Protein AF-0000000086529680 (afdb_homodimer)

Sequence (636 aa):
MSLLVLHFRHNGRAQWGVVADGAVTPIPGDFDTTARFLAANPVERLVTLDGPTIPEADVEWLPPVTANQQFVCQGANYRQHMIESGMDPDAKKFNMIFTKATSCIVAANSPVVKPRHVRFLDYEIELGLILKRDITSRQRITDANLHDYVAAIVIVNDYSARDVQIPQMQFYKGKSFRTFGPVGPYLCLLEQRDFPKLKALDLTLTVNGTVRQQDSTSNLVYGPAETLTELSGVHDLHAGDLLATGTPAGCALSIPSPLKQRAVALFPESVKWKMFMKVQAGRTQYLKAGDIVEARIASRDGTIDLGVQRNEIMDEAAMSLLVLHFRHNGRAQWGVVADGAVTPIPGDFDTTARFLAANPVERLVTLDGPTIPEADVEWLPPVTANQQFVCQGANYRQHMIESGMDPDAKKFNMIFTKATSCIVAANSPVVKPRHVRFLDYEIELGLILKRDITSRQRITDANLHDYVAAIVIVNDYSARDVQIPQMQFYKGKSFRTFGPVGPYLCLLEQRDFPKLKALDLTLTVNGTVRQQDSTSNLVYGPAETLTELSGVHDLHAGDLLATGTPAGCALSIPSPLKQRAVALFPESVKWKMFMKVQAGRTQYLKAGDIVEARIASRDGTIDLGVQRNEIMDEAA

Radius of gyration: 24.74 Å; Cα contacts (8 Å, |Δi|>4): 1581; chains: 2; bounding box: 64×66×56 Å

InterPro domains:
  IPR011234 Fumarylacetoacetase-like, C-terminal [PF01557] (71-313)
  IPR018833 Rv2993c-like, N-terminal [PF10370] (8-64)
  IPR036663 Fumarylacetoacetase-like, C-terminal domain superfamily [G3DSA:3.90.850.10] (27-317)
  IPR036663 Fumarylacetoacetase-like, C-terminal domain superfamily [SSF56529] (58-315)
  IPR051121 Fumarylacetoacetate hydrolase [PTHR42796] (4-313)

Foldseek 3Di:
DWWWKFFWDDPRDTFIFTDDPQKTHTDDDDDPFLQRVLVVDAPVNRVPDDDDIDGNVRIGTWFSFDLVAWFKEWEPFFCQACVQQQHHLVPDDDTHMDGARSQQETALAEADADEPVQDFKKKFKFKKWFFNFKQAAQDQFDLQCVCVTTFFIKIWIQIFRCLCQVLVVHGHPRRHPHNRIYIARTTGTDDSVCSVCCLAKWKWKDKPRHTQDIDGSVRGNADDSRVVNVVSHPGMHGGSHMYTRYGHPRMQDGDDHPVVCVVCVPPDPVVVSVVSCVVSNPGPRGDDAQMKMKMWMAGPVRPDTRDIRIYGYHYDDD/DWWWKFFWDDPRDTFIFTDDPQKTHTDDDDDPFLQRVLVVDAPVNRVPDDDDIDGNVRIGTWFSFDLVFWFKEWEPFFCQQCVQQQHHLVPDDDTHMDGARSQQETALAEADADEPVQDFKKKFKFKKWFFNFKQAAQDQFDLQCVCVTTFFIKIWIQIFRCLCQVLVVHGHPRRHPHNRIYIARTTGTDDSVCSVCCLAKWKWKDKPRHTQDIDGSVRGNADDSRVCNVVSHPGMHGGSHMYTRYGHPRMQDGDDHPVVCVVCVPPDSVVVSVVSVVVSNPGPRGDDAQMKMKMWMAGPVRPDTRDIRIYGYHYDDD

Structure (mmCIF, N/CA/C/O backbone):
data_AF-0000000086529680-model_v1
#
loop_
_entity.id
_entity.type
_entity.pdbx_description
1 polymer 'Fumarylacetoacetate hydrolase family protein'
#
loop_
_atom_site.group_PDB
_atom_site.id
_atom_site.type_symbol
_atom_site.label_atom_id
_atom_site.label_alt_id
_atom_site.label_comp_id
_atom_site.label_asym_id
_atom_site.label_entity_id
_atom_site.label_seq_id
_atom_site.pdbx_PDB_ins_code
_atom_site.Cartn_x
_atom_site.Cartn_y
_atom_site.Cartn_z
_atom_site.occupancy
_atom_site.B_iso_or_equiv
_atom_site.auth_seq_id
_atom_site.auth_comp_id
_atom_site.auth_asym_id
_atom_site.auth_atom_id
_atom_site.pdbx_PDB_model_num
ATOM 1 N N . MET A 1 1 ? 10.523 26.016 21.641 1 68.81 1 MET A N 1
ATOM 2 C CA . MET A 1 1 ? 9.891 26.016 20.328 1 68.81 1 MET A CA 1
ATOM 3 C C . MET A 1 1 ? 10.352 24.828 19.5 1 68.81 1 MET A C 1
ATOM 5 O O . MET A 1 1 ? 11.477 24.359 19.641 1 68.81 1 MET A O 1
ATOM 9 N N . SER A 1 2 ? 9.438 24.172 18.812 1 84.81 2 SER A N 1
ATOM 10 C CA . SER A 1 2 ? 9.781 22.984 18.016 1 84.81 2 SER A CA 1
ATOM 11 C C . SER A 1 2 ? 10.758 23.344 16.906 1 84.81 2 SER A C 1
ATOM 13 O O . SER A 1 2 ? 10.836 24.5 16.484 1 84.81 2 SER A O 1
ATOM 15 N N . LEU A 1 3 ? 11.609 22.516 16.609 1 94.94 3 LEU A N 1
ATOM 16 C CA . LEU A 1 3 ? 12.664 22.703 15.617 1 94.94 3 LEU A CA 1
ATOM 17 C C . LEU A 1 3 ? 12.172 22.328 14.227 1 94.94 3 LEU A C 1
ATOM 19 O O . LEU A 1 3 ? 11.711 21.203 14.008 1 94.94 3 LEU A O 1
ATOM 23 N N . LEU A 1 4 ? 12.219 23.266 13.32 1 98.06 4 LEU A N 1
ATOM 24 C CA . LEU A 1 4 ? 11.758 23.047 11.953 1 98.06 4 LEU A CA 1
ATOM 25 C C . LEU A 1 4 ? 12.945 22.812 11.023 1 98.06 4 LEU A C 1
ATOM 27 O O . LEU A 1 4 ? 13.914 23.562 11.031 1 98.06 4 LEU A O 1
ATOM 31 N N . VAL A 1 5 ? 12.836 21.75 10.273 1 98.69 5 VAL A N 1
ATOM 32 C CA . VAL A 1 5 ? 13.859 21.422 9.281 1 98.69 5 VAL A CA 1
ATOM 33 C C . VAL A 1 5 ? 13.25 21.438 7.883 1 98.69 5 VAL A C 1
ATOM 35 O O . VAL A 1 5 ? 12.164 20.891 7.664 1 98.69 5 VAL A O 1
ATOM 38 N N . LEU A 1 6 ? 13.938 22.078 6.969 1 98.62 6 LEU A N 1
ATOM 39 C CA . LEU A 1 6 ? 13.547 22.141 5.566 1 98.62 6 LEU A CA 1
ATOM 40 C C . LEU A 1 6 ? 14.461 21.281 4.707 1 98.62 6 LEU A C 1
ATOM 42 O O . LEU A 1 6 ? 15.688 21.312 4.871 1 98.62 6 LEU A O 1
ATOM 46 N N . HIS A 1 7 ? 13.945 20.391 3.924 1 98.81 7 HIS A N 1
ATOM 47 C CA . HIS A 1 7 ? 14.625 19.797 2.785 1 98.81 7 HIS A CA 1
ATOM 48 C C . HIS A 1 7 ? 14.531 20.688 1.551 1 98.81 7 HIS A C 1
ATOM 50 O O . HIS A 1 7 ? 13.445 21.094 1.159 1 98.81 7 HIS A O 1
ATOM 56 N N . PHE A 1 8 ? 15.719 21.062 1.004 1 98.69 8 PHE A N 1
ATOM 57 C CA . PHE A 1 8 ? 15.672 22.078 -0.035 1 98.69 8 PHE A CA 1
ATOM 58 C C . PHE A 1 8 ? 16.781 21.875 -1.052 1 98.69 8 PHE A C 1
ATOM 60 O O . PHE A 1 8 ? 17.703 21.094 -0.821 1 98.69 8 PHE A O 1
ATOM 67 N N . ARG A 1 9 ? 16.594 22.453 -2.152 1 98.56 9 ARG A N 1
ATOM 68 C CA . ARG A 1 9 ? 17.625 22.531 -3.182 1 98.56 9 ARG A CA 1
ATOM 69 C C . ARG A 1 9 ? 18.125 23.969 -3.336 1 98.56 9 ARG A C 1
ATOM 71 O O . ARG A 1 9 ? 17.344 24.906 -3.355 1 98.56 9 ARG A O 1
ATOM 78 N N . HIS A 1 10 ? 19.359 24.156 -3.293 1 97.69 10 HIS A N 1
ATOM 79 C CA . HIS A 1 10 ? 20.047 25.422 -3.492 1 97.69 10 HIS A CA 1
ATOM 80 C C . HIS A 1 10 ? 21.266 25.266 -4.383 1 97.69 10 HIS A C 1
ATOM 82 O O . HIS A 1 10 ? 22.109 24.406 -4.133 1 97.69 10 HIS A O 1
ATOM 88 N N . ASN A 1 11 ? 21.344 26 -5.453 1 96.44 11 ASN A N 1
ATOM 89 C CA . ASN A 1 11 ? 22.422 25.891 -6.426 1 96.44 11 ASN A CA 1
ATOM 90 C C . ASN A 1 11 ? 22.594 24.469 -6.926 1 96.44 11 ASN A C 1
ATOM 92 O O . ASN A 1 11 ? 23.719 23.938 -6.961 1 96.44 11 ASN A O 1
ATOM 96 N N . GLY A 1 12 ? 21.547 23.766 -7.066 1 96.19 12 GLY A N 1
ATOM 97 C CA . GLY A 1 12 ? 21.547 22.453 -7.695 1 96.19 12 GLY A CA 1
ATOM 98 C C . GLY A 1 12 ? 21.781 21.312 -6.715 1 96.19 12 GLY A C 1
ATOM 99 O O . GLY A 1 12 ? 21.75 20.141 -7.094 1 96.19 12 GLY A O 1
ATOM 100 N N . ARG A 1 13 ? 21.922 21.656 -5.512 1 96.19 13 ARG A N 1
ATOM 101 C CA . ARG A 1 13 ? 22.234 20.625 -4.523 1 96.19 13 ARG A CA 1
ATOM 102 C C . ARG A 1 13 ? 21.109 20.484 -3.496 1 96.19 13 ARG A C 1
ATOM 104 O O . ARG A 1 13 ? 20.656 21.484 -2.936 1 96.19 13 ARG A O 1
ATOM 111 N N . ALA A 1 14 ? 20.719 19.266 -3.318 1 97.81 14 ALA A N 1
ATOM 112 C CA . ALA A 1 14 ? 19.734 18.969 -2.268 1 97.81 14 ALA A CA 1
ATOM 113 C C . ALA A 1 14 ? 20.406 18.953 -0.895 1 97.81 14 ALA A C 1
ATOM 115 O O . ALA A 1 14 ? 21.453 18.328 -0.719 1 97.81 14 ALA A O 1
ATOM 116 N N . GLN A 1 15 ? 19.812 19.672 0.057 1 97.5 15 GLN A N 1
ATOM 117 C CA . GLN A 1 15 ? 20.344 19.781 1.41 1 97.5 15 GLN A CA 1
ATOM 118 C C . GLN A 1 15 ? 19.234 19.891 2.438 1 97.5 15 GLN A C 1
ATOM 120 O O . GLN A 1 15 ? 18.047 19.922 2.076 1 97.5 15 GLN A O 1
ATOM 125 N N . TRP A 1 16 ? 19.656 19.797 3.66 1 98.56 16 TRP A N 1
ATOM 126 C CA . TRP A 1 16 ? 18.781 20 4.809 1 98.56 16 TRP A CA 1
ATOM 127 C C . TRP A 1 16 ? 19.219 21.188 5.641 1 98.56 16 TRP A C 1
ATOM 129 O O . TRP A 1 16 ? 20.406 21.516 5.695 1 98.56 16 TRP A O 1
ATOM 139 N N . GLY A 1 17 ? 18.281 21.859 6.273 1 98.62 17 GLY A N 1
ATOM 140 C CA . GLY A 1 17 ? 18.641 23 7.094 1 98.62 17 GLY A CA 1
ATOM 141 C C . GLY A 1 17 ? 17.594 23.344 8.141 1 98.62 17 GLY A C 1
ATOM 142 O O . GLY A 1 17 ? 16.422 23.062 7.957 1 98.62 17 GLY A O 1
ATOM 143 N N . VAL A 1 18 ? 18.016 23.891 9.195 1 98.5 18 VAL A N 1
ATOM 144 C CA . VAL A 1 18 ? 17.125 24.391 10.234 1 98.5 18 VAL A CA 1
ATOM 145 C C . VAL A 1 18 ? 16.531 25.734 9.812 1 98.5 18 VAL A C 1
ATOM 147 O O . VAL A 1 18 ? 17.25 26.609 9.312 1 98.5 18 VAL A O 1
ATOM 150 N N . VAL A 1 19 ? 15.25 25.859 10.016 1 97.69 19 VAL A N 1
ATOM 151 C CA . VAL A 1 19 ? 14.562 27.078 9.586 1 97.69 19 VAL A CA 1
ATOM 152 C C . VAL A 1 19 ? 14.211 27.922 10.805 1 97.69 19 VAL A C 1
ATOM 154 O O . VAL A 1 19 ? 13.664 27.422 11.789 1 97.69 19 VAL A O 1
ATOM 157 N N . ALA A 1 20 ? 14.484 29.203 10.711 1 95 20 ALA A N 1
ATOM 158 C CA . ALA A 1 20 ? 14.078 30.203 11.695 1 95 20 ALA A CA 1
ATOM 159 C C . ALA A 1 20 ? 14.023 31.594 11.078 1 95 20 ALA A C 1
ATOM 161 O O . ALA A 1 20 ? 14.93 31.984 10.344 1 95 20 ALA A O 1
ATOM 162 N N . ASP A 1 21 ? 12.914 32.25 11.312 1 93.69 21 ASP A N 1
ATOM 163 C CA . ASP A 1 21 ? 12.758 33.656 10.938 1 93.69 21 ASP A CA 1
ATOM 164 C C . ASP A 1 21 ? 12.992 33.844 9.438 1 93.69 21 ASP A C 1
ATOM 166 O O . ASP A 1 21 ? 13.742 34.719 9.031 1 93.69 21 ASP A O 1
ATOM 170 N N . GLY A 1 22 ? 12.539 32.938 8.68 1 95.56 22 GLY A N 1
ATOM 171 C CA . GLY A 1 22 ? 12.586 33.062 7.23 1 95.56 22 GLY A CA 1
ATOM 172 C C . GLY A 1 22 ? 13.945 32.75 6.641 1 95.56 22 GLY A C 1
ATOM 173 O O . GLY A 1 22 ? 14.219 33.062 5.484 1 95.56 22 GLY A O 1
ATOM 174 N N . ALA A 1 23 ? 14.758 32.156 7.469 1 97.62 23 ALA A N 1
ATOM 175 C CA . ALA A 1 23 ? 16.094 31.781 7.02 1 97.62 23 ALA A CA 1
ATOM 176 C C . ALA A 1 23 ? 16.391 30.312 7.312 1 97.62 23 ALA A C 1
ATOM 178 O O . ALA A 1 23 ? 15.82 29.734 8.242 1 97.62 23 ALA A O 1
ATOM 179 N N . VAL A 1 24 ? 17.25 29.75 6.477 1 98.25 24 VAL A N 1
ATOM 180 C CA . VAL A 1 24 ? 17.625 28.344 6.598 1 98.25 24 VAL A CA 1
ATOM 181 C C . VAL A 1 24 ? 19.109 28.25 6.957 1 98.25 24 VAL A C 1
ATOM 183 O O . VAL A 1 24 ? 19.969 28.828 6.277 1 98.25 24 VAL A O 1
ATOM 186 N N . THR A 1 25 ? 19.438 27.656 8.023 1 98.19 25 THR A N 1
ATOM 187 C CA . THR A 1 25 ? 20.812 27.297 8.344 1 98.19 25 THR A CA 1
ATOM 188 C C . THR A 1 25 ? 21.109 25.875 7.867 1 98.19 25 THR A C 1
ATOM 190 O O . THR A 1 25 ? 20.625 24.906 8.438 1 98.19 25 THR A O 1
ATOM 193 N N . PRO A 1 26 ? 21.938 25.734 6.836 1 98.25 26 PRO A N 1
ATOM 194 C CA . PRO A 1 26 ? 22.219 24.406 6.293 1 98.25 26 PRO A CA 1
ATOM 195 C C . PRO A 1 26 ? 22.859 23.484 7.316 1 98.25 26 PRO A C 1
ATOM 197 O O . PRO A 1 26 ? 23.703 23.906 8.109 1 98.25 26 PRO A O 1
ATOM 200 N N . ILE A 1 27 ? 22.375 22.312 7.383 1 98 27 ILE A N 1
ATOM 201 C CA . ILE A 1 27 ? 22.969 21.25 8.203 1 98 27 ILE A CA 1
ATOM 202 C C . ILE A 1 27 ? 24.109 20.578 7.445 1 98 27 ILE A C 1
ATOM 204 O O . ILE A 1 27 ? 23.922 20.125 6.32 1 98 27 ILE A O 1
ATOM 208 N N . PRO A 1 28 ? 25.281 20.516 8.023 1 96.06 28 PRO A N 1
ATOM 209 C CA . PRO A 1 28 ? 26.406 19.891 7.32 1 96.06 28 PRO A CA 1
ATOM 210 C C . PRO A 1 28 ? 26.172 18.422 7.016 1 96.06 28 PRO A C 1
ATOM 212 O O . PRO A 1 28 ? 25.625 17.688 7.844 1 96.06 28 PRO A O 1
ATOM 215 N N . GLY A 1 29 ? 26.625 18.031 5.766 1 95.38 29 GLY A N 1
ATOM 216 C CA . GLY A 1 29 ? 26.531 16.641 5.348 1 95.38 29 GLY A CA 1
ATOM 217 C C . GLY A 1 29 ? 25.531 16.438 4.215 1 95.38 29 GLY A C 1
ATOM 218 O O . GLY A 1 29 ? 24.734 17.328 3.906 1 95.38 29 GLY A O 1
ATOM 219 N N . ASP A 1 30 ? 25.688 15.273 3.598 1 95.38 30 ASP A N 1
ATOM 220 C CA . ASP A 1 30 ? 24.781 14.859 2.529 1 95.38 30 ASP A CA 1
ATOM 221 C C . ASP A 1 30 ? 23.953 13.648 2.949 1 95.38 30 ASP A C 1
ATOM 223 O O . ASP A 1 30 ? 24.5 12.609 3.318 1 95.38 30 ASP A O 1
ATOM 227 N N . PHE A 1 31 ? 22.672 13.852 2.92 1 97.25 31 PHE A N 1
ATOM 228 C CA . PHE A 1 31 ? 21.75 12.781 3.279 1 97.25 31 PHE A CA 1
ATOM 229 C C . PHE A 1 31 ? 20.703 12.586 2.195 1 97.25 31 PHE A C 1
ATOM 231 O O . PHE A 1 31 ? 19.828 13.438 2.02 1 97.25 31 PHE A O 1
ATOM 238 N N . ASP A 1 32 ? 20.703 11.438 1.629 1 96.19 32 ASP A N 1
ATOM 239 C CA . ASP A 1 32 ? 19.891 11.234 0.434 1 96.19 32 ASP A CA 1
ATOM 240 C C . ASP A 1 32 ? 18.469 10.797 0.802 1 96.19 32 ASP A C 1
ATOM 242 O O . ASP A 1 32 ? 17.578 10.797 -0.043 1 96.19 32 ASP A O 1
ATOM 246 N N . THR A 1 33 ? 18.266 10.352 2.033 1 97.75 33 THR A N 1
ATOM 247 C CA . THR A 1 33 ? 16.938 9.938 2.465 1 97.75 33 THR A CA 1
ATOM 248 C C . THR A 1 33 ? 16.578 10.562 3.809 1 97.75 33 THR A C 1
ATOM 250 O O . THR A 1 33 ? 17.469 10.922 4.586 1 97.75 33 THR A O 1
ATOM 253 N N . THR A 1 34 ? 15.305 10.672 4.09 1 98.5 34 THR A N 1
ATOM 254 C CA . THR A 1 34 ? 14.828 11.156 5.379 1 98.5 34 THR A CA 1
ATOM 255 C C . THR A 1 34 ? 15.375 10.305 6.52 1 98.5 34 THR A C 1
ATOM 257 O O . THR A 1 34 ? 15.812 10.828 7.543 1 98.5 34 THR A O 1
ATOM 260 N N . ALA A 1 35 ? 15.43 9.023 6.324 1 98.31 35 ALA A N 1
ATOM 261 C CA . ALA A 1 35 ? 15.938 8.102 7.34 1 98.31 35 ALA A CA 1
ATOM 262 C C . ALA A 1 35 ? 17.391 8.398 7.676 1 98.31 35 ALA A C 1
ATOM 264 O O . ALA A 1 35 ? 17.766 8.461 8.852 1 98.31 35 ALA A O 1
ATOM 265 N N . ARG A 1 36 ? 18.203 8.555 6.625 1 97.94 36 ARG A N 1
ATOM 266 C CA . ARG A 1 36 ? 19.625 8.828 6.84 1 97.94 36 ARG A CA 1
ATOM 267 C C . ARG A 1 36 ? 19.828 10.18 7.512 1 97.94 36 ARG A C 1
ATOM 269 O O . ARG A 1 36 ? 20.703 10.328 8.359 1 97.94 36 ARG A O 1
ATOM 276 N N . PHE A 1 37 ? 19.031 11.156 7.137 1 98.31 37 PHE A N 1
ATOM 277 C CA . PHE A 1 37 ? 19.094 12.469 7.77 1 98.31 37 PHE A CA 1
ATOM 278 C C . PHE A 1 37 ? 18.797 12.359 9.266 1 98.31 37 PHE A C 1
ATOM 280 O O . PHE A 1 37 ? 19.562 12.852 10.086 1 98.31 37 PHE A O 1
ATOM 287 N N . LEU A 1 38 ? 17.703 11.68 9.586 1 97.88 38 LEU A N 1
ATOM 288 C CA . LEU A 1 38 ? 17.266 11.562 10.977 1 97.88 38 LEU A CA 1
ATOM 289 C C . LEU A 1 38 ? 18.297 10.812 11.805 1 97.88 38 LEU A C 1
ATOM 291 O O . LEU A 1 38 ? 18.578 11.188 12.945 1 97.88 38 LEU A O 1
ATOM 295 N N . ALA A 1 39 ? 18.844 9.789 11.227 1 97.38 39 ALA A N 1
ATOM 296 C CA . ALA A 1 39 ? 19.828 8.977 11.93 1 97.38 39 ALA A CA 1
ATOM 297 C C . ALA A 1 39 ? 21.078 9.789 12.273 1 97.38 39 ALA A C 1
ATOM 299 O O . ALA A 1 39 ? 21.656 9.609 13.344 1 97.38 39 ALA A O 1
ATOM 300 N N . ALA A 1 40 ? 21.406 10.68 11.422 1 97.56 40 ALA A N 1
ATOM 301 C CA . ALA A 1 40 ? 22.672 11.414 11.555 1 97.56 40 ALA A CA 1
ATOM 302 C C . ALA A 1 40 ? 22.469 12.695 12.359 1 97.56 40 ALA A C 1
ATOM 304 O O . ALA A 1 40 ? 23.453 13.305 12.812 1 97.56 40 ALA A O 1
ATOM 305 N N . ASN A 1 41 ? 21.234 13.102 12.555 1 96.81 41 ASN A N 1
ATOM 306 C CA . ASN A 1 41 ? 21.016 14.43 13.117 1 96.81 41 ASN A CA 1
ATOM 307 C C . ASN A 1 41 ? 19.969 14.398 14.227 1 96.81 41 ASN A C 1
ATOM 309 O O . ASN A 1 41 ? 18.859 14.906 14.047 1 96.81 41 ASN A O 1
ATOM 313 N N . PRO A 1 42 ? 20.375 13.883 15.359 1 93.25 42 PRO A N 1
ATOM 314 C CA . PRO A 1 42 ? 19.438 13.977 16.484 1 93.25 42 PRO A CA 1
ATOM 315 C C . PRO A 1 42 ? 19.031 15.414 16.797 1 93.25 42 PRO A C 1
ATOM 317 O O . PRO A 1 42 ? 19.859 16.328 16.656 1 93.25 42 PRO A O 1
ATOM 320 N N . VAL A 1 43 ? 17.844 15.609 17.219 1 94.5 43 VAL A N 1
ATOM 321 C CA . VAL A 1 43 ? 17.266 16.938 17.422 1 94.5 43 VAL A CA 1
ATOM 322 C C . VAL A 1 43 ? 18.125 17.734 18.391 1 94.5 43 VAL A C 1
ATOM 324 O O . VAL A 1 43 ? 18.281 18.938 18.234 1 94.5 43 VAL A O 1
ATOM 327 N N . GLU A 1 44 ? 18.734 17.125 19.391 1 90.69 44 GLU A N 1
ATOM 328 C CA . GLU A 1 44 ? 19.516 17.797 20.422 1 90.69 44 GLU A CA 1
ATOM 329 C C . GLU A 1 44 ? 20.734 18.5 19.812 1 90.69 44 GLU A C 1
ATOM 331 O O . GLU A 1 44 ? 21.188 19.516 20.328 1 90.69 44 GLU A O 1
ATOM 336 N N . ARG A 1 45 ? 21.172 17.953 18.734 1 91.5 45 ARG A N 1
ATOM 337 C CA . ARG A 1 45 ? 22.344 18.531 18.062 1 91.5 45 ARG A CA 1
ATOM 338 C C . ARG A 1 45 ? 21.938 19.734 17.219 1 91.5 45 ARG A C 1
ATOM 340 O O . ARG A 1 45 ? 22.719 20.672 17.047 1 91.5 45 ARG A O 1
ATOM 347 N N . LEU A 1 46 ? 20.781 19.719 16.719 1 94.88 46 LEU A N 1
ATOM 348 C CA . LEU A 1 46 ? 20.359 20.719 15.758 1 94.88 46 LEU A CA 1
ATOM 349 C C . LEU A 1 46 ? 19.875 21.984 16.469 1 94.88 46 LEU A C 1
ATOM 351 O O . LEU A 1 46 ? 19.875 23.078 15.883 1 94.88 46 LEU A O 1
ATOM 355 N N . VAL A 1 47 ? 19.594 21.828 17.75 1 90.38 47 VAL A N 1
ATOM 356 C CA . VAL A 1 47 ? 19.094 22.969 18.516 1 90.38 47 VAL A CA 1
ATOM 357 C C . VAL A 1 47 ? 20.188 24.016 18.656 1 90.38 47 VAL A C 1
ATOM 359 O O . VAL A 1 47 ? 19.906 25.203 18.781 1 90.38 47 VAL A O 1
ATOM 362 N N . THR A 1 48 ? 21.422 23.625 18.516 1 90.25 48 THR A N 1
ATOM 363 C CA . THR A 1 48 ? 22.547 24.531 18.734 1 90.25 48 THR A CA 1
ATOM 364 C C . THR A 1 48 ? 23.25 24.859 17.422 1 90.25 48 THR A C 1
ATOM 366 O O . THR A 1 48 ? 24.344 25.438 17.422 1 90.25 48 THR A O 1
ATOM 369 N N . LEU A 1 49 ? 22.625 24.438 16.391 1 92.38 49 LEU A N 1
ATOM 370 C CA . LEU A 1 49 ? 23.25 24.672 15.094 1 92.38 49 LEU A CA 1
ATOM 371 C C . LEU A 1 49 ? 23.406 26.156 14.828 1 92.38 49 LEU A C 1
ATOM 373 O O . LEU A 1 49 ? 22.484 26.938 15.047 1 92.38 49 LEU A O 1
ATOM 377 N N . ASP A 1 50 ? 24.625 26.484 14.445 1 91.38 50 ASP A N 1
ATOM 378 C CA . ASP A 1 50 ? 24.938 27.875 14.086 1 91.38 50 ASP A CA 1
ATOM 379 C C . ASP A 1 50 ? 25.688 27.938 12.758 1 91.38 50 ASP A C 1
ATOM 381 O O . ASP A 1 50 ? 26.172 26.922 12.266 1 91.38 50 ASP A O 1
ATOM 385 N N . GLY A 1 51 ? 25.625 29.062 12.07 1 93.56 51 GLY A N 1
ATOM 386 C CA . GLY A 1 51 ? 26.312 29.234 10.797 1 93.56 51 GLY A CA 1
ATOM 387 C C . GLY A 1 51 ? 25.609 30.203 9.867 1 93.56 51 GLY A C 1
ATOM 388 O O . GLY A 1 51 ? 24.594 30.797 10.234 1 93.56 51 GLY A O 1
ATOM 389 N N . PRO A 1 52 ? 26.25 30.406 8.727 1 96.19 52 PRO A N 1
ATOM 390 C CA . PRO A 1 52 ? 25.609 31.281 7.75 1 96.19 52 PRO A CA 1
ATOM 391 C C . PRO A 1 52 ? 24.234 30.781 7.32 1 96.19 52 PRO A C 1
ATOM 393 O O . PRO A 1 52 ? 24.016 29.562 7.242 1 96.19 52 PRO A O 1
ATOM 396 N N . THR A 1 53 ? 23.375 31.734 7.082 1 97.81 53 THR A N 1
ATOM 397 C CA . THR A 1 53 ? 22.016 31.391 6.715 1 97.81 53 THR A CA 1
ATOM 398 C C . THR A 1 53 ? 21.734 31.75 5.262 1 97.81 53 THR A C 1
ATOM 400 O O . THR A 1 53 ? 22.469 32.562 4.664 1 97.81 53 THR A O 1
ATOM 403 N N . ILE A 1 54 ? 20.766 31.125 4.688 1 98.25 54 ILE A N 1
ATOM 404 C CA . ILE A 1 54 ? 20.203 31.391 3.369 1 98.25 54 ILE A CA 1
ATOM 405 C C . ILE A 1 54 ? 18.75 31.844 3.516 1 98.25 54 ILE A C 1
ATOM 407 O O . ILE A 1 54 ? 17.969 31.219 4.246 1 98.25 54 ILE A O 1
ATOM 411 N N . PRO A 1 55 ? 18.406 32.969 2.893 1 98.31 55 PRO A N 1
ATOM 412 C CA . PRO A 1 55 ? 16.969 33.281 2.922 1 98.31 55 PRO A CA 1
ATOM 413 C C . PRO A 1 55 ? 16.109 32.125 2.395 1 98.31 55 PRO A C 1
ATOM 415 O O . PRO A 1 55 ? 16.422 31.562 1.343 1 98.31 55 PRO A O 1
ATOM 418 N N . GLU A 1 56 ? 15.094 31.75 3.1 1 98.12 56 GLU A N 1
ATOM 419 C CA . GLU A 1 56 ? 14.227 30.641 2.701 1 98.12 56 GLU A CA 1
ATOM 420 C C . GLU A 1 56 ? 13.609 30.891 1.325 1 98.12 56 GLU A C 1
ATOM 422 O O . GLU A 1 56 ? 13.398 29.953 0.558 1 98.12 56 GLU A O 1
ATOM 427 N N . ALA A 1 57 ? 13.367 32.156 0.979 1 97.69 57 ALA A N 1
ATOM 428 C CA . ALA A 1 57 ? 12.766 32.531 -0.297 1 97.69 57 ALA A CA 1
ATOM 429 C C . ALA A 1 57 ? 13.695 32.219 -1.46 1 97.69 57 ALA A C 1
ATOM 431 O O . ALA A 1 57 ? 13.266 32.188 -2.615 1 97.69 57 ALA A O 1
ATOM 432 N N . ASP A 1 58 ? 14.992 31.938 -1.168 1 98.06 58 ASP A N 1
ATOM 433 C CA . ASP A 1 58 ? 15.992 31.75 -2.209 1 98.06 58 ASP A CA 1
ATOM 434 C C . ASP A 1 58 ? 16.219 30.266 -2.482 1 98.06 58 ASP A C 1
ATOM 436 O O . ASP A 1 58 ? 17.094 29.891 -3.277 1 98.06 58 ASP A O 1
ATOM 440 N N . VAL A 1 59 ? 15.438 29.391 -1.821 1 98.38 59 VAL A N 1
ATOM 441 C CA . VAL A 1 59 ? 15.68 27.969 -2.031 1 98.38 59 VAL A CA 1
ATOM 442 C C . VAL A 1 59 ? 14.422 27.297 -2.592 1 98.38 59 VAL A C 1
ATOM 444 O O . VAL A 1 59 ? 13.32 27.859 -2.484 1 98.38 59 VAL A O 1
ATOM 447 N N . GLU A 1 60 ? 14.609 26.203 -3.273 1 98.62 60 GLU A N 1
ATOM 448 C CA . GLU A 1 60 ? 13.508 25.359 -3.725 1 98.62 60 GLU A CA 1
ATOM 449 C C . GLU A 1 60 ? 13.141 24.328 -2.664 1 98.62 60 GLU A C 1
ATOM 451 O O . GLU A 1 60 ? 14 23.578 -2.195 1 98.62 60 GLU A O 1
ATOM 456 N N . TRP A 1 61 ? 11.898 24.312 -2.287 1 98.75 61 TRP A N 1
ATOM 457 C CA . TRP A 1 61 ? 11.453 23.312 -1.319 1 98.75 61 TRP A CA 1
ATOM 458 C C . TRP A 1 61 ? 11.453 21.922 -1.935 1 98.75 61 TRP A C 1
ATOM 460 O O . TRP A 1 61 ? 11.016 21.734 -3.074 1 98.75 61 TRP A O 1
ATOM 470 N N . LEU A 1 62 ? 11.961 20.969 -1.284 1 98.69 62 LEU A N 1
ATOM 471 C CA . LEU A 1 62 ? 11.828 19.547 -1.562 1 98.69 62 LEU A CA 1
ATOM 472 C C . LEU A 1 62 ? 10.938 18.859 -0.518 1 98.69 62 LEU A C 1
ATOM 474 O O . LEU A 1 62 ? 10.789 19.375 0.594 1 98.69 62 LEU A O 1
ATOM 478 N N . PRO A 1 63 ? 10.289 17.781 -0.898 1 98.62 63 PRO A N 1
ATOM 479 C CA . PRO A 1 63 ? 9.547 17.078 0.152 1 98.62 63 PRO A CA 1
ATOM 480 C C . PRO A 1 63 ? 10.438 16.656 1.321 1 98.62 63 PRO A C 1
ATOM 482 O O . PRO A 1 63 ? 11.531 16.125 1.11 1 98.62 63 PRO A O 1
ATOM 485 N N . PRO A 1 64 ? 10.016 16.891 2.49 1 98.5 64 PRO A N 1
ATOM 486 C CA . PRO A 1 64 ? 10.82 16.484 3.646 1 98.5 64 PRO A CA 1
ATOM 487 C C . PRO A 1 64 ? 10.789 14.977 3.883 1 98.5 64 PRO A C 1
ATOM 489 O O . PRO A 1 64 ? 11.57 14.461 4.688 1 98.5 64 PRO A O 1
ATOM 492 N N . VAL A 1 65 ? 9.875 14.289 3.25 1 98.38 65 VAL A N 1
ATOM 493 C CA . VAL A 1 65 ? 9.82 12.836 3.236 1 98.38 65 VAL A CA 1
ATOM 494 C C . VAL A 1 65 ? 10.234 12.312 1.863 1 98.38 65 VAL A C 1
ATOM 496 O O . VAL A 1 65 ? 9.633 12.664 0.849 1 98.38 65 VAL A O 1
ATOM 499 N N . THR A 1 66 ? 11.266 11.539 1.91 1 97.06 66 THR A N 1
ATOM 500 C CA . THR A 1 66 ? 11.773 11.047 0.634 1 97.06 66 THR A CA 1
ATOM 501 C C . THR A 1 66 ? 10.961 9.836 0.168 1 97.06 66 THR A C 1
ATOM 503 O O . THR A 1 66 ? 10.367 9.125 0.984 1 97.06 66 THR A O 1
ATOM 506 N N . ALA A 1 67 ? 10.977 9.5 -1.104 1 93.19 67 ALA A N 1
ATOM 507 C CA . ALA A 1 67 ? 10.023 8.609 -1.757 1 93.19 67 ALA A CA 1
ATOM 508 C C . ALA A 1 67 ? 10.414 7.145 -1.544 1 93.19 67 ALA A C 1
ATOM 510 O O . ALA A 1 67 ? 9.68 6.238 -1.944 1 93.19 67 ALA A O 1
ATOM 511 N N . ASN A 1 68 ? 11.539 6.848 -0.931 1 91.56 68 ASN A N 1
ATOM 512 C CA . ASN A 1 68 ? 11.969 5.477 -0.682 1 91.56 68 ASN A CA 1
ATOM 513 C C . ASN A 1 68 ? 11.297 4.902 0.566 1 91.56 68 ASN A C 1
ATOM 515 O O . ASN A 1 68 ? 11.648 3.807 1.013 1 91.56 68 ASN A O 1
ATOM 519 N N . GLN A 1 69 ? 10.352 5.582 1.088 1 92.31 69 GLN A N 1
ATOM 520 C CA . GLN A 1 69 ? 9.68 5.227 2.336 1 92.31 69 GLN A CA 1
ATOM 521 C C . GLN A 1 69 ? 8.305 4.625 2.07 1 92.31 69 GLN A C 1
ATOM 523 O O . GLN A 1 69 ? 7.844 4.598 0.927 1 92.31 69 GLN A O 1
ATOM 528 N N . GLN A 1 70 ? 7.738 4.016 3.125 1 97.19 70 GLN A N 1
ATOM 529 C CA . GLN A 1 70 ? 6.32 3.674 3.068 1 97.19 70 GLN A CA 1
ATOM 530 C C . GLN A 1 70 ? 5.445 4.879 3.4 1 97.19 70 GLN A C 1
ATOM 532 O O . GLN A 1 70 ? 5.84 5.734 4.195 1 97.19 70 GLN A O 1
ATOM 537 N N . PHE A 1 71 ? 4.363 5.043 2.707 1 98.75 71 PHE A N 1
ATOM 538 C CA . PHE A 1 71 ? 3.316 6.023 2.961 1 98.75 71 PHE A CA 1
ATOM 539 C C . PHE A 1 71 ? 2.049 5.34 3.465 1 98.75 71 PHE A C 1
ATOM 541 O O . PHE A 1 71 ? 1.175 4.98 2.672 1 98.75 71 PHE A O 1
ATOM 548 N N . VAL A 1 72 ? 1.906 5.168 4.805 1 98.81 72 VAL A N 1
ATOM 549 C CA . VAL A 1 72 ? 0.777 4.504 5.453 1 98.81 72 VAL A CA 1
ATOM 550 C C . VAL A 1 72 ? -0.245 5.547 5.898 1 98.81 72 VAL A C 1
ATOM 552 O O . VAL A 1 72 ? 0.123 6.617 6.387 1 98.81 72 VAL A O 1
ATOM 555 N N . CYS A 1 73 ? -1.512 5.18 5.754 1 98.81 73 CYS A N 1
ATOM 556 C CA . CYS A 1 73 ? -2.564 6.145 6.047 1 98.81 73 CYS A CA 1
ATOM 557 C C . CYS A 1 73 ? -3.65 5.52 6.914 1 98.81 73 CYS A C 1
ATOM 559 O O . CYS A 1 73 ? -3.938 4.328 6.797 1 98.81 73 CYS A O 1
ATOM 561 N N . GLN A 1 74 ? -4.199 6.355 7.762 1 98.12 74 GLN A N 1
ATOM 562 C CA . GLN A 1 74 ? -5.426 6.016 8.477 1 98.12 74 GLN A CA 1
ATOM 563 C C . GLN A 1 74 ? -6.645 6.645 7.805 1 98.12 74 GLN A C 1
ATOM 565 O O . GLN A 1 74 ? -6.617 7.816 7.426 1 98.12 74 GLN A O 1
ATOM 570 N N . GLY A 1 75 ? -7.66 5.77 7.645 1 96.31 75 GLY A N 1
ATOM 571 C CA . GLY A 1 75 ? -8.914 6.262 7.109 1 96.31 75 GLY A CA 1
ATOM 572 C C . GLY A 1 75 ? -9.969 6.508 8.18 1 96.31 75 GLY A C 1
ATOM 573 O O . GLY A 1 75 ? -10.07 5.746 9.141 1 96.31 75 GLY A O 1
ATOM 574 N N . ALA A 1 76 ? -10.742 7.609 8.023 1 93.56 76 ALA A N 1
ATOM 575 C CA . ALA A 1 76 ? -11.859 7.93 8.906 1 93.56 76 ALA A CA 1
ATOM 576 C C . ALA A 1 76 ? -11.422 7.879 10.367 1 93.56 76 ALA A C 1
ATOM 578 O O . ALA A 1 76 ? -12.008 7.152 11.172 1 93.56 76 ALA A O 1
ATOM 579 N N . ASN A 1 77 ? -10.461 8.703 10.742 1 96.69 77 ASN A N 1
ATOM 580 C CA . ASN A 1 77 ? -9.867 8.641 12.07 1 96.69 77 ASN A CA 1
ATOM 581 C C . ASN A 1 77 ? -10.211 9.875 12.898 1 96.69 77 ASN A C 1
ATOM 583 O O . ASN A 1 77 ? -9.516 10.195 13.867 1 96.69 77 ASN A O 1
ATOM 587 N N . TYR A 1 78 ? -11.156 10.711 12.461 1 96.38 78 TYR A N 1
ATOM 588 C CA . TYR A 1 78 ? -11.789 11.781 13.211 1 96.38 78 TYR A CA 1
ATOM 589 C C . TYR A 1 78 ? -13.289 11.547 13.336 1 96.38 78 TYR A C 1
ATOM 591 O O . TYR A 1 78 ? -13.961 11.25 12.344 1 96.38 78 TYR A O 1
ATOM 599 N N . ARG A 1 79 ? -13.797 11.727 14.453 1 89.12 79 ARG A N 1
ATOM 600 C CA . ARG A 1 79 ? -15.18 11.367 14.758 1 89.12 79 ARG A CA 1
ATOM 601 C C . ARG A 1 79 ? -16.141 12.039 13.781 1 89.12 79 ARG A C 1
ATOM 603 O O . ARG A 1 79 ? -16.984 11.367 13.18 1 89.12 79 ARG A O 1
ATOM 610 N N . GLN A 1 80 ? -16 13.32 13.656 1 86.69 80 GLN A N 1
ATOM 611 C CA . GLN A 1 80 ? -16.922 14.055 12.789 1 86.69 80 GLN A CA 1
ATOM 612 C C . GLN A 1 80 ? -16.766 13.625 11.328 1 86.69 80 GLN A C 1
ATOM 614 O O . GLN A 1 80 ? -17.734 13.578 10.586 1 86.69 80 GLN A O 1
ATOM 619 N N . HIS A 1 81 ? -15.586 13.32 10.906 1 86.75 81 HIS A N 1
ATOM 620 C CA . HIS A 1 81 ? -15.352 12.828 9.555 1 86.75 81 HIS A CA 1
ATOM 621 C C . HIS A 1 81 ? -16 11.461 9.352 1 86.75 81 HIS A C 1
ATOM 623 O O . HIS A 1 81 ? -16.516 11.172 8.266 1 86.75 81 HIS A O 1
ATOM 629 N N . MET A 1 82 ? -15.992 10.625 10.359 1 85.12 82 MET A N 1
ATOM 630 C CA . MET A 1 82 ? -16.672 9.336 10.289 1 85.12 82 MET A CA 1
ATOM 631 C C . MET A 1 82 ? -18.156 9.531 9.984 1 85.12 82 MET A C 1
ATOM 633 O O . MET A 1 82 ? -18.703 8.883 9.086 1 85.12 82 MET A O 1
ATOM 637 N N . ILE A 1 83 ? -18.734 10.445 10.703 1 79.69 83 ILE A N 1
ATOM 638 C CA . ILE A 1 83 ? -20.156 10.727 10.531 1 79.69 83 ILE A CA 1
ATOM 639 C C . ILE A 1 83 ? -20.422 11.242 9.125 1 79.69 83 ILE A C 1
ATOM 641 O O . ILE A 1 83 ? -21.328 10.766 8.438 1 79.69 83 ILE A O 1
ATOM 645 N N . GLU A 1 84 ? -19.594 12.156 8.648 1 81.06 84 GLU A N 1
ATOM 646 C CA . GLU A 1 84 ? -19.688 12.734 7.309 1 81.06 84 GLU A CA 1
ATOM 647 C C . GLU A 1 84 ? -19.531 11.664 6.234 1 81.06 84 GLU A C 1
ATOM 649 O O . GLU A 1 84 ? -20.094 11.781 5.145 1 81.06 84 GLU A O 1
ATOM 654 N N . SER A 1 85 ? -18.734 10.648 6.555 1 78.06 85 SER A N 1
ATOM 655 C CA . SER A 1 85 ? -18.438 9.578 5.602 1 78.06 85 SER A CA 1
ATOM 656 C C . SER A 1 85 ? -19.453 8.445 5.703 1 78.06 85 SER A C 1
ATOM 658 O O . SER A 1 85 ? -19.234 7.367 5.145 1 78.06 85 SER A O 1
ATOM 660 N N . GLY A 1 86 ? -20.5 8.641 6.535 1 75.75 86 GLY A N 1
ATOM 661 C CA . GLY A 1 86 ? -21.578 7.676 6.633 1 75.75 86 GLY A CA 1
ATOM 662 C C . GLY A 1 86 ? -21.281 6.543 7.598 1 75.75 86 GLY A C 1
ATOM 663 O O . GLY A 1 86 ? -21.938 5.5 7.559 1 75.75 86 GLY A O 1
ATOM 664 N N . MET A 1 87 ? -20.297 6.738 8.375 1 77.75 87 MET A N 1
ATOM 665 C CA . MET A 1 87 ? -19.938 5.73 9.367 1 77.75 87 MET A CA 1
ATOM 666 C C . MET A 1 87 ? -20.453 6.121 10.75 1 77.75 87 MET A C 1
ATOM 668 O O . MET A 1 87 ? -20.625 7.309 11.039 1 77.75 87 MET A O 1
ATOM 672 N N . ASP A 1 88 ? -20.734 5.082 11.516 1 78.88 88 ASP A N 1
ATOM 673 C CA . ASP A 1 88 ? -21.062 5.285 12.922 1 78.88 88 ASP A CA 1
ATOM 674 C C . ASP A 1 88 ? -19.828 5.125 13.805 1 78.88 88 ASP A C 1
ATOM 676 O O . ASP A 1 88 ? -19.344 4.012 14.008 1 78.88 88 ASP A O 1
ATOM 680 N N . PRO A 1 89 ? -19.375 6.234 14.367 1 81.12 89 PRO A N 1
ATOM 681 C CA . PRO A 1 89 ? -18.141 6.172 15.156 1 81.12 89 PRO A CA 1
ATOM 682 C C . PRO A 1 89 ? -18.25 5.219 16.344 1 81.12 89 PRO A C 1
ATOM 684 O O . PRO A 1 89 ? -17.234 4.684 16.797 1 81.12 89 PRO A O 1
ATOM 687 N N . ASP A 1 90 ? -19.422 5.008 16.828 1 81.5 90 ASP A N 1
ATOM 688 C CA . ASP A 1 90 ? -19.609 4.133 17.984 1 81.5 90 ASP A CA 1
ATOM 689 C C . ASP A 1 90 ? -19.688 2.67 17.562 1 81.5 90 ASP A C 1
ATOM 691 O O . ASP A 1 90 ? -19.516 1.769 18.375 1 81.5 90 ASP A O 1
ATOM 695 N N . ALA A 1 91 ? -19.875 2.545 16.312 1 78.62 91 ALA A N 1
ATOM 696 C CA . ALA A 1 91 ? -20 1.186 15.789 1 78.62 91 ALA A CA 1
ATOM 697 C C . ALA A 1 91 ? -18.672 0.712 15.18 1 78.62 91 ALA A C 1
ATOM 699 O O . ALA A 1 91 ? -18.406 -0.49 15.125 1 78.62 91 ALA A O 1
ATOM 700 N N . LYS A 1 92 ? -17.938 1.66 14.68 1 77.88 92 LYS A N 1
ATOM 701 C CA . LYS A 1 92 ? -16.656 1.277 14.094 1 77.88 92 LYS A CA 1
ATOM 702 C C . LYS A 1 92 ? -15.68 0.803 15.164 1 77.88 92 LYS A C 1
ATOM 704 O O . LYS A 1 92 ? -15.336 1.556 16.078 1 77.88 92 LYS A O 1
ATOM 709 N N . LYS A 1 93 ? -15.219 -0.453 14.953 1 86.62 93 LYS A N 1
ATOM 710 C CA . LYS A 1 93 ? -14.367 -1.021 15.992 1 86.62 93 LYS A CA 1
ATOM 711 C C . LYS A 1 93 ? -13 -1.403 15.438 1 86.62 93 LYS A C 1
ATOM 713 O O . LYS A 1 93 ? -12.328 -2.285 15.977 1 86.62 93 LYS A O 1
ATOM 718 N N . PHE A 1 94 ? -12.727 -0.773 14.328 1 94.25 94 PHE A N 1
ATOM 719 C CA . PHE A 1 94 ? -11.422 -1.101 13.758 1 94.25 94 PHE A CA 1
ATOM 720 C C . PHE A 1 94 ? -10.719 0.156 13.266 1 94.25 94 PHE A C 1
ATOM 722 O O . PHE A 1 94 ? -11.359 1.16 12.961 1 94.25 94 PHE A O 1
ATOM 729 N N . ASN A 1 95 ? -9.414 0.144 13.273 1 96.75 95 ASN A N 1
ATOM 730 C CA . ASN A 1 95 ? -8.539 1.145 12.68 1 96.75 95 ASN A CA 1
ATOM 731 C C . ASN A 1 95 ? -8.359 0.914 11.18 1 96.75 95 ASN A C 1
ATOM 733 O O . ASN A 1 95 ? -7.695 -0.039 10.773 1 96.75 95 ASN A O 1
ATOM 737 N N . MET A 1 96 ? -8.984 1.729 10.359 1 96.88 96 MET A N 1
ATOM 738 C CA . MET A 1 96 ? -8.906 1.544 8.914 1 96.88 96 MET A CA 1
ATOM 739 C C . MET A 1 96 ? -7.543 1.988 8.383 1 96.88 96 MET A C 1
ATOM 741 O O . MET A 1 96 ? -7.152 3.143 8.562 1 96.88 96 MET A O 1
ATOM 745 N N . ILE A 1 97 ? -6.809 1.076 7.781 1 98.62 97 ILE A N 1
ATOM 746 C CA . ILE A 1 97 ? -5.461 1.35 7.289 1 98.62 97 ILE A CA 1
ATOM 747 C C . ILE A 1 97 ? -5.402 1.103 5.785 1 98.62 97 ILE A C 1
ATOM 749 O O . ILE A 1 97 ? -5.941 0.111 5.289 1 98.62 97 ILE A O 1
ATOM 753 N N . PHE A 1 98 ? -4.832 2 5.039 1 98.44 98 PHE A N 1
ATOM 754 C CA . PHE A 1 98 ? -4.5 1.859 3.625 1 98.44 98 PHE A CA 1
ATOM 755 C C . PHE A 1 98 ? -3.162 2.518 3.314 1 98.44 98 PHE A C 1
ATOM 757 O O . PHE A 1 98 ? -2.447 2.945 4.223 1 98.44 98 PHE A O 1
ATOM 764 N N . THR A 1 99 ? -2.742 2.527 2.053 1 98.62 99 THR A N 1
ATOM 765 C CA . THR A 1 99 ? -1.481 3.162 1.682 1 98.62 99 THR A CA 1
ATOM 766 C C . THR A 1 99 ? -1.656 4.023 0.436 1 98.62 99 THR A C 1
ATOM 768 O O . THR A 1 99 ? -2.68 3.939 -0.247 1 98.62 99 THR A O 1
ATOM 771 N N . LYS A 1 100 ? -0.733 4.852 0.231 1 98.75 100 LYS A N 1
ATOM 772 C CA . LYS A 1 100 ? -0.544 5.582 -1.02 1 98.75 100 LYS A CA 1
ATOM 773 C C . LYS A 1 100 ? 0.752 5.168 -1.708 1 98.75 100 LYS A C 1
ATOM 775 O O . LYS A 1 100 ? 1.673 4.664 -1.059 1 98.75 100 LYS A O 1
ATOM 780 N N . ALA A 1 101 ? 0.784 5.336 -3.023 1 98.69 101 ALA A N 1
ATOM 781 C CA . ALA A 1 101 ? 2.074 5.223 -3.699 1 98.69 101 ALA A CA 1
ATOM 782 C C . ALA A 1 101 ? 3.021 6.336 -3.264 1 98.69 101 ALA A C 1
ATOM 784 O O . ALA A 1 101 ? 2.605 7.488 -3.107 1 98.69 101 ALA A O 1
ATOM 785 N N . THR A 1 102 ? 4.262 5.992 -3.102 1 98.12 102 THR A N 1
ATOM 786 C CA . THR A 1 102 ? 5.199 6.992 -2.605 1 98.12 102 THR A CA 1
ATOM 787 C C . THR A 1 102 ? 5.527 8.008 -3.691 1 98.12 102 THR A C 1
ATOM 789 O O . THR A 1 102 ? 6.008 9.109 -3.398 1 98.12 102 THR A O 1
ATOM 792 N N . SER A 1 103 ? 5.207 7.652 -4.926 1 98.31 103 SER A N 1
ATOM 793 C CA . SER A 1 103 ? 5.484 8.555 -6.039 1 98.31 103 SER A CA 1
ATOM 794 C C . SER A 1 103 ? 4.566 9.773 -6 1 98.31 103 SER A C 1
ATOM 796 O O . SER A 1 103 ? 4.781 10.742 -6.73 1 98.31 103 SER A O 1
ATOM 798 N N . CYS A 1 104 ? 3.586 9.727 -5.129 1 98.69 104 CYS A N 1
ATOM 799 C CA . CYS A 1 104 ? 2.699 10.883 -5.059 1 98.69 104 CYS A CA 1
ATOM 800 C C . CYS A 1 104 ? 3.295 11.977 -4.176 1 98.69 104 CYS A C 1
ATOM 802 O O . CYS A 1 104 ? 2.807 13.102 -4.164 1 98.69 104 CYS A O 1
ATOM 804 N N . ILE A 1 105 ? 4.324 11.68 -3.424 1 98.81 105 ILE A N 1
ATOM 805 C CA . ILE A 1 105 ? 4.93 12.617 -2.488 1 98.81 105 ILE A CA 1
ATOM 806 C C . ILE A 1 105 ? 5.594 13.758 -3.26 1 98.81 105 ILE A C 1
ATOM 808 O O . ILE A 1 105 ? 6.484 13.523 -4.078 1 98.81 105 ILE A O 1
ATOM 812 N N . VAL A 1 106 ? 5.203 14.945 -3.006 1 98.75 106 VAL A N 1
ATOM 813 C CA . VAL A 1 106 ? 5.777 16.141 -3.625 1 98.75 106 VAL A CA 1
ATOM 814 C C . VAL A 1 106 ? 5.945 17.234 -2.578 1 98.75 106 VAL A C 1
ATOM 816 O O . VAL A 1 106 ? 5.465 17.109 -1.45 1 98.75 106 VAL A O 1
ATOM 819 N N . ALA A 1 107 ? 6.637 18.266 -2.947 1 98.81 107 ALA A N 1
ATOM 820 C CA . ALA A 1 107 ? 6.906 19.391 -2.049 1 98.81 107 ALA A CA 1
ATOM 821 C C . ALA A 1 107 ? 5.621 20.125 -1.69 1 98.81 107 ALA A C 1
ATOM 823 O O . ALA A 1 107 ? 4.633 20.062 -2.428 1 98.81 107 ALA A O 1
ATOM 824 N N . ALA A 1 108 ? 5.688 20.859 -0.636 1 98.75 108 ALA A N 1
ATOM 825 C CA . ALA A 1 108 ? 4.543 21.531 -0.025 1 98.75 108 ALA A CA 1
ATOM 826 C C . ALA A 1 108 ? 3.971 22.594 -0.956 1 98.75 108 ALA A C 1
ATOM 828 O O . ALA A 1 108 ? 2.812 23 -0.812 1 98.75 108 ALA A O 1
ATOM 829 N N . ASN A 1 109 ? 4.75 23.078 -1.863 1 98.69 109 ASN A N 1
ATOM 830 C CA . ASN A 1 109 ? 4.289 24.156 -2.74 1 98.69 109 ASN A CA 1
ATOM 831 C C . ASN A 1 109 ? 4.141 23.672 -4.184 1 98.69 109 ASN A C 1
ATOM 833 O O . ASN A 1 109 ? 4.078 24.484 -5.105 1 98.69 109 ASN A O 1
ATOM 837 N N . SER A 1 110 ? 4.121 22.375 -4.414 1 98.69 110 SER A N 1
ATOM 838 C CA . SER A 1 110 ? 3.979 21.812 -5.754 1 98.69 110 SER A CA 1
ATOM 839 C C . SER A 1 110 ? 2.549 21.953 -6.266 1 98.69 110 SER A C 1
ATOM 841 O O . SER A 1 110 ? 1.598 21.906 -5.48 1 98.69 110 SER A O 1
ATOM 843 N N . PRO A 1 111 ? 2.406 22.141 -7.574 1 98.75 111 PRO A N 1
ATOM 844 C CA . PRO A 1 111 ? 1.055 22 -8.125 1 98.75 111 PRO A CA 1
ATOM 845 C C . PRO A 1 111 ? 0.488 20.594 -7.969 1 98.75 111 PRO A C 1
ATOM 847 O O . PRO A 1 111 ? 1.245 19.625 -7.938 1 98.75 111 PRO A O 1
ATOM 850 N N . VAL A 1 112 ? -0.75 20.484 -7.797 1 98.88 112 VAL A N 1
ATOM 851 C CA . VAL A 1 112 ? -1.473 19.219 -7.844 1 98.88 112 VAL A CA 1
ATOM 852 C C . VAL A 1 112 ? -2.15 19.062 -9.203 1 98.88 112 VAL A C 1
ATOM 854 O O . VAL A 1 112 ? -2.996 19.875 -9.578 1 98.88 112 VAL A O 1
ATOM 857 N N . VAL A 1 113 ? -1.804 18.031 -9.906 1 98.75 113 VAL A N 1
ATOM 858 C CA . VAL A 1 113 ? -2.314 17.828 -11.258 1 98.75 113 VAL A CA 1
ATOM 859 C C . VAL A 1 113 ? -3.566 16.953 -11.203 1 98.75 113 VAL A C 1
ATOM 861 O O . VAL A 1 113 ? -3.518 15.812 -10.734 1 98.75 113 VAL A O 1
ATOM 864 N N . LYS A 1 114 ? -4.605 17.484 -11.594 1 98.5 114 LYS A N 1
ATOM 865 C CA . LYS A 1 114 ? -5.859 16.75 -11.711 1 98.5 114 LYS A CA 1
ATOM 866 C C . LYS A 1 114 ? -5.93 15.977 -13.031 1 98.5 114 LYS A C 1
ATOM 868 O O . LYS A 1 114 ? -6.027 16.578 -14.102 1 98.5 114 LYS A O 1
ATOM 873 N N . PRO A 1 115 ? -5.895 14.648 -12.938 1 97.5 115 PRO A N 1
ATOM 874 C CA . PRO A 1 115 ? -6.02 13.906 -14.188 1 97.5 115 PRO A CA 1
ATOM 875 C C . PRO A 1 115 ? -7.312 14.227 -14.938 1 97.5 115 PRO A C 1
ATOM 877 O O . PRO A 1 115 ? -8.336 14.523 -14.32 1 97.5 115 PRO A O 1
ATOM 880 N N . ARG A 1 116 ? -7.305 14.086 -16.25 1 96.44 116 ARG A N 1
ATOM 881 C CA . ARG A 1 116 ? -8.414 14.492 -17.109 1 96.44 116 ARG A CA 1
ATOM 882 C C . ARG A 1 116 ? -9.68 13.711 -16.781 1 96.44 116 ARG A C 1
ATOM 884 O O . ARG A 1 116 ? -10.789 14.25 -16.844 1 96.44 116 ARG A O 1
ATOM 891 N N . HIS A 1 117 ? -9.508 12.5 -16.375 1 96 117 HIS A N 1
ATOM 892 C CA . HIS A 1 117 ? -10.664 11.641 -16.172 1 96 117 HIS A CA 1
ATOM 893 C C . HIS A 1 117 ? -11.219 11.797 -14.758 1 96 117 HIS A C 1
ATOM 895 O O . HIS A 1 117 ? -12.289 11.266 -14.445 1 96 117 HIS A O 1
ATOM 901 N N . VAL A 1 118 ? -10.523 12.461 -13.867 1 97.44 118 VAL A N 1
ATOM 902 C CA . VAL A 1 118 ? -10.953 12.664 -12.484 1 97.44 118 VAL A CA 1
ATOM 903 C C . VAL A 1 118 ? -11.898 13.859 -12.414 1 97.44 118 VAL A C 1
ATOM 905 O O . VAL A 1 118 ? -11.531 14.969 -12.805 1 97.44 118 VAL A O 1
ATOM 908 N N . ARG A 1 119 ? -13.07 13.656 -11.922 1 96.88 119 ARG A N 1
ATOM 909 C CA . ARG A 1 119 ? -14.07 14.711 -11.812 1 96.88 119 ARG A CA 1
ATOM 910 C C . ARG A 1 119 ? -14.148 15.25 -10.391 1 96.88 119 ARG A C 1
ATOM 912 O O . ARG A 1 119 ? -14.422 16.438 -10.172 1 96.88 119 ARG A O 1
ATOM 919 N N . PHE A 1 120 ? -13.969 14.398 -9.414 1 98.25 120 PHE A N 1
ATOM 920 C CA . PHE A 1 120 ? -14.234 14.758 -8.023 1 98.25 120 PHE A CA 1
ATOM 921 C C . PHE A 1 120 ? -12.945 14.742 -7.207 1 98.25 120 PHE A C 1
ATOM 923 O O . PHE A 1 120 ? -12.781 13.891 -6.328 1 98.25 120 PHE A O 1
ATOM 930 N N . LEU A 1 121 ? -12.047 15.711 -7.473 1 98.81 121 LEU A N 1
ATOM 931 C CA . LEU A 1 121 ? -10.805 15.875 -6.734 1 98.81 121 LEU A CA 1
ATOM 932 C C . LEU A 1 121 ? -11.055 16.531 -5.379 1 98.81 121 LEU A C 1
ATOM 934 O O . LEU A 1 121 ? -11.688 17.594 -5.305 1 98.81 121 LEU A O 1
ATOM 938 N N . ASP A 1 122 ? -10.609 15.867 -4.363 1 98.75 122 ASP A N 1
ATOM 939 C CA . ASP A 1 122 ? -10.898 16.266 -2.988 1 98.75 122 ASP A CA 1
ATOM 940 C C . ASP A 1 122 ? -9.609 16.516 -2.203 1 98.75 122 ASP A C 1
ATOM 942 O O . ASP A 1 122 ? -8.523 16.172 -2.666 1 98.75 122 ASP A O 1
ATOM 946 N N . TYR A 1 123 ? -9.672 17.219 -1.131 1 98.88 123 TYR A N 1
ATOM 947 C CA . TYR A 1 123 ? -8.586 17.578 -0.228 1 98.88 123 TYR A CA 1
ATOM 948 C C . TYR A 1 123 ? -8.789 16.953 1.144 1 98.88 123 TYR A C 1
ATOM 950 O O . TYR A 1 123 ? -9.914 16.672 1.547 1 98.88 123 TYR A O 1
ATOM 958 N N . GLU A 1 124 ? -7.684 16.625 1.799 1 98.81 124 GLU A N 1
ATOM 959 C CA . GLU A 1 124 ? -7.719 16.062 3.143 1 98.81 124 GLU A CA 1
ATOM 960 C C . GLU A 1 124 ? -6.48 16.453 3.941 1 98.81 124 GLU A C 1
ATOM 962 O O . GLU A 1 124 ? -5.434 15.812 3.836 1 98.81 124 GLU A O 1
ATOM 967 N N . ILE A 1 125 ? -6.555 17.438 4.781 1 98.94 125 ILE A N 1
ATOM 968 C CA . ILE A 1 125 ? -5.418 17.781 5.633 1 98.94 125 ILE A CA 1
ATOM 969 C C . ILE A 1 125 ? -5.23 16.688 6.691 1 98.94 125 ILE A C 1
ATOM 971 O O . ILE A 1 125 ? -6.203 16.203 7.262 1 98.94 125 ILE A O 1
ATOM 975 N N . GLU A 1 126 ? -4.039 16.312 6.902 1 98.94 126 GLU A N 1
ATOM 976 C CA . GLU A 1 126 ? -3.721 15.305 7.918 1 98.94 126 GLU A CA 1
ATOM 977 C C . GLU A 1 126 ? -2.42 15.648 8.641 1 98.94 126 GLU A C 1
ATOM 979 O O . GLU A 1 126 ? -1.535 16.297 8.07 1 98.94 126 GLU A O 1
ATOM 984 N N . LEU A 1 127 ? -2.34 15.227 9.914 1 98.94 127 LEU A N 1
ATOM 985 C CA . LEU A 1 127 ? -1.061 15.172 10.617 1 98.94 127 LEU A CA 1
ATOM 986 C C . LEU A 1 127 ? -0.268 13.938 10.211 1 98.94 127 LEU A C 1
ATOM 988 O O . LEU A 1 127 ? -0.778 12.812 10.289 1 98.94 127 LEU A O 1
ATOM 992 N N . GLY A 1 128 ? 0.937 14.148 9.742 1 98.94 128 GLY A N 1
ATOM 993 C CA . GLY A 1 128 ? 1.838 13.047 9.453 1 98.94 128 GLY A CA 1
ATOM 994 C C . GLY A 1 128 ? 2.871 12.812 10.539 1 98.94 128 GLY A C 1
ATOM 995 O O . GLY A 1 128 ? 3.398 13.773 11.109 1 98.94 128 GLY A O 1
ATOM 996 N N . LEU A 1 129 ? 3.172 11.562 10.82 1 98.88 129 LEU A N 1
ATOM 997 C CA . LEU A 1 129 ? 4.242 11.148 11.719 1 98.88 129 LEU A CA 1
ATOM 998 C C . LEU A 1 129 ? 5.387 10.5 10.938 1 98.88 129 LEU A C 1
ATOM 1000 O O . LEU A 1 129 ? 5.152 9.695 10.039 1 98.88 129 LEU A O 1
ATOM 1004 N N . ILE A 1 130 ? 6.562 10.844 11.289 1 98.88 130 ILE A N 1
ATOM 1005 C CA . ILE A 1 130 ? 7.742 10.227 10.688 1 98.88 130 ILE A CA 1
ATOM 1006 C C . ILE A 1 130 ? 8.414 9.297 11.695 1 98.88 130 ILE A C 1
ATOM 1008 O O . ILE A 1 130 ? 8.75 9.727 12.805 1 98.88 130 ILE A O 1
ATOM 1012 N N . LEU A 1 131 ? 8.617 8.133 11.32 1 98.81 131 LEU A N 1
ATOM 1013 C CA . LEU A 1 131 ? 9.18 7.129 12.219 1 98.81 131 LEU A CA 1
ATOM 1014 C C . LEU A 1 131 ? 10.664 7.379 12.453 1 98.81 131 LEU A C 1
ATOM 1016 O O . LEU A 1 131 ? 11.398 7.719 11.523 1 98.81 131 LEU A O 1
ATOM 1020 N N . LYS A 1 132 ? 11.047 7.113 13.641 1 98.06 132 LYS A N 1
ATOM 1021 C CA . LYS A 1 132 ? 12.398 7.371 14.125 1 98.06 132 LYS A CA 1
ATOM 1022 C C . LYS A 1 132 ? 13.289 6.141 13.961 1 98.06 132 LYS A C 1
ATOM 1024 O O . LYS A 1 132 ? 14.5 6.266 13.781 1 98.06 132 LYS A O 1
ATOM 1029 N N . ARG A 1 133 ? 12.711 5.016 14.047 1 98.06 133 ARG A N 1
ATOM 1030 C CA . ARG A 1 133 ? 13.469 3.768 14.047 1 98.06 133 ARG A CA 1
ATOM 1031 C C . ARG A 1 133 ? 12.656 2.637 13.414 1 98.06 133 ARG A C 1
ATOM 1033 O O . ARG A 1 133 ? 11.445 2.752 13.25 1 98.06 133 ARG A O 1
ATOM 1040 N N . ASP A 1 134 ? 13.367 1.571 13.125 1 98.44 134 ASP A N 1
ATOM 1041 C CA . ASP A 1 134 ? 12.727 0.381 12.578 1 98.44 134 ASP A CA 1
ATOM 1042 C C . ASP A 1 134 ? 11.891 -0.335 13.633 1 98.44 134 ASP A C 1
ATOM 1044 O O . ASP A 1 134 ? 12.289 -0.396 14.805 1 98.44 134 ASP A O 1
ATOM 1048 N N . ILE A 1 135 ? 10.742 -0.784 13.227 1 98.69 135 ILE A N 1
ATOM 1049 C CA . ILE A 1 135 ? 9.906 -1.688 14.008 1 98.69 135 ILE A CA 1
ATOM 1050 C C . ILE A 1 135 ? 9.688 -2.986 13.234 1 98.69 135 ILE A C 1
ATOM 1052 O O . ILE A 1 135 ? 8.93 -3.018 12.258 1 98.69 135 ILE A O 1
ATOM 1056 N N . THR A 1 136 ? 10.344 -4.105 13.664 1 98.38 136 THR A N 1
ATOM 1057 C CA . THR A 1 136 ? 10.359 -5.32 12.859 1 98.38 136 THR A CA 1
ATOM 1058 C C . THR A 1 136 ? 9.727 -6.48 13.625 1 98.38 136 THR A C 1
ATOM 1060 O O . THR A 1 136 ? 9.891 -7.645 13.242 1 98.38 136 THR A O 1
ATOM 1063 N N . SER A 1 137 ? 9.148 -6.184 14.719 1 97.88 137 SER A N 1
ATOM 1064 C CA . SER A 1 137 ? 8.359 -7.117 15.523 1 97.88 137 SER A CA 1
ATOM 1065 C C . SER A 1 137 ? 7.285 -6.395 16.328 1 97.88 137 SER A C 1
ATOM 1067 O O . SER A 1 137 ? 7.289 -5.164 16.406 1 97.88 137 SER A O 1
ATOM 1069 N N . ARG A 1 138 ? 6.332 -7.105 16.812 1 97.31 138 ARG A N 1
ATOM 1070 C CA . ARG A 1 138 ? 5.285 -6.508 17.641 1 97.31 138 ARG A CA 1
ATOM 1071 C C . ARG A 1 138 ? 5.891 -5.742 18.828 1 97.31 138 ARG A C 1
ATOM 1073 O O . ARG A 1 138 ? 6.793 -6.242 19.5 1 97.31 138 ARG A O 1
ATOM 1080 N N . GLN A 1 139 ? 5.465 -4.559 18.969 1 98.19 139 GLN A N 1
ATOM 1081 C CA . GLN A 1 139 ? 5.906 -3.703 20.078 1 98.19 139 GLN A CA 1
ATOM 1082 C C . GLN A 1 139 ? 4.719 -3.156 20.859 1 98.19 139 GLN A C 1
ATOM 1084 O O . GLN A 1 139 ? 3.641 -2.943 20.297 1 98.19 139 GLN A O 1
ATOM 1089 N N . ARG A 1 140 ? 4.898 -2.961 22.125 1 98.19 140 ARG A N 1
ATOM 1090 C CA . ARG A 1 140 ? 3.945 -2.193 22.922 1 98.19 140 ARG A CA 1
ATOM 1091 C C . ARG A 1 140 ? 4.328 -0.718 22.969 1 98.19 140 ARG A C 1
ATOM 1093 O O . ARG A 1 140 ? 5.215 -0.321 23.719 1 98.19 140 ARG A O 1
ATOM 1100 N N . ILE A 1 141 ? 3.74 0.023 22.203 1 98.75 141 ILE A N 1
ATOM 1101 C CA . ILE A 1 141 ? 3.986 1.459 22.125 1 98.75 141 ILE A CA 1
ATOM 1102 C C . ILE A 1 141 ? 2.885 2.215 22.859 1 98.75 141 ILE A C 1
ATOM 1104 O O . ILE A 1 141 ? 1.697 1.958 22.656 1 98.75 141 ILE A O 1
ATOM 1108 N N . THR A 1 142 ? 3.232 3.025 23.766 1 98.31 142 THR A N 1
ATOM 1109 C CA . THR A 1 142 ? 2.344 3.855 24.578 1 98.31 142 THR A CA 1
ATOM 1110 C C . THR A 1 142 ? 2.701 5.332 24.422 1 98.31 142 THR A C 1
ATOM 1112 O O . THR A 1 142 ? 3.686 5.676 23.766 1 98.31 142 THR A O 1
ATOM 1115 N N . ASP A 1 143 ? 1.9 6.156 25.062 1 97.25 143 ASP A N 1
ATOM 1116 C CA . ASP A 1 143 ? 2.211 7.582 25.047 1 97.25 143 ASP A CA 1
ATOM 1117 C C . ASP A 1 143 ? 3.551 7.859 25.719 1 97.25 143 ASP A C 1
ATOM 1119 O O . ASP A 1 143 ? 4.273 8.773 25.328 1 97.25 143 ASP A O 1
ATOM 1123 N N . ALA A 1 144 ? 3.898 7.043 26.641 1 97.69 144 ALA A N 1
ATOM 1124 C CA . ALA A 1 144 ? 5.09 7.266 27.453 1 97.69 144 ALA A CA 1
ATOM 1125 C C . ALA A 1 144 ? 6.359 6.984 26.656 1 97.69 144 ALA A C 1
ATOM 1127 O O . ALA A 1 144 ? 7.402 7.598 26.906 1 97.69 144 ALA A O 1
ATOM 1128 N N . ASN A 1 145 ? 6.316 6.07 25.703 1 98.25 145 ASN A N 1
ATOM 1129 C CA . ASN A 1 145 ? 7.527 5.727 24.969 1 98.25 145 ASN A CA 1
ATOM 1130 C C . ASN A 1 145 ? 7.414 6.09 23.484 1 98.25 145 ASN A C 1
ATOM 1132 O O . ASN A 1 145 ? 8.281 5.734 22.688 1 98.25 145 ASN A O 1
ATOM 1136 N N . LEU A 1 146 ? 6.375 6.793 23.156 1 98.56 146 LEU A N 1
ATOM 1137 C CA . LEU A 1 146 ? 6.129 7.16 21.766 1 98.56 146 LEU A CA 1
ATOM 1138 C C . LEU A 1 146 ? 7.312 7.926 21.188 1 98.56 146 LEU A C 1
ATOM 1140 O O . LEU A 1 146 ? 7.633 7.781 20 1 98.56 146 LEU A O 1
ATOM 1144 N N . HIS A 1 147 ? 8.055 8.672 21.984 1 97.69 147 HIS A N 1
ATOM 1145 C CA . HIS A 1 147 ? 9.18 9.492 21.562 1 97.69 147 HIS A CA 1
ATOM 1146 C C . HIS A 1 147 ? 10.328 8.625 21.062 1 97.69 147 HIS A C 1
ATOM 1148 O O . HIS A 1 147 ? 11.234 9.125 20.375 1 97.69 147 HIS A O 1
ATOM 1154 N N . ASP A 1 148 ? 10.32 7.34 21.391 1 98.12 148 ASP A N 1
ATOM 1155 C CA . ASP A 1 148 ? 11.344 6.422 20.906 1 98.12 148 ASP A CA 1
ATOM 1156 C C . ASP A 1 148 ? 11.078 6.016 19.453 1 98.12 148 ASP A C 1
ATOM 1158 O O . ASP A 1 148 ? 11.969 5.504 18.781 1 98.12 148 ASP A O 1
ATOM 1162 N N . TYR A 1 149 ? 9.852 6.27 18.953 1 98.56 149 TYR A N 1
ATOM 1163 C CA . TYR A 1 149 ? 9.445 5.68 17.688 1 98.56 149 TYR A CA 1
ATOM 1164 C C . TYR A 1 149 ? 9.148 6.758 16.656 1 98.56 149 TYR A C 1
ATOM 1166 O O . TYR A 1 149 ? 9.156 6.492 15.445 1 98.56 149 TYR A O 1
ATOM 1174 N N . VAL A 1 150 ? 8.852 7.922 17.078 1 98.56 150 VAL A N 1
ATOM 1175 C CA . VAL A 1 150 ? 8.484 9.016 16.188 1 98.56 150 VAL A CA 1
ATOM 1176 C C . VAL A 1 150 ? 9.516 10.141 16.297 1 98.56 150 VAL A C 1
ATOM 1178 O O . VAL A 1 150 ? 9.844 10.578 17.391 1 98.56 150 VAL A O 1
ATOM 1181 N N . ALA A 1 151 ? 10 10.578 15.172 1 98.06 151 ALA A N 1
ATOM 1182 C CA . ALA A 1 151 ? 11.047 11.594 15.156 1 98.06 151 ALA A CA 1
ATOM 1183 C C . ALA A 1 151 ? 10.469 12.977 14.914 1 98.06 151 ALA A C 1
ATOM 1185 O O . ALA A 1 151 ? 10.984 13.977 15.422 1 98.06 151 ALA A O 1
ATOM 1186 N N . ALA A 1 152 ? 9.398 13.031 14.109 1 98.62 152 ALA A N 1
ATOM 1187 C CA . ALA A 1 152 ? 8.945 14.328 13.609 1 98.62 152 ALA A CA 1
ATOM 1188 C C . ALA A 1 152 ? 7.484 14.266 13.172 1 98.62 152 ALA A C 1
ATOM 1190 O O . ALA A 1 152 ? 6.906 13.18 13.078 1 98.62 152 ALA A O 1
ATOM 1191 N N . ILE A 1 153 ? 6.941 15.422 13.008 1 98.81 153 ILE A N 1
ATOM 1192 C CA . ILE A 1 153 ? 5.605 15.547 12.438 1 98.81 153 ILE A CA 1
ATOM 1193 C C . ILE A 1 153 ? 5.641 16.5 11.242 1 98.81 153 ILE A C 1
ATOM 1195 O O . ILE A 1 153 ? 6.574 17.297 11.109 1 98.8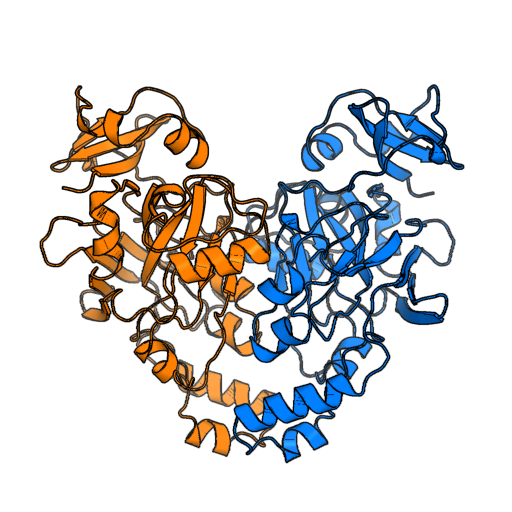1 153 ILE A O 1
ATOM 1199 N N . VAL A 1 154 ? 4.629 16.406 10.398 1 98.88 154 VAL A N 1
ATOM 1200 C CA . VAL A 1 154 ? 4.566 17.156 9.141 1 98.88 154 VAL A CA 1
ATOM 1201 C C . VAL A 1 154 ? 3.111 17.344 8.727 1 98.88 154 VAL A C 1
ATOM 1203 O O . VAL A 1 154 ? 2.217 16.672 9.242 1 98.88 154 VAL A O 1
ATOM 1206 N N . ILE A 1 155 ? 2.879 18.312 7.863 1 98.94 155 ILE A N 1
ATOM 1207 C CA . ILE A 1 155 ? 1.574 18.453 7.227 1 98.94 155 ILE A CA 1
ATOM 1208 C C . ILE A 1 155 ? 1.485 17.516 6.02 1 98.94 155 ILE A C 1
ATOM 1210 O O . ILE A 1 155 ? 2.422 17.438 5.219 1 98.94 155 ILE A O 1
ATOM 1214 N N . VAL A 1 156 ? 0.43 16.812 5.922 1 98.94 156 VAL A N 1
ATOM 1215 C CA . VAL A 1 156 ? 0.109 16 4.75 1 98.94 156 VAL A CA 1
ATOM 1216 C C . VAL A 1 156 ? -1.229 16.438 4.168 1 98.94 156 VAL A C 1
ATOM 1218 O O . VAL A 1 156 ? -2.184 16.688 4.906 1 98.94 156 VAL A O 1
ATOM 1221 N N . ASN A 1 157 ? -1.302 16.625 2.908 1 98.94 157 ASN A N 1
ATOM 1222 C CA . ASN A 1 157 ? -2.592 16.703 2.234 1 98.94 157 ASN A CA 1
ATOM 1223 C C . ASN A 1 157 ? -2.854 15.469 1.383 1 98.94 157 ASN A C 1
ATOM 1225 O O . ASN A 1 157 ? -2.197 15.266 0.36 1 98.94 157 ASN A O 1
ATOM 1229 N N . ASP A 1 158 ? -3.771 14.672 1.774 1 98.81 158 ASP A N 1
ATOM 1230 C CA . ASP A 1 158 ? -4.113 13.406 1.139 1 98.81 158 ASP A CA 1
ATOM 1231 C C . ASP A 1 158 ? -5.164 13.602 0.048 1 98.81 158 ASP A C 1
ATOM 1233 O O . ASP A 1 158 ? -6.305 13.156 0.189 1 98.81 158 ASP A O 1
ATOM 1237 N N . TYR A 1 159 ? -4.75 14.203 -1.046 1 98.94 159 TYR A N 1
ATOM 1238 C CA . TYR A 1 159 ? -5.668 14.422 -2.156 1 98.94 159 TYR A CA 1
ATOM 1239 C C . TYR A 1 159 ? -6.246 13.102 -2.654 1 98.94 159 TYR A C 1
ATOM 1241 O O . TYR A 1 159 ? -5.566 12.07 -2.641 1 98.94 159 TYR A O 1
ATOM 1249 N N . SER A 1 160 ? -7.492 13.172 -3.105 1 98.62 160 SER A N 1
ATOM 1250 C CA . SER A 1 160 ? -8.234 11.961 -3.439 1 98.62 160 SER A CA 1
ATOM 1251 C C . SER A 1 160 ? -9.086 12.164 -4.684 1 98.62 160 SER A C 1
ATOM 1253 O O . SER A 1 160 ? -9.797 13.164 -4.801 1 98.62 160 SER A O 1
ATOM 1255 N N . ALA A 1 161 ? -8.977 11.273 -5.641 1 98.69 161 ALA A N 1
ATOM 1256 C CA . ALA A 1 161 ? -9.953 11.156 -6.719 1 98.69 161 ALA A CA 1
ATOM 1257 C C . ALA A 1 161 ? -11.141 10.297 -6.289 1 98.69 161 ALA A C 1
ATOM 1259 O O . ALA A 1 161 ? -11.102 9.07 -6.406 1 98.69 161 ALA A O 1
ATOM 1260 N N . ARG A 1 162 ? -12.203 10.984 -5.902 1 97.62 162 ARG A N 1
ATOM 1261 C CA . ARG A 1 162 ? -13.297 10.289 -5.23 1 97.62 162 ARG A CA 1
ATOM 1262 C C . ARG A 1 162 ? -14.07 9.414 -6.207 1 97.62 162 ARG A C 1
ATOM 1264 O O . ARG A 1 162 ? -14.625 8.383 -5.82 1 97.62 162 ARG A O 1
ATOM 1271 N N . ASP A 1 163 ? -14.125 9.75 -7.484 1 96.75 163 ASP A N 1
ATOM 1272 C CA . ASP A 1 163 ? -14.82 8.961 -8.492 1 96.75 163 ASP A CA 1
ATOM 1273 C C . ASP A 1 163 ? -14.008 7.738 -8.906 1 96.75 163 ASP A C 1
ATOM 1275 O O . ASP A 1 163 ? -14.484 6.891 -9.656 1 96.75 163 ASP A O 1
ATOM 1279 N N . VAL A 1 164 ? -12.805 7.602 -8.43 1 97 164 VAL A N 1
ATOM 1280 C CA . VAL A 1 164 ? -11.984 6.398 -8.562 1 97 164 VAL A CA 1
ATOM 1281 C C . VAL A 1 164 ? -12 5.621 -7.254 1 97 164 VAL A C 1
ATOM 1283 O O . VAL A 1 164 ? -12.281 4.418 -7.242 1 97 164 VAL A O 1
ATOM 1286 N N . GLN A 1 165 ? -11.789 6.289 -6.18 1 96.56 165 GLN A N 1
ATOM 1287 C CA . GLN A 1 165 ? -11.633 5.711 -4.848 1 96.56 165 GLN A CA 1
ATOM 1288 C C . GLN A 1 165 ? -12.891 4.961 -4.426 1 96.56 165 GLN A C 1
ATOM 1290 O O . GLN A 1 165 ? -12.812 3.805 -4 1 96.56 165 GLN A O 1
ATOM 1295 N N . ILE A 1 166 ? -14 5.625 -4.52 1 93.31 166 ILE A N 1
ATOM 1296 C CA . ILE A 1 166 ? -15.203 5.125 -3.869 1 93.31 166 ILE A CA 1
ATOM 1297 C C . ILE A 1 166 ? -15.789 3.975 -4.684 1 93.31 166 ILE A C 1
ATOM 1299 O O . ILE A 1 166 ? -15.969 2.869 -4.168 1 93.31 166 ILE A O 1
ATOM 1303 N N . PRO A 1 167 ? -16.016 4.18 -6.031 1 91.44 167 PRO A N 1
ATOM 1304 C CA . PRO A 1 167 ? -16.625 3.066 -6.773 1 91.44 167 PRO A CA 1
ATOM 1305 C C . PRO A 1 167 ? -15.703 1.843 -6.836 1 91.44 167 PRO A C 1
ATOM 1307 O O . PRO A 1 167 ? -16.188 0.718 -7 1 91.44 167 PRO A O 1
ATOM 1310 N N . GLN A 1 168 ? -14.406 2.031 -6.688 1 93.31 168 GLN A N 1
ATOM 1311 C CA . GLN A 1 168 ? -13.5 0.905 -6.867 1 93.31 168 GLN A CA 1
ATOM 1312 C C . GLN A 1 168 ? -13.234 0.196 -5.543 1 93.31 168 GLN A C 1
ATOM 1314 O O . GLN A 1 168 ? -12.492 -0.788 -5.5 1 93.31 168 GLN A O 1
ATOM 1319 N N . MET A 1 169 ? -13.742 0.656 -4.457 1 89.75 169 MET A N 1
ATOM 1320 C CA . MET A 1 169 ? -13.859 -0.009 -3.162 1 89.75 169 MET A CA 1
ATOM 1321 C C . MET A 1 169 ? -12.523 0.025 -2.418 1 89.75 169 MET A C 1
ATOM 1323 O O . MET A 1 169 ? -12.492 -0.028 -1.187 1 89.75 169 MET A O 1
ATOM 1327 N N . GLN A 1 170 ? -11.406 0.064 -3.178 1 95.94 170 GLN A N 1
ATOM 1328 C CA . GLN A 1 170 ? -10.086 0.212 -2.576 1 95.94 170 GLN A CA 1
ATOM 1329 C C . GLN A 1 170 ? -9.547 1.625 -2.777 1 95.94 170 GLN A C 1
ATOM 1331 O O . GLN A 1 170 ? -9.711 2.213 -3.848 1 95.94 170 GLN A O 1
ATOM 1336 N N . PHE A 1 171 ? -8.891 2.141 -1.773 1 98.19 171 PHE A N 1
ATOM 1337 C CA . PHE A 1 171 ? -8.516 3.549 -1.753 1 98.19 171 PHE A CA 1
ATOM 1338 C C . PHE A 1 171 ? -7.266 3.787 -2.6 1 98.19 171 PHE A C 1
ATOM 1340 O O . PHE A 1 171 ? -7.105 4.859 -3.184 1 98.19 171 PHE A O 1
ATOM 1347 N N . TYR A 1 172 ? -6.441 2.844 -2.791 1 98.69 172 TYR A N 1
ATOM 1348 C CA . TYR A 1 172 ? -5.059 2.971 -3.238 1 98.69 172 TYR A CA 1
ATOM 1349 C C . TYR A 1 172 ? -4.977 3.766 -4.535 1 98.69 172 TYR A C 1
ATOM 1351 O O . TYR A 1 172 ? -4.309 4.801 -4.594 1 98.69 172 TYR A O 1
ATOM 1359 N N . LYS A 1 173 ? -5.727 3.43 -5.566 1 98.44 173 LYS A N 1
ATOM 1360 C CA . LYS A 1 173 ? -5.602 4.098 -6.859 1 98.44 173 LYS A CA 1
ATOM 1361 C C . LYS A 1 173 ? -6.043 5.555 -6.77 1 98.44 173 LYS A C 1
ATOM 1363 O O . LYS A 1 173 ? -5.316 6.453 -7.203 1 98.44 173 LYS A O 1
ATOM 1368 N N . GLY A 1 174 ? -7.152 5.75 -6.164 1 98.69 174 GLY A N 1
ATOM 1369 C CA . GLY A 1 174 ? -7.707 7.094 -6.117 1 98.69 174 GLY A CA 1
ATOM 1370 C C . GLY A 1 174 ? -6.879 8.055 -5.289 1 98.69 174 GLY A C 1
ATOM 1371 O O . GLY A 1 174 ? -7.043 9.273 -5.391 1 98.69 174 GLY A O 1
ATOM 1372 N N . LYS A 1 175 ? -5.973 7.504 -4.48 1 98.81 175 LYS A N 1
ATOM 1373 C CA . LYS A 1 175 ? -5.215 8.344 -3.555 1 98.81 175 LYS A CA 1
ATOM 1374 C C . LYS A 1 175 ? -3.742 8.406 -3.953 1 98.81 175 LYS A C 1
ATOM 1376 O O . LYS A 1 175 ? -2.949 9.102 -3.316 1 98.81 175 LYS A O 1
ATOM 1381 N N . SER A 1 176 ? -3.402 7.742 -5.113 1 98.88 176 SER A N 1
ATOM 1382 C CA . SER A 1 176 ? -1.986 7.5 -5.371 1 98.88 176 SER A CA 1
ATOM 1383 C C . SER A 1 176 ? -1.522 8.227 -6.629 1 98.88 176 SER A C 1
ATOM 1385 O O . SER A 1 176 ? -0.374 8.078 -7.055 1 98.88 176 SER A O 1
ATOM 1387 N N . PHE A 1 177 ? -2.383 9.008 -7.266 1 98.81 177 PHE A N 1
ATOM 1388 C CA . PHE A 1 177 ? -1.92 9.719 -8.453 1 98.81 177 PHE A CA 1
ATOM 1389 C C . PHE A 1 177 ? -0.702 10.57 -8.133 1 98.81 177 PHE A C 1
ATOM 1391 O O . PHE A 1 177 ? -0.601 11.133 -7.035 1 98.81 177 PHE A O 1
ATOM 1398 N N . ARG A 1 178 ? 0.062 10.68 -9.164 1 98.25 178 ARG A N 1
ATOM 1399 C CA . ARG A 1 178 ? 1.234 11.531 -8.977 1 98.25 178 ARG A CA 1
ATOM 1400 C C . ARG A 1 178 ? 0.832 12.922 -8.5 1 98.25 178 ARG A C 1
ATOM 1402 O O . ARG A 1 178 ? -0.166 13.477 -8.969 1 98.25 178 ARG A O 1
ATOM 1409 N N . THR A 1 179 ? 1.413 13.539 -7.547 1 98.62 179 THR A N 1
ATOM 1410 C CA . THR A 1 179 ? 1.3 14.867 -6.949 1 98.62 179 THR A CA 1
ATOM 1411 C C . THR A 1 179 ? 0.199 14.891 -5.891 1 98.62 179 THR A C 1
ATOM 1413 O O . THR A 1 179 ? -0.098 15.945 -5.324 1 98.62 179 THR A O 1
ATOM 1416 N N . PHE A 1 180 ? -0.516 13.727 -5.609 1 98.94 180 PHE A N 1
ATOM 1417 C CA . PHE A 1 180 ? -1.655 13.688 -4.699 1 98.94 180 PHE A CA 1
ATOM 1418 C C . PHE A 1 180 ? -1.191 13.609 -3.25 1 98.94 180 PHE A C 1
ATOM 1420 O O . PHE A 1 180 ? -1.992 13.359 -2.348 1 98.94 180 PHE A O 1
ATOM 1427 N N . GLY A 1 181 ? 0.065 13.773 -2.979 1 98.81 181 GLY A N 1
ATOM 1428 C CA . GLY A 1 181 ? 0.548 13.672 -1.61 1 98.81 181 GLY A CA 1
ATOM 1429 C C . GLY A 1 181 ? 1.57 14.734 -1.255 1 98.81 181 GLY A C 1
ATOM 1430 O O . GLY A 1 181 ? 2.723 14.422 -0.954 1 98.81 181 GLY A O 1
ATOM 1431 N N . PRO A 1 182 ? 1.215 15.969 -1.344 1 98.94 182 PRO A N 1
ATOM 1432 C CA . PRO A 1 182 ? 2.131 16.984 -0.816 1 98.94 182 PRO A CA 1
ATOM 1433 C C . PRO A 1 182 ? 2.408 16.812 0.676 1 98.94 182 PRO A C 1
ATOM 1435 O O . PRO A 1 182 ? 1.49 16.516 1.446 1 98.94 182 PRO A O 1
ATOM 1438 N N . VAL A 1 183 ? 3.627 16.938 1.001 1 98.94 183 VAL A N 1
ATOM 1439 C CA . VAL A 1 183 ? 4.09 16.812 2.379 1 98.94 183 VAL A CA 1
ATOM 1440 C C . VAL A 1 183 ? 4.969 18.016 2.742 1 98.94 183 VAL A C 1
ATOM 1442 O O . VAL A 1 183 ? 5.812 18.438 1.949 1 98.94 183 VAL A O 1
ATOM 1445 N N . GLY A 1 184 ? 4.816 18.547 3.955 1 98.75 184 GLY A N 1
ATOM 1446 C CA . GLY A 1 184 ? 5.676 19.641 4.402 1 98.75 184 GLY A CA 1
ATOM 1447 C C . GLY A 1 184 ? 4.934 20.953 4.582 1 98.75 184 GLY A C 1
ATOM 1448 O O . GLY A 1 184 ? 3.711 20.953 4.734 1 98.75 184 GLY A O 1
ATOM 1449 N N . PRO A 1 185 ? 5.578 21.984 4.734 1 98.62 185 PRO A N 1
ATOM 1450 C CA . PRO A 1 185 ? 6.918 22.188 4.176 1 98.62 185 PRO A CA 1
ATOM 1451 C C . PRO A 1 185 ? 8.023 21.672 5.094 1 98.62 185 PRO A C 1
ATOM 1453 O O . PRO A 1 185 ? 9.117 21.344 4.621 1 98.62 185 PRO A O 1
ATOM 1456 N N . TYR A 1 186 ? 7.805 21.625 6.387 1 98.62 186 TYR A N 1
ATOM 1457 C CA . TYR A 1 186 ? 8.891 21.359 7.324 1 98.62 186 TYR A CA 1
ATOM 1458 C C . TYR A 1 186 ? 8.734 20 7.973 1 98.62 186 TYR A C 1
ATOM 1460 O O . TYR A 1 186 ? 7.617 19.516 8.156 1 98.62 186 TYR A O 1
ATOM 1468 N N . LEU A 1 187 ? 9.867 19.438 8.219 1 98.44 187 LEU A N 1
ATOM 1469 C CA . LEU A 1 187 ? 9.953 18.391 9.234 1 98.44 187 LEU A CA 1
ATOM 1470 C C . LEU A 1 187 ? 10.078 19 10.633 1 98.44 187 LEU A C 1
ATOM 1472 O O . LEU A 1 187 ? 11.109 19.594 10.953 1 98.44 187 LEU A O 1
ATOM 1476 N N . CYS A 1 188 ? 9.039 18.906 11.406 1 98.5 188 CYS A N 1
ATOM 1477 C CA . CYS A 1 188 ? 9.117 19.391 12.781 1 98.5 188 CYS A CA 1
ATOM 1478 C C . CYS A 1 188 ? 9.672 18.312 13.711 1 98.5 188 CYS A C 1
ATOM 1480 O O . CYS A 1 188 ? 8.961 17.375 14.078 1 98.5 188 CYS A O 1
ATOM 1482 N N . LEU A 1 189 ? 10.922 18.438 14.031 1 98.25 189 LEU A N 1
ATOM 1483 C CA . LEU A 1 189 ? 11.562 17.469 14.914 1 98.25 189 LEU A CA 1
ATOM 1484 C C . LEU A 1 189 ? 11.078 17.641 16.344 1 98.25 189 LEU A C 1
ATOM 1486 O O . LEU A 1 189 ? 10.977 18.766 16.844 1 98.25 189 LEU A O 1
ATOM 1490 N N . LEU A 1 190 ? 10.836 16.5 16.953 1 96.62 190 LEU A N 1
ATOM 1491 C CA . LEU A 1 190 ? 10.227 16.547 18.281 1 96.62 190 LEU A CA 1
ATOM 1492 C C . LEU A 1 190 ? 11.227 16.141 19.359 1 96.62 190 LEU A C 1
ATOM 1494 O O . LEU A 1 190 ? 12.023 15.219 19.156 1 96.62 190 LEU A O 1
ATOM 1498 N N . GLU A 1 191 ? 11.172 16.828 20.438 1 94.81 191 GLU A N 1
ATOM 1499 C CA . GLU A 1 191 ? 11.773 16.344 21.688 1 94.81 191 GLU A CA 1
ATOM 1500 C C . GLU A 1 191 ? 10.742 15.641 22.562 1 94.81 191 GLU A C 1
ATOM 1502 O O . GLU A 1 191 ? 9.531 15.781 22.344 1 94.81 191 GLU A O 1
ATOM 1507 N N . GLN A 1 192 ? 11.25 14.914 23.484 1 94.5 192 GLN A N 1
ATOM 1508 C CA . GLN A 1 192 ? 10.359 14.141 24.344 1 94.5 192 GLN A CA 1
ATOM 1509 C C . GLN A 1 192 ? 9.273 15.023 24.953 1 94.5 192 GLN A C 1
ATOM 1511 O O . GLN A 1 192 ? 8.109 14.625 25.031 1 94.5 192 GLN A O 1
ATOM 1516 N N . ARG A 1 193 ? 9.555 16.203 25.328 1 93.31 193 ARG A N 1
ATOM 1517 C CA . ARG A 1 193 ? 8.641 17.109 26.016 1 93.31 193 ARG A CA 1
ATOM 1518 C C . ARG A 1 193 ? 7.52 17.562 25.078 1 93.31 193 ARG A C 1
ATOM 1520 O O . ARG A 1 193 ? 6.508 18.094 25.547 1 93.31 193 ARG A O 1
ATOM 1527 N N . ASP A 1 194 ? 7.68 17.406 23.812 1 95.06 194 ASP A N 1
ATOM 1528 C CA . ASP A 1 194 ? 6.723 17.922 22.844 1 95.06 194 ASP A CA 1
ATOM 1529 C C . ASP A 1 194 ? 5.586 16.922 22.609 1 95.06 194 ASP A C 1
ATOM 1531 O O . ASP A 1 194 ? 4.531 17.297 22.078 1 95.06 194 ASP A O 1
ATOM 1535 N N . PHE A 1 195 ? 5.699 15.719 22.938 1 96.44 195 PHE A N 1
ATOM 1536 C CA . PHE A 1 195 ? 4.836 14.641 22.484 1 96.44 195 PHE A CA 1
ATOM 1537 C C . PHE A 1 195 ? 3.428 14.805 23.047 1 96.44 195 PHE A C 1
ATOM 1539 O O . PHE A 1 195 ? 2.443 14.508 22.359 1 96.44 195 PHE A O 1
ATOM 1546 N N . PRO A 1 196 ? 3.232 15.297 24.234 1 95.12 196 PRO A N 1
ATOM 1547 C CA . PRO A 1 196 ? 1.859 15.531 24.703 1 95.12 196 PRO A CA 1
ATOM 1548 C C . PRO A 1 196 ? 1.094 16.5 23.797 1 95.12 196 PRO A C 1
ATOM 1550 O O . PRO A 1 196 ? -0.133 16.422 23.703 1 95.12 196 PRO A O 1
ATOM 1553 N N . LYS A 1 197 ? 1.751 17.344 23.078 1 95.75 197 LYS A N 1
ATOM 1554 C CA . LYS A 1 197 ? 1.121 18.344 22.234 1 95.75 197 LYS A CA 1
ATOM 1555 C C . LYS A 1 197 ? 0.521 17.703 20.984 1 95.75 197 LYS A C 1
ATOM 1557 O O . LYS A 1 197 ? -0.289 18.328 20.281 1 95.75 197 LYS A O 1
ATOM 1562 N N . LEU A 1 198 ? 0.953 16.516 20.641 1 97.06 198 LEU A N 1
ATOM 1563 C CA . LEU A 1 198 ? 0.405 15.82 19.484 1 97.06 198 LEU A CA 1
ATOM 1564 C C . LEU A 1 198 ? -1.104 15.641 19.625 1 97.06 198 LEU A C 1
ATOM 1566 O O . LEU A 1 198 ? -1.801 15.43 18.625 1 97.06 198 LEU A O 1
ATOM 1570 N N . LYS A 1 199 ? -1.606 15.773 20.797 1 95.81 199 LYS A N 1
ATOM 1571 C CA . LYS A 1 199 ? -3.031 15.586 21.062 1 95.81 199 LYS A CA 1
ATOM 1572 C C . LYS A 1 199 ? -3.766 16.922 21.062 1 95.81 199 LYS A C 1
ATOM 1574 O O . LYS A 1 199 ? -4.961 16.984 21.359 1 95.81 199 LYS A O 1
ATOM 1579 N N . ALA A 1 200 ? -3.094 17.953 20.75 1 96.44 200 ALA A N 1
ATOM 1580 C CA . ALA A 1 200 ? -3.699 19.281 20.875 1 96.44 200 ALA A CA 1
ATOM 1581 C C . ALA A 1 200 ? -3.238 20.188 19.75 1 96.44 200 ALA A C 1
ATOM 1583 O O . ALA A 1 200 ? -2.955 21.375 19.969 1 96.44 200 ALA A O 1
ATOM 1584 N N . LEU A 1 201 ? -3.049 19.688 18.609 1 98.44 201 LEU A N 1
ATOM 1585 C CA . LEU A 1 201 ? -2.723 20.484 17.438 1 98.44 201 LEU A CA 1
ATOM 1586 C C . LEU A 1 201 ? -3.984 20.859 16.672 1 98.44 201 LEU A C 1
ATOM 1588 O O . LEU A 1 201 ? -4.891 20.031 16.516 1 98.44 201 LEU A O 1
ATOM 1592 N N . ASP A 1 202 ? -4.027 22.047 16.234 1 98.56 202 ASP A N 1
ATOM 1593 C CA . ASP A 1 202 ? -5.129 22.516 15.398 1 98.56 202 ASP A CA 1
ATOM 1594 C C . ASP A 1 202 ? -4.793 22.375 13.914 1 98.56 202 ASP A C 1
ATOM 1596 O O . ASP A 1 202 ? -3.68 22.688 13.492 1 98.56 202 ASP A O 1
ATOM 1600 N N . LEU A 1 203 ? -5.723 21.875 13.156 1 98.81 203 LEU A N 1
ATOM 1601 C CA . LEU A 1 203 ? -5.605 21.75 11.711 1 98.81 203 LEU A CA 1
ATOM 1602 C C . LEU A 1 203 ? -6.598 22.672 11 1 98.81 203 LEU A C 1
ATOM 1604 O O . LEU A 1 203 ? -7.77 22.734 11.383 1 98.81 203 LEU A O 1
ATOM 1608 N N . THR A 1 204 ? -6.145 23.359 10.031 1 98.88 204 THR A N 1
ATOM 1609 C CA . THR A 1 204 ? -7.016 24.188 9.203 1 98.88 204 THR A CA 1
ATOM 1610 C C . THR A 1 204 ? -6.645 24.062 7.73 1 98.88 204 THR A C 1
ATOM 1612 O O . THR A 1 204 ? -5.465 24.094 7.375 1 98.88 204 THR A O 1
ATOM 1615 N N . LEU A 1 205 ? -7.586 23.891 6.855 1 98.94 205 LEU A N 1
ATOM 1616 C CA . LEU A 1 205 ? -7.402 23.906 5.41 1 98.94 205 LEU A CA 1
ATOM 1617 C C . LEU A 1 205 ? -8.383 24.859 4.742 1 98.94 205 LEU A C 1
ATOM 1619 O O . LEU A 1 205 ? -9.578 24.844 5.051 1 98.94 205 LEU A O 1
ATOM 1623 N N . THR A 1 206 ? -7.891 25.672 3.881 1 98.94 206 THR A N 1
ATOM 1624 C CA . THR A 1 206 ? -8.719 26.609 3.115 1 98.94 206 THR A CA 1
ATOM 1625 C C . THR A 1 206 ? -8.594 26.328 1.619 1 98.94 206 THR A C 1
ATOM 1627 O O . THR A 1 206 ? -7.559 25.844 1.156 1 98.94 206 THR A O 1
ATOM 1630 N N . VAL A 1 207 ? -9.609 26.578 0.896 1 98.94 207 VAL A N 1
ATOM 1631 C CA . VAL A 1 207 ? -9.617 26.641 -0.562 1 98.94 207 VAL A CA 1
ATOM 1632 C C . VAL A 1 207 ? -10.008 28.047 -1.015 1 98.94 207 VAL A C 1
ATOM 1634 O O . VAL A 1 207 ? -11.109 28.516 -0.71 1 98.94 207 VAL A O 1
ATOM 1637 N N . ASN A 1 208 ? -9.086 28.703 -1.678 1 98.75 208 ASN A N 1
ATOM 1638 C CA . ASN A 1 208 ? -9.281 30.078 -2.094 1 98.75 208 ASN A CA 1
ATOM 1639 C C . ASN A 1 208 ? -9.656 30.969 -0.914 1 98.75 208 ASN A C 1
ATOM 1641 O O . ASN A 1 208 ? -10.578 31.781 -1.012 1 98.75 208 ASN A O 1
ATOM 1645 N N . GLY A 1 209 ? -9.086 30.672 0.146 1 98.56 209 GLY A N 1
ATOM 1646 C CA . GLY A 1 209 ? -9.227 31.531 1.311 1 98.56 209 GLY A CA 1
ATOM 1647 C C . GLY A 1 209 ? -10.398 31.141 2.195 1 98.56 209 GLY A C 1
ATOM 1648 O O . GLY A 1 209 ? -10.539 31.656 3.309 1 98.56 209 GLY A O 1
ATOM 1649 N N . THR A 1 210 ? -11.25 30.281 1.735 1 98.62 210 THR A N 1
ATOM 1650 C CA . THR A 1 210 ? -12.398 29.844 2.516 1 98.62 210 THR A CA 1
ATOM 1651 C C . THR A 1 210 ? -12.07 28.578 3.314 1 98.62 210 THR A C 1
ATOM 1653 O O . THR A 1 210 ? -11.609 27.594 2.75 1 98.62 210 THR A O 1
ATOM 1656 N N . VAL A 1 211 ? -12.344 28.609 4.621 1 98.75 211 VAL A N 1
ATOM 1657 C CA . VAL A 1 211 ? -12.086 27.469 5.473 1 98.75 211 VAL A CA 1
ATOM 1658 C C . VAL A 1 211 ? -12.984 26.297 5.066 1 98.75 211 VAL A C 1
ATOM 1660 O O . VAL A 1 211 ? -14.211 26.453 4.996 1 98.75 211 VAL A O 1
ATOM 1663 N N . ARG A 1 212 ? -12.367 25.172 4.746 1 98.44 212 ARG A N 1
ATOM 1664 C CA . ARG A 1 212 ? -13.102 23.969 4.406 1 98.44 212 ARG A CA 1
ATOM 1665 C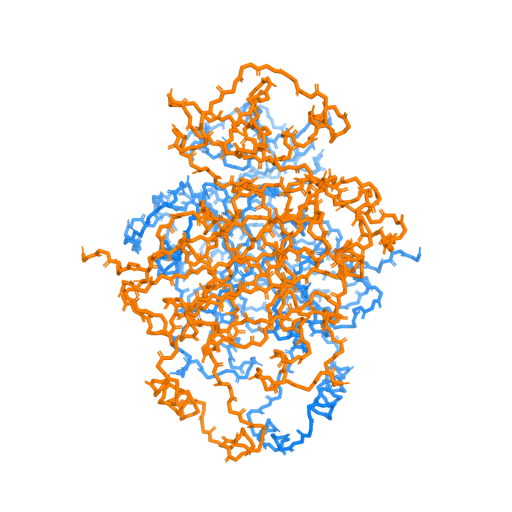 C . ARG A 1 212 ? -13.008 22.938 5.523 1 98.44 212 ARG A C 1
ATOM 1667 O O . ARG A 1 212 ? -13.961 22.203 5.789 1 98.44 212 ARG A O 1
ATOM 1674 N N . GLN A 1 213 ? -11.852 22.859 6.129 1 98.5 213 GLN A N 1
ATOM 1675 C CA . GLN A 1 213 ? -11.625 21.938 7.234 1 98.5 213 GLN A CA 1
ATOM 1676 C C . GLN A 1 213 ? -11.016 22.656 8.438 1 98.5 213 GLN A C 1
ATOM 1678 O O . GLN A 1 213 ? -10.141 23.516 8.273 1 98.5 213 GLN A O 1
ATOM 1683 N N . GLN A 1 214 ? -11.484 22.359 9.578 1 98.12 214 GLN A N 1
ATOM 1684 C CA . GLN A 1 214 ? -10.984 22.875 10.844 1 98.12 214 GLN A CA 1
ATOM 1685 C C . GLN A 1 214 ? -11.273 21.906 11.992 1 98.12 214 GLN A C 1
ATOM 1687 O O . GLN A 1 214 ? -12.43 21.531 12.227 1 98.12 214 GLN A O 1
ATOM 1692 N N . ASP A 1 215 ? -10.266 21.453 12.609 1 98 215 ASP A N 1
ATOM 1693 C CA . ASP A 1 215 ? -10.414 20.484 13.695 1 98 215 ASP A CA 1
ATOM 1694 C C . ASP A 1 215 ? -9.164 20.453 14.57 1 98 215 ASP A C 1
ATOM 1696 O O . ASP A 1 215 ? -8.281 21.297 14.43 1 98 215 ASP A O 1
ATOM 1700 N N . SER A 1 216 ? -9.117 19.578 15.531 1 97.88 216 SER A N 1
ATOM 1701 C CA . SER A 1 216 ? -7.992 19.359 16.438 1 97.88 216 SER A CA 1
ATOM 1702 C C . SER A 1 216 ? -7.633 17.875 16.516 1 97.88 216 SER A C 1
ATOM 1704 O O . SER A 1 216 ? -8.508 17.016 16.469 1 97.88 216 SER A O 1
ATOM 1706 N N . THR A 1 217 ? -6.363 17.609 16.766 1 97.94 217 THR A N 1
ATOM 1707 C CA . THR A 1 217 ? -5.914 16.219 16.891 1 97.94 217 THR A CA 1
ATOM 1708 C C . THR A 1 217 ? -6.469 15.602 18.172 1 97.94 217 THR A C 1
ATOM 1710 O O . THR A 1 217 ? -6.375 14.383 18.375 1 97.94 217 THR A O 1
ATOM 1713 N N . SER A 1 218 ? -7.062 16.391 19.031 1 96.69 218 SER A N 1
ATOM 1714 C CA . SER A 1 218 ? -7.738 15.844 20.203 1 96.69 218 SER A CA 1
ATOM 1715 C C . SER A 1 218 ? -8.922 14.977 19.797 1 96.69 218 SER A C 1
ATOM 1717 O O . SER A 1 218 ? -9.43 14.188 20.609 1 96.69 218 SER A O 1
ATOM 1719 N N . ASN A 1 219 ? -9.352 15.102 18.578 1 95.81 219 ASN A N 1
ATOM 1720 C CA . ASN A 1 219 ? -10.539 14.383 18.125 1 95.81 219 ASN A CA 1
ATOM 1721 C C . ASN A 1 219 ? -10.164 13.125 17.344 1 95.81 219 ASN A C 1
ATOM 1723 O O . ASN A 1 219 ? -11.023 12.484 16.734 1 95.81 219 ASN A O 1
ATOM 1727 N N . LEU A 1 220 ? -8.898 12.758 17.359 1 95.56 220 LEU A N 1
ATOM 1728 C CA . LEU A 1 220 ? -8.5 11.484 16.766 1 95.56 220 LEU A CA 1
ATOM 1729 C C . LEU A 1 220 ? -9.164 10.312 17.484 1 95.56 220 LEU A C 1
ATOM 1731 O O . LEU A 1 220 ? -9.242 10.297 18.703 1 95.56 220 LEU A O 1
ATOM 1735 N N . VAL A 1 221 ? -9.617 9.359 16.734 1 95.38 221 VAL A N 1
ATOM 1736 C CA . VAL A 1 221 ? -10.258 8.172 17.297 1 95.38 221 VAL A CA 1
ATOM 1737 C C . VAL A 1 221 ? -9.195 7.184 17.766 1 95.38 221 VAL A C 1
ATOM 1739 O O . VAL A 1 221 ? -9.242 6.695 18.891 1 95.38 221 VAL A O 1
ATOM 1742 N N . TYR A 1 222 ? -8.305 6.879 16.891 1 96.56 222 TYR A N 1
ATOM 1743 C CA . TYR A 1 222 ? -7.117 6.09 17.203 1 96.56 222 TYR A CA 1
ATOM 1744 C C . TYR A 1 222 ? -5.867 6.965 17.203 1 96.56 222 TYR A C 1
ATOM 1746 O O . TYR A 1 222 ? -5.535 7.582 16.188 1 96.56 222 TYR A O 1
ATOM 1754 N N . GLY A 1 223 ? -5.188 6.984 18.312 1 96.88 223 GLY A N 1
ATOM 1755 C CA . GLY A 1 223 ? -4.004 7.82 18.438 1 96.88 223 GLY A CA 1
ATOM 1756 C C . GLY A 1 223 ? -2.754 7.172 17.875 1 96.88 223 GLY A C 1
ATOM 1757 O O . GLY A 1 223 ? -2.775 6 17.5 1 96.88 223 GLY A O 1
ATOM 1758 N N . PRO A 1 224 ? -1.672 7.934 17.859 1 98.19 224 PRO A N 1
ATOM 1759 C CA . PRO A 1 224 ? -0.414 7.453 17.297 1 98.19 224 PRO A CA 1
ATOM 1760 C C . PRO A 1 224 ? 0.109 6.195 17.984 1 98.19 224 PRO A C 1
ATOM 1762 O O . PRO A 1 224 ? 0.51 5.242 17.312 1 98.19 224 PRO A O 1
ATOM 1765 N N . ALA A 1 225 ? 0.113 6.16 19.297 1 98.56 225 ALA A N 1
ATOM 1766 C CA . ALA A 1 225 ? 0.662 5.027 20.031 1 98.56 225 ALA A CA 1
ATOM 1767 C C . ALA A 1 225 ? -0.126 3.754 19.75 1 98.56 225 ALA A C 1
ATOM 1769 O O . ALA A 1 225 ? 0.458 2.707 19.453 1 98.56 225 ALA A O 1
ATOM 1770 N N . GLU A 1 226 ? -1.44 3.9 19.797 1 97.94 226 GLU A N 1
ATOM 1771 C CA . GLU A 1 226 ? -2.322 2.771 19.516 1 97.94 226 GLU A CA 1
ATOM 1772 C C . GLU A 1 226 ? -2.139 2.264 18.094 1 97.94 226 GLU A C 1
ATOM 1774 O O . GLU A 1 226 ? -2.051 1.056 17.859 1 97.94 226 GLU A O 1
ATOM 1779 N N . THR A 1 227 ? -2.045 3.135 17.203 1 98.56 227 THR A N 1
ATOM 1780 C CA . THR A 1 227 ? -1.909 2.781 15.797 1 98.56 227 THR A CA 1
ATOM 1781 C C . THR A 1 227 ? -0.574 2.088 15.539 1 98.56 227 THR A C 1
ATOM 1783 O O . THR A 1 227 ? -0.523 1.054 14.867 1 98.56 227 THR A O 1
ATOM 1786 N N . LEU A 1 228 ? 0.497 2.645 16.078 1 98.88 228 LEU A N 1
ATOM 1787 C CA . LEU A 1 228 ? 1.812 2.055 15.844 1 98.88 228 LEU A CA 1
ATOM 1788 C C . LEU A 1 228 ? 1.924 0.692 16.516 1 98.88 228 LEU A C 1
ATOM 1790 O O . LEU A 1 228 ? 2.58 -0.212 15.992 1 98.88 228 LEU A O 1
ATOM 1794 N N . THR A 1 229 ? 1.271 0.557 17.672 1 98.81 229 THR A N 1
ATOM 1795 C CA . THR A 1 229 ? 1.216 -0.752 18.312 1 98.81 229 THR A CA 1
ATOM 1796 C C . THR A 1 229 ? 0.518 -1.766 17.406 1 98.81 229 THR A C 1
ATOM 1798 O O . THR A 1 229 ? 1.026 -2.869 17.188 1 98.81 229 THR A O 1
ATOM 1801 N N . GLU A 1 230 ? -0.593 -1.401 16.906 1 98.56 230 GLU A N 1
ATOM 1802 C CA . GLU A 1 230 ? -1.35 -2.293 16.031 1 98.56 230 GLU A CA 1
ATOM 1803 C C . GLU A 1 230 ? -0.543 -2.666 14.789 1 98.56 230 GLU A C 1
ATOM 1805 O O . GLU A 1 230 ? -0.416 -3.846 14.453 1 98.56 230 GLU A O 1
ATOM 1810 N N . LEU A 1 231 ? 0.049 -1.679 14.141 1 98.81 231 LEU A N 1
ATOM 1811 C CA . LEU A 1 231 ? 0.773 -1.904 12.898 1 98.81 231 LEU A CA 1
ATOM 1812 C C . LEU A 1 231 ? 2.031 -2.73 13.141 1 98.81 231 LEU A C 1
ATOM 1814 O O . LEU A 1 231 ? 2.434 -3.525 12.289 1 98.81 231 LEU A O 1
ATOM 1818 N N . SER A 1 232 ? 2.668 -2.551 14.336 1 98.75 232 SER A N 1
ATOM 1819 C CA . SER A 1 232 ? 3.859 -3.326 14.656 1 98.75 232 SER A CA 1
ATOM 1820 C C . SER A 1 232 ? 3.559 -4.82 14.688 1 98.75 232 SER A C 1
ATOM 1822 O O . SER A 1 232 ? 4.453 -5.645 14.477 1 98.75 232 SER A O 1
ATOM 1824 N N . GLY A 1 233 ? 2.318 -5.145 14.898 1 98.25 233 GLY A N 1
ATOM 1825 C CA . GLY A 1 233 ? 1.899 -6.539 14.891 1 98.25 233 GLY A CA 1
ATOM 1826 C C . GLY A 1 233 ? 1.576 -7.062 13.508 1 98.25 233 GLY A C 1
ATOM 1827 O O . GLY A 1 233 ? 1.415 -8.266 13.312 1 98.25 233 GLY A O 1
ATOM 1828 N N . VAL A 1 234 ? 1.523 -6.223 12.531 1 98.69 234 VAL A N 1
ATOM 1829 C CA . VAL A 1 234 ? 1.094 -6.602 11.188 1 98.69 234 VAL A CA 1
ATOM 1830 C C . VAL A 1 234 ? 2.307 -6.691 10.266 1 98.69 234 VAL A C 1
ATOM 1832 O O . VAL A 1 234 ? 2.529 -7.719 9.617 1 98.69 234 VAL A O 1
ATOM 1835 N N . HIS A 1 235 ? 3.117 -5.629 10.25 1 98.69 235 HIS A N 1
ATOM 1836 C CA . HIS A 1 235 ? 4.211 -5.582 9.281 1 98.69 235 HIS A CA 1
ATOM 1837 C C . HIS A 1 235 ? 5.359 -4.723 9.797 1 98.69 235 HIS A C 1
ATOM 1839 O O . HIS A 1 235 ? 5.25 -4.086 10.844 1 98.69 235 HIS A O 1
ATOM 1845 N N . ASP A 1 236 ? 6.457 -4.734 9.07 1 98.69 236 ASP A N 1
ATOM 1846 C CA . ASP A 1 236 ? 7.613 -3.924 9.438 1 98.69 236 ASP A CA 1
ATOM 1847 C C . ASP A 1 236 ? 7.391 -2.455 9.078 1 98.69 236 ASP A C 1
ATOM 1849 O O . ASP A 1 236 ? 6.73 -2.146 8.086 1 98.69 236 ASP A O 1
ATOM 1853 N N . LEU A 1 237 ? 7.852 -1.634 9.883 1 98.62 237 LEU A N 1
ATOM 1854 C CA . LEU A 1 237 ? 7.996 -0.201 9.648 1 98.62 237 LEU A CA 1
ATOM 1855 C C . LEU A 1 237 ? 9.453 0.223 9.75 1 98.62 237 LEU A C 1
ATOM 1857 O O . LEU A 1 237 ? 10.227 -0.383 10.492 1 98.62 237 LEU A O 1
ATOM 1861 N N . HIS A 1 238 ? 9.805 1.258 9.008 1 98.31 238 HIS A N 1
ATOM 1862 C CA . HIS A 1 238 ? 11.203 1.657 8.977 1 98.31 238 HIS A CA 1
ATOM 1863 C C . HIS A 1 238 ? 11.359 3.143 9.281 1 98.31 238 HIS A C 1
ATOM 1865 O O . HIS A 1 238 ? 10.43 3.924 9.086 1 98.31 238 HIS A O 1
ATOM 1871 N N . ALA A 1 239 ? 12.578 3.467 9.773 1 98.44 239 ALA A N 1
ATOM 1872 C CA . ALA A 1 239 ? 12.898 4.883 9.945 1 98.44 239 ALA A CA 1
ATOM 1873 C C . ALA A 1 239 ? 12.648 5.66 8.656 1 98.44 239 ALA A C 1
ATOM 1875 O O . ALA A 1 239 ? 13.008 5.203 7.566 1 98.44 239 ALA A O 1
ATOM 1876 N N . GLY A 1 240 ? 11.938 6.77 8.82 1 98.44 240 GLY A N 1
ATOM 1877 C CA . GLY A 1 240 ? 11.656 7.605 7.664 1 98.44 240 GLY A CA 1
ATOM 1878 C C . GLY A 1 240 ? 10.281 7.371 7.078 1 98.44 240 GLY A C 1
ATOM 1879 O O . GLY A 1 240 ? 9.789 8.18 6.293 1 98.44 240 GLY A O 1
ATOM 1880 N N . ASP A 1 241 ? 9.633 6.23 7.445 1 98.69 241 ASP A N 1
ATOM 1881 C CA . ASP A 1 241 ? 8.273 5.98 6.969 1 98.69 241 ASP A CA 1
ATOM 1882 C C . ASP A 1 241 ? 7.316 7.07 7.438 1 98.69 241 ASP A C 1
ATOM 1884 O O . ASP A 1 241 ? 7.523 7.672 8.492 1 98.69 241 ASP A O 1
ATOM 1888 N N . LEU A 1 242 ? 6.328 7.312 6.629 1 98.88 242 LEU A N 1
ATOM 1889 C CA . LEU A 1 242 ? 5.301 8.305 6.914 1 98.88 242 LEU A CA 1
ATOM 1890 C C . LEU A 1 242 ? 3.986 7.637 7.297 1 98.88 242 LEU A C 1
ATOM 1892 O O . LEU A 1 242 ? 3.514 6.742 6.594 1 98.88 242 LEU A O 1
ATOM 1896 N N . LEU A 1 243 ? 3.424 7.973 8.422 1 98.88 243 LEU A N 1
ATOM 1897 C CA . LEU A 1 243 ? 2.07 7.609 8.836 1 98.88 243 LEU A CA 1
ATOM 1898 C C . LEU A 1 243 ? 1.165 8.836 8.867 1 98.88 243 LEU A C 1
ATOM 1900 O O . LEU A 1 243 ? 1.332 9.711 9.719 1 98.88 243 LEU A O 1
ATOM 1904 N N . ALA A 1 244 ? 0.251 8.93 7.91 1 98.88 244 ALA A N 1
ATOM 1905 C CA . ALA A 1 244 ? -0.761 9.984 7.918 1 98.88 244 ALA A CA 1
ATOM 1906 C C . ALA A 1 244 ? -1.962 9.586 8.773 1 98.88 244 ALA A C 1
ATOM 1908 O O . ALA A 1 244 ? -2.5 8.484 8.617 1 98.88 244 ALA A O 1
ATOM 1909 N N . THR A 1 245 ? -2.498 10.438 9.609 1 98.69 245 THR A N 1
ATOM 1910 C CA . THR A 1 245 ? -3.318 9.992 10.734 1 98.69 245 THR A CA 1
ATOM 1911 C C . THR A 1 245 ? -4.797 10.258 10.461 1 98.69 245 THR A C 1
ATOM 1913 O O . THR A 1 245 ? -5.617 10.25 11.375 1 98.69 245 THR A O 1
ATOM 1916 N N . GLY A 1 246 ? -5.129 10.531 9.211 1 98.12 246 GLY A N 1
ATOM 1917 C CA . GLY A 1 246 ? -6.527 10.773 8.891 1 98.12 246 GLY A CA 1
ATOM 1918 C C . GLY A 1 246 ? -6.863 12.242 8.773 1 98.12 246 GLY A C 1
ATOM 1919 O O . GLY A 1 246 ? -6.043 13.102 9.102 1 98.12 246 GLY A O 1
ATOM 1920 N N . THR A 1 247 ? -8.047 12.516 8.305 1 98.31 247 THR A N 1
ATOM 1921 C CA . THR A 1 247 ? -8.469 13.883 8.016 1 98.31 247 THR A CA 1
ATOM 1922 C C . THR A 1 247 ? -9.742 14.227 8.789 1 98.31 247 THR A C 1
ATOM 1924 O O . THR A 1 247 ? -10.562 13.352 9.055 1 98.31 247 THR A O 1
ATOM 1927 N N . PRO A 1 248 ? -9.93 15.461 9.172 1 97.31 248 PRO A N 1
ATOM 1928 C CA . PRO A 1 248 ? -11.18 15.898 9.797 1 97.31 248 PRO A CA 1
ATOM 1929 C C . PRO A 1 248 ? -12.32 16.047 8.797 1 97.31 248 PRO A C 1
ATOM 1931 O O . PRO A 1 248 ? -12.141 15.781 7.609 1 97.31 248 PRO A O 1
ATOM 1934 N N . ALA A 1 249 ? -13.477 16.406 9.328 1 95.94 249 ALA A N 1
ATOM 1935 C CA . ALA A 1 249 ? -14.641 16.688 8.492 1 95.94 249 ALA A CA 1
ATOM 1936 C C . ALA A 1 249 ? -14.398 17.906 7.609 1 95.94 249 ALA A C 1
ATOM 1938 O O . ALA A 1 249 ? -13.469 18.688 7.848 1 95.94 249 ALA A O 1
ATOM 1939 N N . GLY A 1 250 ? -15.18 18.031 6.629 1 96.75 250 GLY A N 1
ATOM 1940 C CA . GLY A 1 250 ? -15.125 19.203 5.766 1 96.75 250 GLY A CA 1
ATOM 1941 C C . GLY A 1 250 ? -14.617 18.891 4.371 1 96.75 250 GLY A C 1
ATOM 1942 O O . GLY A 1 250 ? -14.398 19.797 3.568 1 96.75 250 GLY A O 1
ATOM 1943 N N . CYS A 1 251 ? -14.375 17.656 4.02 1 96.31 251 CYS A N 1
ATOM 1944 C CA . CYS A 1 251 ? -14.031 17.281 2.658 1 96.31 251 CYS A CA 1
ATOM 1945 C C . CYS A 1 251 ? -15.156 17.625 1.689 1 96.31 251 CYS A C 1
ATOM 1947 O O . CYS A 1 251 ? -16.266 17.938 2.111 1 96.31 251 CYS A O 1
ATOM 1949 N N . ALA A 1 252 ? -14.852 17.578 0.454 1 96.62 252 ALA A N 1
ATOM 1950 C CA . ALA A 1 252 ? -15.875 17.812 -0.562 1 96.62 252 ALA A CA 1
ATOM 1951 C C . ALA A 1 252 ? -16.859 16.656 -0.642 1 96.62 252 ALA A C 1
ATOM 1953 O O . ALA A 1 252 ? -18.062 16.859 -0.858 1 96.62 252 ALA A O 1
ATOM 1954 N N . LEU A 1 253 ? -16.344 15.508 -0.423 1 94.31 253 LEU A N 1
ATOM 1955 C CA . LEU A 1 253 ? -17.156 14.297 -0.514 1 94.31 253 LEU A CA 1
ATOM 1956 C C . LEU A 1 253 ? -18.312 14.344 0.466 1 94.31 253 LEU A C 1
ATOM 1958 O O . LEU A 1 253 ? -18.141 14.734 1.622 1 94.31 253 LEU A O 1
ATOM 1962 N N . SER A 1 254 ? -19.469 14.062 -0.038 1 85.69 254 SER A N 1
ATOM 1963 C CA . SER A 1 254 ? -20.656 13.883 0.791 1 85.69 254 SER A CA 1
ATOM 1964 C C . SER A 1 254 ? -21.25 12.492 0.602 1 85.69 254 SER A C 1
ATOM 1966 O O . SER A 1 254 ? -21.562 12.094 -0.522 1 85.69 254 SER A O 1
ATOM 1968 N N . ILE A 1 255 ? -21.266 11.82 1.623 1 79.19 255 ILE A N 1
ATOM 1969 C CA . ILE A 1 255 ? -21.906 10.508 1.542 1 79.19 255 ILE A CA 1
ATOM 1970 C C . ILE A 1 255 ? -23.344 10.609 2.014 1 79.19 255 ILE A C 1
ATOM 1972 O O . ILE A 1 255 ? -23.641 11.25 3.023 1 79.19 255 ILE A O 1
ATOM 1976 N N . PRO A 1 256 ? -24.203 10.039 1.238 1 76.56 256 PRO A N 1
ATOM 1977 C CA . PRO A 1 256 ? -25.625 10.117 1.607 1 76.56 256 PRO A CA 1
ATOM 1978 C C . PRO A 1 256 ? -25.891 9.586 3.014 1 76.56 256 PRO A C 1
ATOM 1980 O O . PRO A 1 256 ? -25.141 8.75 3.52 1 76.56 256 PRO A O 1
ATOM 1983 N N . SER A 1 257 ? -26.922 10.133 3.615 1 74.5 257 SER A N 1
ATOM 1984 C CA . SER A 1 257 ? -27.312 9.711 4.957 1 74.5 257 SER A CA 1
ATOM 1985 C C . SER A 1 257 ? -27.641 8.219 4.996 1 74.5 257 SER A C 1
ATOM 1987 O O . SER A 1 257 ? -27.969 7.625 3.967 1 74.5 257 SER A O 1
ATOM 1989 N N . PRO A 1 258 ? -27.516 7.684 6.148 1 72.94 258 PRO A N 1
ATOM 1990 C CA . PRO A 1 258 ? -27.875 6.273 6.273 1 72.94 258 PRO A CA 1
ATOM 1991 C C . PRO A 1 258 ? -29.297 5.98 5.793 1 72.94 258 PRO A C 1
ATOM 1993 O O . PRO A 1 258 ? -29.547 4.938 5.191 1 72.94 258 PRO A O 1
ATOM 1996 N N . LEU A 1 259 ? -30.203 6.926 6.098 1 74.75 259 LEU A N 1
ATOM 1997 C CA . LEU A 1 259 ? -31.578 6.754 5.664 1 74.75 259 LEU A CA 1
ATOM 1998 C C . LEU A 1 259 ? -31.672 6.66 4.145 1 74.75 259 LEU A C 1
ATOM 2000 O O . LEU A 1 259 ? -32.375 5.801 3.611 1 74.75 259 LEU A O 1
ATOM 2004 N N . LYS A 1 260 ? -30.969 7.52 3.422 1 78.94 260 LYS A N 1
ATOM 2005 C CA . LYS A 1 260 ? -30.953 7.496 1.963 1 78.94 260 LYS A CA 1
ATOM 2006 C C . LYS A 1 260 ? -30.281 6.234 1.435 1 78.94 260 LYS A C 1
ATOM 2008 O O . LYS A 1 260 ? -30.703 5.672 0.424 1 78.94 260 LYS A O 1
ATOM 2013 N N . GLN A 1 261 ? -29.188 5.844 2.188 1 76.56 261 GLN A N 1
ATOM 2014 C CA . GLN A 1 261 ? -28.5 4.621 1.799 1 76.56 261 GLN A CA 1
ATOM 2015 C C . GLN A 1 261 ? -29.422 3.41 1.91 1 76.56 261 GLN A C 1
ATOM 2017 O O . GLN A 1 261 ? -29.391 2.525 1.051 1 76.56 261 GLN A O 1
ATOM 2022 N N . ARG A 1 262 ? -30.312 3.406 2.904 1 76.94 262 ARG A N 1
ATOM 2023 C CA . ARG A 1 262 ? -31.25 2.311 3.094 1 76.94 262 ARG A CA 1
ATOM 2024 C C . ARG A 1 262 ? -32.344 2.33 2.018 1 76.94 262 ARG A C 1
ATOM 2026 O O . ARG A 1 262 ? -32.781 1.276 1.574 1 76.94 262 ARG A O 1
ATOM 2033 N N . ALA A 1 263 ? -32.562 3.49 1.621 1 82.75 263 ALA A N 1
ATOM 2034 C CA . ALA A 1 263 ? -33.625 3.654 0.646 1 82.75 263 ALA A CA 1
ATOM 2035 C C . ALA A 1 263 ? -33.219 3.105 -0.718 1 82.75 263 ALA A C 1
ATOM 2037 O O . ALA A 1 263 ? -34.062 2.648 -1.489 1 82.75 263 ALA A O 1
ATOM 2038 N N . VAL A 1 264 ? -31.953 3.119 -0.971 1 82.94 264 VAL A N 1
ATOM 2039 C CA . VAL A 1 264 ? -31.516 2.674 -2.289 1 82.94 264 VAL A CA 1
ATOM 2040 C C . VAL A 1 264 ? -30.812 1.322 -2.17 1 82.94 264 VAL A C 1
ATOM 2042 O O . VAL A 1 264 ? -30.25 0.816 -3.148 1 82.94 264 VAL A O 1
ATOM 2045 N N . ALA A 1 265 ? -30.875 0.763 -1 1 79.06 265 ALA A N 1
ATOM 2046 C CA . ALA A 1 265 ? -30.109 -0.441 -0.673 1 79.06 265 ALA A CA 1
ATOM 2047 C C . ALA A 1 265 ? -30.484 -1.591 -1.606 1 79.06 265 ALA A C 1
ATOM 2049 O O . ALA A 1 265 ? -29.641 -2.432 -1.925 1 79.06 265 ALA A O 1
ATOM 2050 N N . LEU A 1 266 ? -31.641 -1.575 -2.145 1 81.88 266 LEU A N 1
ATOM 2051 C CA . LEU A 1 266 ? -32.125 -2.709 -2.924 1 81.88 266 LEU A CA 1
ATOM 2052 C C . LEU A 1 266 ? -31.906 -2.475 -4.414 1 81.88 266 LEU A C 1
ATOM 2054 O O . LEU A 1 266 ? -32.156 -3.371 -5.23 1 81.88 266 LEU A O 1
ATOM 2058 N N . PHE A 1 267 ? -31.375 -1.311 -4.758 1 84.31 267 PHE A N 1
ATOM 2059 C CA . PHE A 1 267 ? -31.141 -1.002 -6.16 1 84.31 267 PHE A CA 1
ATOM 2060 C C . PHE A 1 267 ? -29.875 -1.696 -6.664 1 84.31 267 PHE A C 1
ATOM 2062 O O . PHE A 1 267 ? -28.969 -1.984 -5.883 1 84.31 267 PHE A O 1
ATOM 2069 N N . PRO A 1 268 ? -29.922 -1.994 -7.922 1 81.62 268 PRO A N 1
ATOM 2070 C CA . PRO A 1 268 ? -28.688 -2.545 -8.5 1 81.62 268 PRO A CA 1
ATOM 2071 C C . PRO A 1 268 ? -27.484 -1.623 -8.32 1 81.62 268 PRO A C 1
ATOM 2073 O O . PRO A 1 268 ? -27.656 -0.403 -8.234 1 81.62 268 PRO A O 1
ATOM 2076 N N . GLU A 1 269 ? -26.312 -2.191 -8.258 1 81.19 269 GLU A N 1
ATOM 2077 C CA . GLU A 1 269 ? -25.078 -1.455 -8.031 1 81.19 269 GLU A CA 1
ATOM 2078 C C . GLU A 1 269 ? -24.891 -0.349 -9.062 1 81.19 269 GLU A C 1
ATOM 2080 O O . GLU A 1 269 ? -24.453 0.756 -8.727 1 81.19 269 GLU A O 1
ATOM 2085 N N . SER A 1 270 ? -25.188 -0.665 -10.32 1 84.81 270 SER A N 1
ATOM 2086 C CA . SER A 1 270 ? -25.031 0.323 -11.375 1 84.81 270 SER A CA 1
ATOM 2087 C C . SER A 1 270 ? -25.859 1.568 -11.109 1 84.81 270 SER A C 1
ATOM 2089 O O . SER A 1 270 ? -25.438 2.688 -11.391 1 84.81 270 SER A O 1
ATOM 2091 N N . VAL A 1 271 ? -27.047 1.362 -10.547 1 87 271 VAL A N 1
ATOM 2092 C CA . VAL A 1 271 ? -27.953 2.475 -10.234 1 87 271 VAL A CA 1
ATOM 2093 C C . VAL A 1 271 ? -27.406 3.248 -9.039 1 87 271 VAL A C 1
ATOM 2095 O O . VAL A 1 271 ? -27.438 4.48 -9.023 1 87 271 VAL A O 1
ATOM 2098 N N . LYS A 1 272 ? -26.938 2.533 -8.102 1 85.81 272 LYS A N 1
ATOM 2099 C CA . LYS A 1 272 ? -26.375 3.17 -6.914 1 85.81 272 LYS A CA 1
ATOM 2100 C C . LYS A 1 272 ? -25.203 4.074 -7.281 1 85.81 272 LYS A C 1
ATOM 2102 O O . LYS A 1 272 ? -25.094 5.199 -6.789 1 85.81 272 LYS A O 1
ATOM 2107 N N . TRP A 1 273 ? -24.344 3.58 -8.188 1 87.88 273 TRP A N 1
ATOM 2108 C CA . TRP A 1 273 ? -23.172 4.359 -8.57 1 87.88 273 TRP A CA 1
ATOM 2109 C C . TRP A 1 273 ? -23.578 5.574 -9.398 1 87.88 273 TRP A C 1
ATOM 2111 O O . TRP A 1 273 ? -22.969 6.641 -9.281 1 87.88 273 TRP A O 1
ATOM 2121 N N . LYS A 1 274 ? -24.578 5.367 -10.258 1 89.56 274 LYS A N 1
ATOM 2122 C CA . LYS A 1 274 ? -25.094 6.504 -11.016 1 89.56 274 LYS A CA 1
ATOM 2123 C C . LYS A 1 274 ? -25.641 7.578 -10.078 1 89.56 274 LYS A C 1
ATOM 2125 O O . LYS A 1 274 ? -25.422 8.773 -10.305 1 89.56 274 LYS A O 1
ATOM 2130 N N . MET A 1 275 ? -26.359 7.164 -9.094 1 89.44 275 MET A N 1
ATOM 2131 C CA . MET A 1 275 ? -26.891 8.102 -8.117 1 89.44 275 MET A CA 1
ATOM 2132 C C . MET A 1 275 ? -25.781 8.797 -7.348 1 89.44 275 MET A C 1
ATOM 2134 O O . MET A 1 275 ? -25.828 10.008 -7.125 1 89.44 275 MET A O 1
ATOM 2138 N N . PHE A 1 276 ? -24.812 8.023 -6.957 1 88.81 276 PHE A N 1
ATOM 2139 C CA . PHE A 1 276 ? -23.641 8.578 -6.285 1 88.81 276 PHE A CA 1
ATOM 2140 C C . PHE A 1 276 ? -23 9.664 -7.129 1 88.81 276 PHE A C 1
ATOM 2142 O O . PHE A 1 276 ? -22.734 10.766 -6.637 1 88.81 276 PHE A O 1
ATOM 2149 N N . MET A 1 277 ? -22.766 9.359 -8.391 1 92.62 277 MET A N 1
ATOM 2150 C CA . MET A 1 277 ? -22.109 10.297 -9.305 1 92.62 277 MET A CA 1
ATOM 2151 C C . MET A 1 277 ? -22.953 11.57 -9.461 1 92.62 277 MET A C 1
ATOM 2153 O O . MET A 1 277 ? -22.406 12.672 -9.508 1 92.62 277 MET A O 1
ATOM 2157 N N . LYS A 1 278 ? -24.219 11.391 -9.57 1 92.31 278 LYS A N 1
ATOM 2158 C CA . LYS A 1 278 ? -25.125 12.531 -9.734 1 92.31 278 LYS A CA 1
ATOM 2159 C C . LYS A 1 278 ? -25.078 13.438 -8.5 1 92.31 278 LYS A C 1
ATOM 2161 O O . LYS A 1 278 ? -25 14.664 -8.633 1 92.31 278 LYS A O 1
ATOM 2166 N N . VAL A 1 279 ? -25.141 12.82 -7.352 1 91.19 279 VAL A N 1
ATOM 2167 C CA . VAL A 1 279 ? -25.109 13.578 -6.105 1 91.19 279 VAL A CA 1
ATOM 2168 C C . VAL A 1 279 ? -23.781 14.336 -5.992 1 91.19 279 VAL A C 1
ATOM 2170 O O . VAL A 1 279 ? -23.766 15.523 -5.66 1 91.19 279 VAL A O 1
ATOM 2173 N N . GLN A 1 280 ? -22.688 13.641 -6.262 1 94.19 280 GLN A N 1
ATOM 2174 C CA . GLN A 1 280 ? -21.359 14.25 -6.152 1 94.19 280 GLN A CA 1
ATOM 2175 C C . GLN A 1 280 ? -21.188 15.359 -7.18 1 94.19 280 GLN A C 1
ATOM 2177 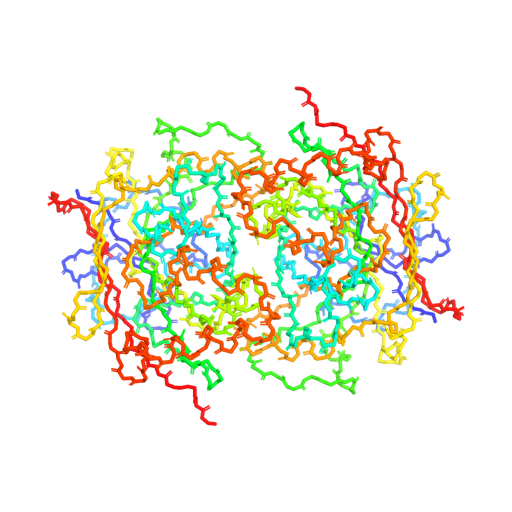O O . GLN A 1 280 ? -20.516 16.375 -6.902 1 94.19 280 GLN A O 1
ATOM 2182 N N . ALA A 1 281 ? -21.75 15.195 -8.359 1 95.19 281 ALA A N 1
ATOM 2183 C CA . ALA A 1 281 ? -21.641 16.188 -9.422 1 95.19 281 ALA A CA 1
ATOM 2184 C C . ALA A 1 281 ? -22.266 17.516 -9.008 1 95.19 281 ALA A C 1
ATOM 2186 O O . ALA A 1 281 ? -21.922 18.562 -9.555 1 95.19 281 ALA A O 1
ATOM 2187 N N . GLY A 1 282 ? -23.156 17.469 -8.078 1 94.56 282 GLY A N 1
ATOM 2188 C CA . GLY A 1 282 ? -23.812 18.672 -7.621 1 94.56 282 GLY A CA 1
ATOM 2189 C C . GLY A 1 282 ? -23.016 19.438 -6.586 1 94.56 282 GLY A C 1
ATOM 2190 O O . GLY A 1 282 ? -23.344 20.578 -6.25 1 94.56 282 GLY A O 1
ATOM 2191 N N . ARG A 1 283 ? -21.969 18.844 -6.105 1 94.5 283 ARG A N 1
ATOM 2192 C CA . ARG A 1 283 ? -21.141 19.469 -5.078 1 94.5 283 ARG A CA 1
ATOM 2193 C C . ARG A 1 283 ? -20.156 20.469 -5.695 1 94.5 283 ARG A C 1
ATOM 2195 O O . ARG A 1 283 ? -19.391 20.109 -6.594 1 94.5 283 ARG A O 1
ATOM 2202 N N . THR A 1 284 ? -20.125 21.672 -5.199 1 95.44 284 THR A N 1
ATOM 2203 C CA . THR A 1 284 ? -19.266 22.703 -5.738 1 95.44 284 THR A CA 1
ATOM 2204 C C . THR A 1 284 ? -17.922 22.719 -5.016 1 95.44 284 THR A C 1
ATOM 2206 O O . THR A 1 284 ? -17.016 23.469 -5.398 1 95.44 284 THR A O 1
ATOM 2209 N N . GLN A 1 285 ? -17.812 21.891 -3.982 1 97.06 285 GLN A N 1
ATOM 2210 C CA . GLN A 1 285 ? -16.641 21.938 -3.105 1 97.06 285 GLN A CA 1
ATOM 2211 C C . GLN A 1 285 ? -15.453 21.219 -3.729 1 97.06 285 GLN A C 1
ATOM 2213 O O . GLN A 1 285 ? -14.32 21.359 -3.271 1 97.06 285 GLN A O 1
ATOM 2218 N N . TYR A 1 286 ? -15.711 20.406 -4.742 1 98.56 286 TYR A N 1
ATOM 2219 C CA . TYR A 1 286 ? -14.609 19.703 -5.383 1 98.56 286 TYR A CA 1
ATOM 2220 C C . TYR A 1 286 ? -13.656 20.672 -6.066 1 98.56 286 TYR A C 1
ATOM 2222 O O . TYR A 1 286 ? -14.078 21.703 -6.578 1 98.56 286 TYR A O 1
ATOM 2230 N N . LEU A 1 287 ? -12.445 20.281 -6.148 1 98.81 287 LEU A N 1
ATOM 2231 C CA . LEU A 1 287 ? -11.391 21.172 -6.625 1 98.81 287 LEU A CA 1
ATOM 2232 C C . LEU A 1 287 ? -11.383 21.234 -8.148 1 98.81 287 LEU A C 1
ATOM 2234 O O . LEU A 1 287 ? -11.648 20.234 -8.82 1 98.81 287 LEU A O 1
ATOM 2238 N N . LYS A 1 288 ? -11.039 22.406 -8.68 1 98 288 LYS A N 1
ATOM 2239 C CA . LYS A 1 288 ? -10.859 22.656 -10.109 1 98 288 LYS A CA 1
ATOM 2240 C C . LYS A 1 288 ? -9.562 23.406 -10.375 1 98 288 LYS A C 1
ATOM 2242 O O . LYS A 1 288 ? -8.969 23.984 -9.461 1 98 288 LYS A O 1
ATOM 2247 N N . ALA A 1 289 ? -9.18 23.359 -11.633 1 98.25 289 ALA A N 1
ATOM 2248 C CA . ALA A 1 289 ? -7.969 24.078 -12.023 1 98.25 289 ALA A CA 1
ATOM 2249 C C . ALA A 1 289 ? -8.031 25.531 -11.586 1 98.25 289 ALA A C 1
ATOM 2251 O O . ALA A 1 289 ? -9.062 26.188 -11.742 1 98.25 289 ALA A O 1
ATOM 2252 N N . GLY A 1 290 ? -6.941 26 -11 1 98.62 290 GLY A N 1
ATOM 2253 C CA . GLY A 1 290 ? -6.852 27.375 -10.555 1 98.62 290 GLY A CA 1
ATOM 2254 C C . GLY A 1 290 ? -7.125 27.547 -9.07 1 98.62 290 GLY A C 1
ATOM 2255 O O . GLY A 1 290 ? -6.781 28.578 -8.484 1 98.62 290 GLY A O 1
ATOM 2256 N N . ASP A 1 291 ? -7.828 26.562 -8.438 1 98.88 291 ASP A N 1
ATOM 2257 C CA . ASP A 1 291 ? -8.062 26.625 -6.996 1 98.88 291 ASP A CA 1
ATOM 2258 C C . ASP A 1 291 ? -6.75 26.625 -6.223 1 98.88 291 ASP A C 1
ATOM 2260 O O . ASP A 1 291 ? -5.797 25.953 -6.613 1 98.88 291 ASP A O 1
ATOM 2264 N N . ILE A 1 292 ? -6.684 27.375 -5.145 1 98.94 292 ILE A N 1
ATOM 2265 C CA . ILE A 1 292 ? -5.547 27.406 -4.23 1 98.94 292 ILE A CA 1
ATOM 2266 C C . ILE A 1 292 ? -5.938 26.766 -2.902 1 98.94 292 ILE A C 1
ATOM 2268 O O . ILE A 1 292 ? -6.883 27.203 -2.246 1 98.94 292 ILE A O 1
ATOM 2272 N N . VAL A 1 293 ? -5.219 25.703 -2.545 1 98.94 293 VAL A N 1
ATOM 2273 C CA . VAL A 1 293 ? -5.449 25 -1.286 1 98.94 293 VAL A CA 1
ATOM 2274 C C . VAL A 1 293 ? -4.328 25.328 -0.301 1 98.94 293 VAL A C 1
ATOM 2276 O O . VAL A 1 293 ? -3.148 25.219 -0.638 1 98.94 293 VAL A O 1
ATOM 2279 N N . GLU A 1 294 ? -4.68 25.75 0.896 1 98.94 294 GLU A N 1
ATOM 2280 C CA . GLU A 1 294 ? -3.697 26 1.948 1 98.94 294 GLU A CA 1
ATOM 2281 C C . GLU A 1 294 ? -4.004 25.172 3.197 1 98.94 294 GLU A C 1
ATOM 2283 O O . GLU A 1 294 ? -5.164 25.047 3.598 1 98.94 294 GLU A O 1
ATOM 2288 N N . ALA A 1 295 ? -3.031 24.562 3.77 1 98.94 295 ALA A N 1
ATOM 2289 C CA . ALA A 1 295 ? -3.152 23.734 4.965 1 98.94 295 ALA A CA 1
ATOM 2290 C C . ALA A 1 295 ? -2.178 24.188 6.051 1 98.94 295 ALA A C 1
ATOM 2292 O O . ALA A 1 295 ? -1.014 24.484 5.762 1 98.94 295 ALA A O 1
ATOM 2293 N N . ARG A 1 296 ? -2.674 24.234 7.273 1 98.75 296 ARG A N 1
ATOM 2294 C CA . ARG A 1 296 ? -1.87 24.656 8.422 1 98.75 296 ARG A CA 1
ATOM 2295 C C . ARG A 1 296 ? -2.139 23.766 9.633 1 98.75 296 ARG A C 1
ATOM 2297 O O . ARG A 1 296 ? -3.283 23.391 9.891 1 98.75 296 ARG A O 1
ATOM 2304 N N . ILE A 1 297 ? -1.13 23.438 10.352 1 98.88 297 ILE A N 1
ATOM 2305 C CA . ILE A 1 297 ? -1.229 22.734 11.633 1 98.88 297 ILE A CA 1
ATOM 2306 C C . ILE A 1 297 ? -0.358 23.438 12.672 1 98.88 297 ILE A C 1
ATOM 2308 O O . ILE A 1 297 ? 0.815 23.719 12.422 1 98.88 297 ILE A O 1
ATOM 2312 N N . ALA A 1 298 ? -0.911 23.719 13.789 1 98.31 298 ALA A N 1
ATOM 2313 C CA . ALA A 1 298 ? -0.176 24.406 14.852 1 98.31 298 ALA A CA 1
ATOM 2314 C C . ALA A 1 298 ? -0.806 24.141 16.219 1 98.31 298 ALA A C 1
ATOM 2316 O O . ALA A 1 298 ? -1.963 23.719 16.297 1 98.31 298 ALA A O 1
ATOM 2317 N N . SER A 1 299 ? -0.004 24.281 17.203 1 97.25 299 SER A N 1
ATOM 2318 C CA . SER A 1 299 ? -0.553 24.25 18.562 1 97.25 299 SER A CA 1
ATOM 2319 C C . SER A 1 299 ? -1.157 25.594 18.953 1 97.25 299 SER A C 1
ATOM 2321 O O . SER A 1 299 ? -0.746 26.641 18.438 1 97.25 299 SER A O 1
ATOM 2323 N N . ARG A 1 300 ? -2.084 25.562 19.844 1 92.88 300 ARG A N 1
ATOM 2324 C CA . ARG A 1 300 ? -2.764 26.781 20.266 1 92.88 300 ARG A CA 1
ATOM 2325 C C . ARG A 1 300 ? -1.797 27.75 20.953 1 92.88 300 ARG A C 1
ATOM 2327 O O . ARG A 1 300 ? -1.911 28.969 20.797 1 92.88 300 ARG A O 1
ATOM 2334 N N . ASP A 1 301 ? -0.881 27.172 21.656 1 91.88 301 ASP A N 1
ATOM 2335 C CA . ASP A 1 301 ? 0.05 28 22.406 1 91.88 301 ASP A CA 1
ATOM 2336 C C . ASP A 1 301 ? 1.169 28.531 21.516 1 91.88 301 ASP A C 1
ATOM 2338 O O . ASP A 1 301 ? 2.047 29.25 21.969 1 91.88 301 ASP A O 1
ATOM 2342 N N . GLY A 1 302 ? 1.228 28.125 20.297 1 90.38 302 GLY A N 1
ATOM 2343 C CA . GLY A 1 302 ? 2.17 28.656 19.312 1 90.38 302 GLY A CA 1
ATOM 2344 C C . GLY A 1 302 ? 3.527 27.984 19.375 1 90.38 302 GLY A C 1
ATOM 2345 O O . GLY A 1 302 ? 4.414 28.281 18.578 1 90.38 302 GLY A O 1
ATOM 2346 N N . THR A 1 303 ? 3.707 27.047 20.219 1 93.56 303 THR A N 1
ATOM 2347 C CA . THR A 1 303 ? 5.008 26.406 20.391 1 93.56 303 THR A CA 1
ATOM 2348 C C . THR A 1 303 ? 5.301 25.453 19.25 1 93.56 303 THR A C 1
ATOM 2350 O O . THR A 1 303 ? 6.461 25.125 18.984 1 93.56 303 THR A O 1
ATOM 2353 N N . ILE A 1 304 ? 4.305 24.922 18.609 1 96.88 304 ILE A N 1
ATOM 2354 C CA . ILE A 1 304 ? 4.43 24.125 17.391 1 96.88 304 ILE A CA 1
ATOM 2355 C C . ILE A 1 304 ? 3.68 24.812 16.25 1 96.88 304 ILE A C 1
ATOM 2357 O O . ILE A 1 304 ? 2.496 25.141 16.391 1 96.88 304 ILE A O 1
ATOM 2361 N N . ASP A 1 305 ? 4.316 25.125 15.273 1 97.31 305 ASP A N 1
ATOM 2362 C CA . ASP A 1 305 ? 3.783 25.656 14.023 1 97.31 305 ASP A CA 1
ATOM 2363 C C . ASP A 1 305 ? 4.449 25 12.82 1 97.31 305 ASP A C 1
ATOM 2365 O O . ASP A 1 305 ? 5.621 25.266 12.539 1 97.31 305 ASP A O 1
ATOM 2369 N N . LEU A 1 306 ? 3.697 24.203 12.062 1 98.44 306 LEU A N 1
ATOM 2370 C CA . LEU A 1 306 ? 4.273 23.375 11 1 98.44 306 LEU A CA 1
ATOM 2371 C C . LEU A 1 306 ? 4.328 24.156 9.688 1 98.44 306 LEU A C 1
ATOM 2373 O O . LEU A 1 306 ? 4.578 23.578 8.625 1 98.44 306 LEU A O 1
ATOM 2377 N N . GLY A 1 307 ? 4.059 25.422 9.742 1 97.62 307 GLY A N 1
ATOM 2378 C CA . GLY A 1 307 ? 4.086 26.234 8.531 1 97.62 307 GLY A CA 1
ATOM 2379 C C . GLY A 1 307 ? 2.82 26.109 7.707 1 97.62 307 GLY A C 1
ATOM 2380 O O . GLY A 1 307 ? 1.746 25.828 8.242 1 97.62 307 GLY A O 1
ATOM 2381 N N . VAL A 1 308 ? 2.922 26.516 6.457 1 98.38 308 VAL A N 1
ATOM 2382 C CA . VAL A 1 308 ? 1.777 26.516 5.551 1 98.38 308 VAL A CA 1
ATOM 2383 C C . VAL A 1 308 ? 2.113 25.703 4.293 1 98.38 308 VAL A C 1
ATOM 2385 O O . VAL A 1 308 ? 3.166 25.922 3.684 1 98.38 308 VAL A O 1
ATOM 2388 N N . GLN A 1 309 ? 1.336 24.75 4.02 1 98.88 309 GLN A N 1
ATOM 2389 C CA . GLN A 1 309 ? 1.359 24.062 2.734 1 98.88 309 GLN A CA 1
ATOM 2390 C C . GLN A 1 309 ? 0.417 24.719 1.734 1 98.88 309 GLN A C 1
ATOM 2392 O O . GLN A 1 309 ? -0.746 24.984 2.049 1 98.88 309 GLN A O 1
ATOM 2397 N N . ARG A 1 310 ? 0.889 25.016 0.575 1 98.88 310 ARG A N 1
ATOM 2398 C CA . ARG A 1 310 ? 0.096 25.703 -0.435 1 98.88 310 ARG A CA 1
ATOM 2399 C C . ARG A 1 310 ? 0.207 25.016 -1.789 1 98.88 310 ARG A C 1
ATOM 2401 O O . ARG A 1 310 ? 1.305 24.875 -2.332 1 98.88 310 ARG A O 1
ATOM 2408 N N . ASN A 1 311 ? -0.894 24.625 -2.375 1 98.88 311 ASN A N 1
ATOM 2409 C CA . ASN A 1 311 ? -0.932 23.938 -3.668 1 98.88 311 ASN A CA 1
ATOM 2410 C C . ASN A 1 311 ? -1.923 24.609 -4.617 1 98.88 311 ASN A C 1
ATOM 2412 O O . ASN A 1 311 ? -3.033 24.953 -4.215 1 98.88 311 ASN A O 1
ATOM 2416 N N . GLU A 1 312 ? -1.512 24.75 -5.797 1 98.94 312 GLU A N 1
ATOM 2417 C CA . GLU A 1 312 ? -2.422 25.141 -6.867 1 98.94 312 GLU A CA 1
ATOM 2418 C C . GLU A 1 312 ? -2.859 23.938 -7.688 1 98.94 312 GLU A C 1
ATOM 2420 O O . GLU A 1 312 ? -2.033 23.094 -8.062 1 98.94 312 GLU A O 1
ATOM 2425 N N . ILE A 1 313 ? -4.098 23.828 -7.953 1 98.88 313 ILE A N 1
ATOM 2426 C CA . ILE A 1 313 ? -4.629 22.75 -8.766 1 98.88 313 ILE A CA 1
ATOM 2427 C C . ILE A 1 313 ? -4.441 23.078 -10.25 1 98.88 313 ILE A C 1
ATOM 2429 O O . ILE A 1 313 ? -4.762 24.172 -10.688 1 98.88 313 ILE A O 1
ATOM 2433 N N . MET A 1 314 ? -3.906 22.109 -10.938 1 98.69 314 MET A N 1
ATOM 2434 C CA . MET A 1 314 ? -3.691 22.25 -12.375 1 98.69 314 MET A CA 1
ATOM 2435 C C . MET A 1 314 ? -4.332 21.109 -13.141 1 98.69 314 MET A C 1
ATOM 2437 O O . MET A 1 314 ? -4.355 19.969 -12.656 1 98.69 314 MET A O 1
ATOM 2441 N N . ASP A 1 315 ? -4.797 21.359 -14.344 1 97.19 315 ASP A N 1
ATOM 2442 C CA . ASP A 1 315 ? -5.246 20.281 -15.219 1 97.19 315 ASP A CA 1
ATOM 2443 C C . ASP A 1 315 ? -4.062 19.516 -15.805 1 97.19 315 ASP A C 1
ATOM 2445 O O . ASP A 1 315 ? -2.998 20.094 -16.031 1 97.19 315 ASP A O 1
ATOM 2449 N N . GLU A 1 316 ? -4.297 18.297 -16 1 94.5 316 GLU A N 1
ATOM 2450 C CA . GLU A 1 316 ? -3.311 17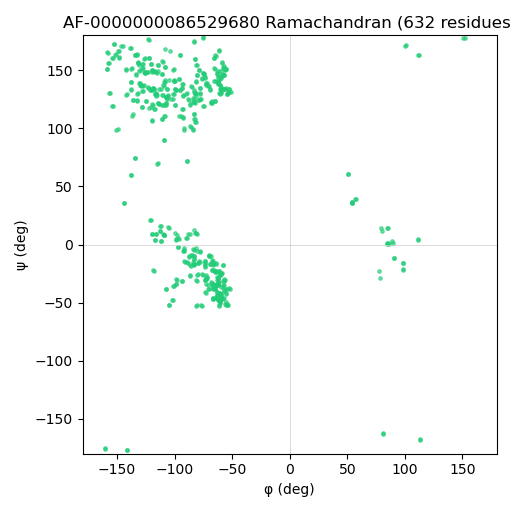.516 -16.75 1 94.5 316 GLU A CA 1
ATOM 2451 C C . GLU A 1 316 ? -3.098 18.094 -18.141 1 94.5 316 GLU A C 1
ATOM 2453 O O . GLU A 1 316 ? -4.059 18.453 -18.828 1 94.5 316 GLU A O 1
ATOM 2458 N N . ALA A 1 317 ? -1.928 18.219 -18.516 1 87.56 317 ALA A N 1
ATOM 2459 C CA . ALA A 1 317 ? -1.632 18.734 -19.844 1 87.56 317 ALA A CA 1
ATOM 2460 C C . ALA A 1 317 ? -2.193 17.812 -20.922 1 87.56 317 ALA A C 1
ATOM 2462 O O . ALA A 1 317 ? -2.275 16.609 -20.734 1 87.56 317 ALA A O 1
ATOM 2463 N N . ALA A 1 318 ? -2.764 18.406 -21.984 1 72.75 318 ALA A N 1
ATOM 2464 C CA . ALA A 1 318 ? -3.326 17.656 -23.109 1 72.75 318 ALA A CA 1
ATOM 2465 C C . ALA A 1 318 ? -2.26 16.812 -23.797 1 72.75 318 ALA A C 1
ATOM 2467 O O . ALA A 1 318 ? -1.094 17.203 -23.875 1 72.75 318 ALA A O 1
ATOM 2468 N N . MET B 1 1 ? 13.102 -23.734 -23.281 1 68.88 1 MET B N 1
ATOM 2469 C CA . MET B 1 1 ? 12.625 -23.859 -21.906 1 68.88 1 MET B CA 1
ATOM 2470 C C . MET B 1 1 ? 12.906 -22.594 -21.109 1 68.88 1 MET B C 1
ATOM 2472 O O . MET B 1 1 ? 13.891 -21.891 -21.359 1 68.88 1 MET B O 1
ATOM 2476 N N . SER B 1 2 ? 11.969 -22.141 -20.312 1 84.56 2 SER B N 1
ATOM 2477 C CA . SER B 1 2 ? 12.141 -20.922 -19.531 1 84.56 2 SER B CA 1
ATOM 2478 C C . SER B 1 2 ? 13.289 -21.047 -18.531 1 84.56 2 SER B C 1
ATOM 2480 O O . SER B 1 2 ? 13.648 -22.156 -18.141 1 84.56 2 SER B O 1
ATOM 2482 N N . LEU B 1 3 ? 13.984 -20.062 -18.328 1 94.88 3 LEU B N 1
ATOM 2483 C CA . LEU B 1 3 ? 15.148 -20.016 -17.453 1 94.88 3 LEU B CA 1
ATOM 2484 C C . LEU B 1 3 ? 14.742 -19.719 -16.016 1 94.88 3 LEU B C 1
ATOM 2486 O O . LEU B 1 3 ? 14.102 -18.703 -15.742 1 94.88 3 LEU B O 1
ATOM 2490 N N . LEU B 1 4 ? 15.055 -20.641 -15.125 1 98 4 LEU B N 1
ATOM 2491 C CA . LEU B 1 4 ? 14.711 -20.484 -13.719 1 98 4 LEU B CA 1
ATOM 2492 C C . LEU B 1 4 ? 15.906 -20.016 -12.906 1 98 4 LEU B C 1
ATOM 2494 O O . LEU B 1 4 ? 17 -20.578 -13.016 1 98 4 LEU B O 1
ATOM 2498 N N . VAL B 1 5 ? 15.68 -18.984 -12.141 1 98.69 5 VAL B N 1
ATOM 2499 C CA . VAL B 1 5 ? 16.719 -18.453 -11.266 1 98.69 5 VAL B CA 1
ATOM 2500 C C . VAL B 1 5 ? 16.266 -18.578 -9.812 1 98.69 5 VAL B C 1
ATOM 2502 O O . VAL B 1 5 ? 15.125 -18.25 -9.477 1 98.69 5 VAL B O 1
ATOM 2505 N N . LEU B 1 6 ? 17.156 -19.062 -8.977 1 98.62 6 LEU B N 1
ATOM 2506 C CA . LEU B 1 6 ? 16.922 -19.188 -7.539 1 98.62 6 LEU B CA 1
ATOM 2507 C C . LEU B 1 6 ? 17.734 -18.156 -6.77 1 98.62 6 LEU B C 1
ATOM 2509 O O . LEU B 1 6 ? 18.922 -17.938 -7.055 1 98.62 6 LEU B O 1
ATOM 2513 N N . HIS B 1 7 ? 17.141 -17.375 -5.93 1 98.81 7 HIS B N 1
ATOM 2514 C CA . HIS B 1 7 ? 17.797 -16.641 -4.863 1 98.81 7 HIS B CA 1
ATOM 2515 C C . HIS B 1 7 ? 18.016 -17.516 -3.633 1 98.81 7 HIS B C 1
ATOM 2517 O O . HIS B 1 7 ? 17.062 -18.125 -3.135 1 98.81 7 HIS B O 1
ATOM 2523 N N . PHE B 1 8 ? 19.297 -17.656 -3.207 1 98.69 8 PHE B N 1
ATOM 2524 C CA . PHE B 1 8 ? 19.547 -18.656 -2.18 1 98.69 8 PHE B CA 1
ATOM 2525 C C . PHE B 1 8 ? 20.703 -18.234 -1.279 1 98.69 8 PHE B C 1
ATOM 2527 O O . PHE B 1 8 ? 21.422 -17.281 -1.598 1 98.69 8 PHE B O 1
ATOM 2534 N N . ARG B 1 9 ? 20.734 -18.812 -0.171 1 98.5 9 ARG B N 1
ATOM 2535 C CA . ARG B 1 9 ? 21.859 -18.688 0.747 1 98.5 9 ARG B CA 1
ATOM 2536 C C . ARG B 1 9 ? 22.641 -19.984 0.84 1 98.5 9 ARG B C 1
ATOM 2538 O O . ARG B 1 9 ? 22.047 -21.062 0.939 1 98.5 9 ARG B O 1
ATOM 2545 N N . HIS B 1 10 ? 23.875 -19.938 0.67 1 97.62 10 HIS B N 1
ATOM 2546 C CA . HIS B 1 10 ? 24.797 -21.047 0.791 1 97.62 10 HIS B CA 1
ATOM 2547 C C . HIS B 1 10 ? 26.062 -20.641 1.559 1 97.62 10 HIS B C 1
ATOM 2549 O O . HIS B 1 10 ? 26.688 -19.641 1.233 1 97.62 10 HIS B O 1
ATOM 2555 N N . ASN B 1 11 ? 26.375 -21.344 2.602 1 96.38 11 ASN B N 1
ATOM 2556 C CA . ASN B 1 11 ? 27.516 -21.016 3.467 1 96.38 11 ASN B CA 1
ATOM 2557 C C . ASN B 1 11 ? 27.453 -19.578 3.959 1 96.38 11 ASN B C 1
ATOM 2559 O O . ASN B 1 11 ? 28.438 -18.859 3.889 1 96.38 11 ASN B O 1
ATOM 2563 N N . GLY B 1 12 ? 26.312 -19.094 4.211 1 96.06 12 GLY B N 1
ATOM 2564 C CA . GLY B 1 12 ? 26.109 -17.797 4.848 1 96.06 12 GLY B CA 1
ATOM 2565 C C . GLY B 1 12 ? 26.031 -16.656 3.859 1 96.06 12 GLY B C 1
ATOM 2566 O O . GLY B 1 12 ? 25.812 -15.508 4.25 1 96.06 12 GLY B O 1
ATOM 2567 N N . ARG B 1 13 ? 26.094 -16.969 2.641 1 96.12 13 ARG B N 1
ATOM 2568 C CA . ARG B 1 13 ? 26.109 -15.914 1.635 1 96.12 13 ARG B CA 1
ATOM 2569 C C . ARG B 1 13 ? 24.891 -16 0.725 1 96.12 13 ARG B C 1
ATOM 2571 O O . ARG B 1 13 ? 24.578 -17.078 0.203 1 96.12 13 ARG B O 1
ATOM 2578 N N . ALA B 1 14 ? 24.25 -14.883 0.603 1 97.81 14 ALA B N 1
ATOM 2579 C CA . ALA B 1 14 ? 23.141 -14.797 -0.342 1 97.81 14 ALA B CA 1
ATOM 2580 C C . ALA B 1 14 ? 23.641 -14.656 -1.774 1 97.81 14 ALA B C 1
ATOM 2582 O O . ALA B 1 14 ? 24.531 -13.844 -2.051 1 97.81 14 ALA B O 1
ATOM 2583 N N . GLN B 1 15 ? 23.125 -15.5 -2.664 1 97.5 15 GLN B N 1
ATOM 2584 C CA . GLN B 1 15 ? 23.531 -15.516 -4.066 1 97.5 15 GLN B CA 1
ATOM 2585 C C . GLN B 1 15 ? 22.344 -15.852 -4.977 1 97.5 15 GLN B C 1
ATOM 2587 O O . GLN B 1 15 ? 21.234 -16.109 -4.5 1 97.5 15 GLN B O 1
ATOM 2592 N N . TRP B 1 16 ? 22.609 -15.695 -6.234 1 98.56 16 TRP B N 1
ATOM 2593 C CA . TRP B 1 16 ? 21.688 -16.062 -7.293 1 98.56 16 TRP B CA 1
ATOM 2594 C C . TRP B 1 16 ? 22.266 -17.156 -8.18 1 98.56 16 TRP B C 1
ATOM 2596 O O . TRP B 1 16 ? 23.484 -17.234 -8.352 1 98.56 16 TRP B O 1
ATOM 2606 N N . GLY B 1 17 ? 21.406 -18 -8.719 1 98.62 17 GLY B N 1
ATOM 2607 C CA . GLY B 1 17 ? 21.906 -19.062 -9.578 1 98.62 17 GLY B CA 1
ATOM 2608 C C . GLY B 1 17 ? 20.844 -19.609 -10.516 1 98.62 17 GLY B C 1
ATOM 2609 O O . GLY B 1 17 ? 19.656 -19.562 -10.211 1 98.62 17 GLY B O 1
ATOM 2610 N N . VAL B 1 18 ? 21.25 -20.078 -11.617 1 98.44 18 VAL B N 1
ATOM 2611 C CA . VAL B 1 18 ? 20.375 -20.75 -12.562 1 98.44 18 VAL B CA 1
ATOM 2612 C C . VAL B 1 18 ? 20.094 -22.188 -12.094 1 98.44 18 VAL B C 1
ATOM 2614 O O . VAL B 1 18 ? 21.016 -22.891 -11.68 1 98.44 18 VAL B O 1
ATOM 2617 N N . VAL B 1 19 ? 18.844 -22.547 -12.172 1 97.69 19 VAL B N 1
ATOM 2618 C CA . VAL B 1 19 ? 18.453 -23.875 -11.688 1 97.69 19 VAL B CA 1
ATOM 2619 C C . VAL B 1 19 ? 18.156 -24.781 -12.867 1 97.69 19 VAL B C 1
ATOM 2621 O O . VAL B 1 19 ? 17.422 -24.406 -13.789 1 97.69 19 VAL B O 1
ATOM 2624 N N . ALA B 1 20 ? 18.688 -25.984 -12.812 1 94.94 20 ALA B N 1
ATOM 2625 C CA . ALA B 1 20 ? 18.391 -27.062 -13.766 1 94.94 20 ALA B CA 1
ATOM 2626 C C . ALA B 1 20 ? 18.656 -28.422 -13.148 1 94.94 20 ALA B C 1
ATOM 2628 O O . ALA B 1 20 ? 19.703 -28.625 -12.516 1 94.94 20 ALA B O 1
ATOM 2629 N N . ASP B 1 21 ? 17.672 -29.281 -13.289 1 93.62 21 ASP B N 1
ATOM 2630 C CA . ASP B 1 21 ? 17.828 -30.688 -12.914 1 93.62 21 ASP B CA 1
ATOM 2631 C C . ASP B 1 21 ? 18.25 -30.812 -11.445 1 93.62 21 ASP B C 1
ATOM 2633 O O . ASP B 1 21 ? 19.188 -31.531 -11.125 1 93.62 21 ASP B O 1
ATOM 2637 N N . GLY B 1 22 ? 17.703 -30 -10.641 1 95.5 22 GLY B N 1
ATOM 2638 C CA . GLY B 1 22 ? 17.922 -30.109 -9.203 1 95.5 22 GLY B CA 1
ATOM 2639 C C . GLY B 1 22 ? 19.234 -29.516 -8.75 1 95.5 22 GLY B C 1
ATOM 2640 O O . GLY B 1 22 ? 19.688 -29.781 -7.633 1 95.5 22 GLY B O 1
ATOM 2641 N N . ALA B 1 23 ? 19.844 -28.797 -9.641 1 97.62 23 ALA B N 1
ATOM 2642 C CA . ALA B 1 23 ? 21.125 -28.172 -9.328 1 97.62 23 ALA B CA 1
ATOM 2643 C C . ALA B 1 23 ? 21.094 -26.672 -9.633 1 97.62 23 ALA B C 1
ATOM 2645 O O . ALA B 1 23 ? 20.328 -26.219 -10.492 1 97.62 23 ALA B O 1
ATOM 2646 N N . VAL B 1 24 ? 21.906 -25.953 -8.883 1 98.25 24 VAL B N 1
ATOM 2647 C CA . VAL B 1 24 ? 22 -24.5 -9.031 1 98.25 24 VAL B CA 1
ATOM 2648 C C . VAL B 1 24 ? 23.391 -24.125 -9.531 1 98.25 24 VAL B C 1
ATOM 2650 O O . VAL B 1 24 ? 24.391 -24.516 -8.945 1 98.25 24 VAL B O 1
ATOM 2653 N N . THR B 1 25 ? 23.484 -23.484 -10.617 1 98.19 25 THR B N 1
ATOM 2654 C CA . THR B 1 25 ? 24.719 -22.875 -11.07 1 98.19 25 THR B CA 1
ATOM 2655 C C . THR B 1 25 ? 24.797 -21.406 -10.617 1 98.19 25 THR B C 1
ATOM 2657 O O . THR B 1 25 ? 24.078 -20.562 -11.133 1 98.19 25 THR B O 1
ATOM 2660 N N . PRO B 1 26 ? 25.672 -21.109 -9.664 1 98.25 26 PRO B N 1
ATOM 2661 C CA . PRO B 1 26 ? 25.75 -19.734 -9.141 1 98.25 26 PRO B CA 1
ATOM 2662 C C . PRO B 1 26 ? 26.094 -18.719 -10.219 1 98.25 26 PRO B C 1
ATOM 2664 O O . PRO B 1 26 ? 26.922 -18.984 -11.094 1 98.25 26 PRO B O 1
ATOM 2667 N N . ILE B 1 27 ? 25.391 -17.656 -10.234 1 98 27 ILE B N 1
ATOM 2668 C CA . ILE B 1 27 ? 25.688 -16.531 -11.102 1 98 27 ILE B CA 1
ATOM 2669 C C . ILE B 1 27 ? 26.734 -15.633 -10.453 1 98 27 ILE B C 1
ATOM 2671 O O . ILE B 1 27 ? 26.578 -15.195 -9.312 1 98 27 ILE B O 1
ATOM 2675 N N . PRO B 1 28 ? 27.812 -15.352 -11.141 1 96 28 PRO B N 1
ATOM 2676 C CA . PRO B 1 28 ? 28.859 -14.516 -10.539 1 96 28 PRO B CA 1
ATOM 2677 C C . PRO B 1 28 ? 28.375 -13.109 -10.211 1 96 28 PRO B C 1
ATOM 2679 O O . PRO B 1 28 ? 27.625 -12.516 -10.984 1 96 28 PRO B O 1
ATOM 2682 N N . GLY B 1 29 ? 28.875 -12.625 -9.016 1 95.31 29 GLY B N 1
ATOM 2683 C CA . GLY B 1 29 ? 28.547 -11.273 -8.578 1 95.31 29 GLY B CA 1
ATOM 2684 C C . GLY B 1 29 ? 27.641 -11.242 -7.355 1 95.31 29 GLY B C 1
ATOM 2685 O O . GLY B 1 29 ? 27.062 -12.266 -6.977 1 95.31 29 GLY B O 1
ATOM 2686 N N . ASP B 1 30 ? 27.625 -10.07 -6.738 1 95.25 30 ASP B N 1
ATOM 2687 C CA . ASP B 1 30 ? 26.766 -9.828 -5.582 1 95.25 30 ASP B CA 1
ATOM 2688 C C . ASP B 1 30 ? 25.688 -8.805 -5.906 1 95.25 30 ASP B C 1
ATOM 2690 O O . ASP B 1 30 ? 25.984 -7.688 -6.328 1 95.25 30 ASP B O 1
ATOM 2694 N N . PHE B 1 31 ? 24.484 -9.25 -5.75 1 97.31 31 PHE B N 1
ATOM 2695 C CA . PHE B 1 31 ? 23.344 -8.383 -6.008 1 97.31 31 PHE B CA 1
ATOM 2696 C C . PHE B 1 31 ? 22.391 -8.383 -4.82 1 97.31 31 PHE B C 1
ATOM 2698 O O . PHE B 1 31 ? 21.703 -9.383 -4.566 1 97.31 31 PHE B O 1
ATOM 2705 N N . ASP B 1 32 ? 22.219 -7.254 -4.242 1 96.19 32 ASP B N 1
ATOM 2706 C CA . ASP B 1 32 ? 21.516 -7.199 -2.973 1 96.19 32 ASP B CA 1
ATOM 2707 C C . ASP B 1 32 ? 20.016 -7.039 -3.193 1 96.19 32 ASP B C 1
ATOM 2709 O O . ASP B 1 32 ? 19.219 -7.207 -2.262 1 96.19 32 ASP B O 1
ATOM 2713 N N . THR B 1 33 ? 19.594 -6.664 -4.395 1 97.75 33 THR B N 1
ATOM 2714 C CA . THR B 1 33 ? 18.172 -6.516 -4.688 1 97.75 33 THR B CA 1
ATOM 2715 C C . THR B 1 33 ? 17.812 -7.223 -5.992 1 97.75 33 THR B C 1
ATOM 2717 O O . THR B 1 33 ? 18.672 -7.41 -6.859 1 97.75 33 THR B O 1
ATOM 2720 N N . THR B 1 34 ? 16.562 -7.586 -6.141 1 98.5 34 THR B N 1
ATOM 2721 C CA . THR B 1 34 ? 16.062 -8.172 -7.379 1 98.5 34 THR B CA 1
ATOM 2722 C C . THR B 1 34 ? 16.312 -7.238 -8.562 1 98.5 34 THR B C 1
ATOM 2724 O O . THR B 1 34 ? 16.734 -7.684 -9.633 1 98.5 34 THR B O 1
ATOM 2727 N N . ALA B 1 35 ? 16.141 -5.965 -8.359 1 98.31 35 ALA B N 1
ATOM 2728 C CA . ALA B 1 35 ? 16.344 -4.973 -9.414 1 98.31 35 ALA B CA 1
ATOM 2729 C C . ALA B 1 35 ? 17.797 -4.98 -9.898 1 98.31 35 ALA B C 1
ATOM 2731 O O . ALA B 1 35 ? 18.047 -4.988 -11.109 1 98.31 35 ALA B O 1
ATOM 2732 N N . ARG B 1 36 ? 18.719 -4.961 -8.938 1 98 36 ARG B N 1
ATOM 2733 C CA . ARG B 1 36 ? 20.125 -4.953 -9.297 1 98 36 ARG B CA 1
ATOM 2734 C C . ARG B 1 36 ? 20.516 -6.25 -10 1 98 36 ARG B C 1
ATOM 2736 O O . ARG B 1 36 ? 21.312 -6.234 -10.938 1 98 36 ARG B O 1
ATOM 2743 N N . PHE B 1 37 ? 19.969 -7.367 -9.547 1 98.38 37 PHE B N 1
ATOM 2744 C CA . PHE B 1 37 ? 20.234 -8.648 -10.203 1 98.38 37 PHE B CA 1
ATOM 2745 C C . PHE B 1 37 ? 19.766 -8.617 -11.648 1 98.38 37 PHE B C 1
ATOM 2747 O O . PHE B 1 37 ? 20.531 -8.961 -12.555 1 98.38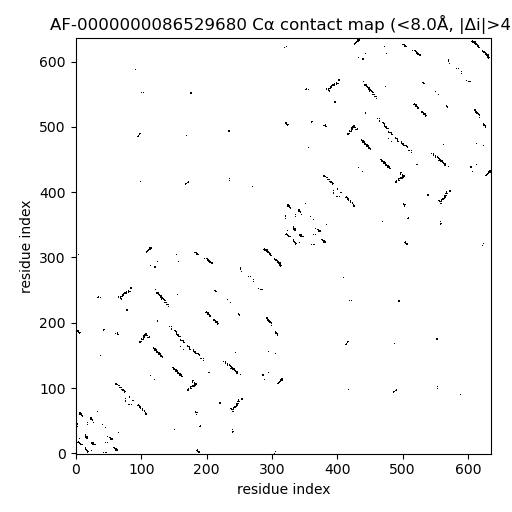 37 PHE B O 1
ATOM 2754 N N . LEU B 1 38 ? 18.531 -8.172 -11.859 1 97.94 38 LEU B N 1
ATOM 2755 C CA . LEU B 1 38 ? 17.953 -8.156 -13.195 1 97.94 38 LEU B CA 1
ATOM 2756 C C . LEU B 1 38 ? 18.734 -7.227 -14.117 1 97.94 38 LEU B C 1
ATOM 2758 O O . LEU B 1 38 ? 18.953 -7.547 -15.289 1 97.94 38 LEU B O 1
ATOM 2762 N N . ALA B 1 39 ? 19.125 -6.102 -13.594 1 97.38 39 ALA B N 1
ATOM 2763 C CA . ALA B 1 39 ? 19.859 -5.117 -14.391 1 97.38 39 ALA B CA 1
ATOM 2764 C C . ALA B 1 39 ? 21.188 -5.676 -14.867 1 97.38 39 ALA B C 1
ATOM 2766 O O . ALA B 1 39 ? 21.625 -5.395 -15.984 1 97.38 39 ALA B O 1
ATOM 2767 N N . ALA B 1 40 ? 21.781 -6.492 -14.062 1 97.56 40 ALA B N 1
ATOM 2768 C CA . ALA B 1 40 ? 23.125 -6.965 -14.328 1 97.56 40 ALA B CA 1
ATOM 2769 C C . ALA B 1 40 ? 23.109 -8.266 -15.125 1 97.56 40 ALA B C 1
ATOM 2771 O O . ALA B 1 40 ? 24.141 -8.688 -15.672 1 97.56 40 ALA B O 1
ATOM 2772 N N . ASN B 1 41 ? 21.969 -8.914 -15.195 1 96.75 41 ASN B N 1
ATOM 2773 C CA . ASN B 1 41 ? 21.953 -10.266 -15.742 1 96.75 41 ASN B CA 1
ATOM 2774 C C . ASN B 1 41 ? 20.812 -10.453 -16.734 1 96.75 41 ASN B C 1
ATOM 2776 O O . ASN B 1 41 ? 19.844 -11.156 -16.453 1 96.75 41 ASN B O 1
ATOM 2780 N N . PRO B 1 42 ? 20.984 -9.883 -17.906 1 93.25 42 PRO B N 1
ATOM 2781 C CA . PRO B 1 42 ? 19.984 -10.164 -18.938 1 93.25 42 PRO B CA 1
ATOM 2782 C C . PRO B 1 42 ? 19.844 -11.656 -19.219 1 93.25 42 PRO B C 1
ATOM 2784 O O . PRO B 1 42 ? 20.828 -12.398 -19.156 1 93.25 42 PRO B O 1
ATOM 2787 N N . VAL B 1 43 ? 18.672 -12.078 -19.516 1 94.44 43 VAL B N 1
ATOM 2788 C CA . VAL B 1 43 ? 18.328 -13.484 -19.656 1 94.44 43 VAL B CA 1
ATOM 2789 C C . VAL B 1 43 ? 19.219 -14.117 -20.734 1 94.44 43 VAL B C 1
ATOM 2791 O O . VAL B 1 43 ? 19.625 -15.273 -20.609 1 94.44 43 VAL B O 1
ATOM 2794 N N . GLU B 1 44 ? 19.594 -13.43 -21.781 1 90.69 44 GLU B N 1
ATOM 2795 C CA . GLU B 1 44 ? 20.391 -13.945 -22.891 1 90.69 44 GLU B CA 1
ATOM 2796 C C . GLU B 1 44 ? 21.766 -14.383 -22.422 1 90.69 44 GLU B C 1
ATOM 2798 O O . GLU B 1 44 ? 22.359 -15.305 -23 1 90.69 44 GLU B O 1
ATOM 2803 N N . ARG B 1 45 ? 22.219 -13.758 -21.391 1 91.5 45 ARG B N 1
ATOM 2804 C CA . ARG B 1 45 ? 23.531 -14.094 -20.859 1 91.5 45 ARG B CA 1
ATOM 2805 C C . ARG B 1 45 ? 23.453 -15.336 -19.969 1 91.5 45 ARG B C 1
ATOM 2807 O O . ARG B 1 45 ? 24.422 -16.109 -19.906 1 91.5 45 ARG B O 1
ATOM 2814 N N . LEU B 1 46 ? 22.375 -15.523 -19.359 1 94.81 46 LEU B N 1
ATOM 2815 C CA . LEU B 1 46 ? 22.266 -16.578 -18.359 1 94.81 46 LEU B CA 1
ATOM 2816 C C . LEU B 1 46 ? 21.984 -17.922 -19.031 1 94.81 46 LEU B C 1
ATOM 2818 O O . LEU B 1 46 ? 22.25 -18.984 -18.453 1 94.81 46 LEU B O 1
ATOM 2822 N N . VAL B 1 47 ? 21.531 -17.844 -20.266 1 90.25 47 VAL B N 1
ATOM 2823 C CA . VAL B 1 47 ? 21.188 -19.078 -20.984 1 90.25 47 VAL B CA 1
ATOM 2824 C C . VAL B 1 47 ? 22.453 -19.891 -21.25 1 90.25 47 VAL B C 1
ATOM 2826 O O . VAL B 1 47 ? 22.406 -21.109 -21.344 1 90.25 47 VAL B O 1
ATOM 2829 N N . THR B 1 48 ? 23.594 -19.266 -21.25 1 90.25 48 THR B N 1
ATOM 2830 C CA . THR B 1 48 ? 24.844 -19.938 -21.578 1 90.25 48 THR B CA 1
ATOM 2831 C C . THR B 1 48 ? 25.719 -20.109 -20.359 1 90.25 48 THR B C 1
ATOM 2833 O O . THR B 1 48 ? 26.906 -20.453 -20.469 1 90.25 48 THR B O 1
ATOM 2836 N N . LEU B 1 49 ? 25.141 -19.797 -19.25 1 92.25 49 LEU B N 1
ATOM 2837 C CA . LEU B 1 49 ? 25.922 -19.891 -18.031 1 92.25 49 LEU B CA 1
ATOM 2838 C C . LEU B 1 49 ? 26.406 -21.328 -17.797 1 92.25 49 LEU B C 1
ATOM 2840 O O . LEU B 1 49 ? 25.625 -22.266 -17.922 1 92.25 49 LEU B O 1
ATOM 2844 N N . ASP B 1 50 ? 27.688 -21.406 -17.547 1 91.31 50 ASP B N 1
ATOM 2845 C CA . ASP B 1 50 ? 28.297 -22.688 -17.234 1 91.31 50 ASP B CA 1
ATOM 2846 C C . ASP B 1 50 ? 29.172 -22.594 -15.977 1 91.31 50 ASP B C 1
ATOM 2848 O O . ASP B 1 50 ? 29.531 -21.484 -15.547 1 91.31 50 ASP B O 1
ATOM 2852 N N . GLY B 1 51 ? 29.375 -23.688 -15.273 1 93.5 51 GLY B N 1
ATOM 2853 C CA . GLY B 1 51 ? 30.203 -23.719 -14.078 1 93.5 51 GLY B CA 1
ATOM 2854 C C . GLY B 1 51 ? 29.812 -24.797 -13.094 1 93.5 51 GLY B C 1
ATOM 2855 O O . GLY B 1 51 ? 28.891 -25.578 -13.359 1 93.5 51 GLY B O 1
ATOM 2856 N N . PRO B 1 52 ? 30.594 -24.844 -12.031 1 96.19 52 PRO B N 1
ATOM 2857 C CA . PRO B 1 52 ? 30.234 -25.828 -11.008 1 96.19 52 PRO B CA 1
ATOM 2858 C C . PRO B 1 52 ? 28.844 -25.609 -10.43 1 96.19 52 PRO B C 1
ATOM 2860 O O . PRO B 1 52 ? 28.391 -24.469 -10.312 1 96.19 52 PRO B O 1
ATOM 2863 N N . THR B 1 53 ? 28.219 -26.703 -10.125 1 97.81 53 THR B N 1
ATOM 2864 C CA . THR B 1 53 ? 26.844 -26.641 -9.617 1 97.81 53 THR B CA 1
ATOM 2865 C C . THR B 1 53 ? 26.797 -27.031 -8.148 1 97.81 53 THR B C 1
ATOM 2867 O O . THR B 1 53 ? 27.719 -27.656 -7.633 1 97.81 53 THR B O 1
ATOM 2870 N N . ILE B 1 54 ? 25.797 -26.609 -7.473 1 98.25 54 ILE B N 1
ATOM 2871 C CA . ILE B 1 54 ? 25.422 -26.953 -6.109 1 98.25 54 ILE B CA 1
ATOM 2872 C C . ILE B 1 54 ? 24.078 -27.672 -6.109 1 98.25 54 ILE B C 1
ATOM 2874 O O . ILE B 1 54 ? 23.125 -27.219 -6.75 1 98.25 54 ILE B O 1
ATOM 2878 N N . PRO B 1 55 ? 24.016 -28.859 -5.469 1 98.31 55 PRO B N 1
ATOM 2879 C CA . PRO B 1 55 ? 22.672 -29.438 -5.352 1 98.31 55 PRO B CA 1
ATOM 2880 C C . PRO B 1 55 ? 21.672 -28.469 -4.73 1 98.31 55 PRO B C 1
ATOM 2882 O O . PRO B 1 55 ? 21.953 -27.844 -3.709 1 98.31 55 PRO B O 1
ATOM 2885 N N . GLU B 1 56 ? 20.516 -28.281 -5.328 1 98.12 56 GLU B N 1
ATOM 2886 C CA . GLU B 1 56 ? 19.5 -27.359 -4.832 1 98.12 56 GLU B CA 1
ATOM 2887 C C . GLU B 1 56 ? 19.094 -27.703 -3.402 1 98.12 56 GLU B C 1
ATOM 2889 O O . GLU B 1 56 ? 18.781 -26.812 -2.607 1 98.12 56 GLU B O 1
ATOM 2894 N N . ALA B 1 57 ? 19.141 -29 -3.043 1 97.62 57 ALA B N 1
ATOM 2895 C CA . ALA B 1 57 ? 18.75 -29.469 -1.718 1 97.62 57 ALA B CA 1
ATOM 2896 C C . ALA B 1 57 ? 19.719 -28.969 -0.652 1 97.62 57 ALA B C 1
ATOM 2898 O O . ALA B 1 57 ? 19.406 -29 0.542 1 97.62 57 ALA B O 1
ATOM 2899 N N . ASP B 1 58 ? 20.891 -28.438 -1.075 1 98 58 ASP B N 1
ATOM 2900 C CA . ASP B 1 58 ? 21.938 -28.047 -0.14 1 98 58 ASP B CA 1
ATOM 2901 C C . ASP B 1 58 ? 21.906 -26.547 0.122 1 98 58 ASP B C 1
ATOM 2903 O O . ASP B 1 58 ? 22.766 -26.016 0.828 1 98 58 ASP B O 1
ATOM 2907 N N . VAL B 1 59 ? 20.906 -25.844 -0.444 1 98.38 59 VAL B N 1
ATOM 2908 C CA . VAL B 1 59 ? 20.891 -24.406 -0.248 1 98.38 59 VAL B CA 1
ATOM 2909 C C . VAL B 1 59 ? 19.594 -23.984 0.443 1 98.38 59 VAL B C 1
ATOM 2911 O O . VAL B 1 59 ? 18.625 -24.734 0.444 1 98.38 59 VAL B O 1
ATOM 2914 N N . GLU B 1 60 ? 19.641 -22.859 1.114 1 98.62 60 GLU B N 1
ATOM 2915 C CA . GLU B 1 60 ? 18.453 -22.234 1.682 1 98.62 60 GLU B CA 1
ATOM 2916 C C . GLU B 1 60 ? 17.781 -21.312 0.673 1 98.62 60 GLU B C 1
ATOM 2918 O O . GLU B 1 60 ? 18.422 -20.406 0.129 1 98.62 60 GLU B O 1
ATOM 2923 N N . TRP B 1 61 ? 16.531 -21.547 0.418 1 98.75 61 TRP B N 1
ATOM 2924 C CA . TRP B 1 61 ? 15.797 -20.672 -0.492 1 98.75 61 TRP B CA 1
ATOM 2925 C C . TRP B 1 61 ? 15.586 -19.297 0.134 1 98.75 61 TRP B C 1
ATOM 2927 O O . TRP B 1 61 ? 15.234 -19.188 1.312 1 98.75 61 TRP B O 1
ATOM 2937 N N . LEU B 1 62 ? 15.836 -18.266 -0.554 1 98.69 62 LEU B N 1
ATOM 2938 C CA . LEU B 1 62 ? 15.461 -16.891 -0.249 1 98.69 62 LEU B CA 1
ATOM 2939 C C . LEU B 1 62 ? 14.359 -16.406 -1.19 1 98.69 62 LEU B C 1
ATOM 2941 O O . LEU B 1 62 ? 14.195 -16.953 -2.285 1 98.69 62 LEU B O 1
ATOM 2945 N N . PRO B 1 63 ? 13.555 -15.469 -0.739 1 98.62 63 PRO B N 1
ATOM 2946 C CA . PRO B 1 63 ? 12.594 -14.938 -1.702 1 98.62 63 PRO B CA 1
ATOM 2947 C C . PRO B 1 63 ? 13.258 -14.367 -2.953 1 98.62 63 PRO B C 1
ATOM 2949 O O . PRO B 1 63 ? 14.242 -13.633 -2.852 1 98.62 63 PRO B O 1
ATOM 2952 N N . PRO B 1 64 ? 12.773 -14.695 -4.074 1 98.5 64 PRO B N 1
ATOM 2953 C CA . PRO B 1 64 ? 13.367 -14.156 -5.305 1 98.5 64 PRO B CA 1
ATOM 2954 C C . PRO B 1 64 ? 13.016 -12.68 -5.527 1 98.5 64 PRO B C 1
ATOM 2956 O O . PRO B 1 64 ? 13.602 -12.039 -6.402 1 98.5 64 PRO B O 1
ATOM 2959 N N . VAL B 1 65 ? 12.055 -12.188 -4.797 1 98.38 65 VAL B N 1
ATOM 2960 C CA . VAL B 1 65 ? 11.719 -10.766 -4.773 1 98.38 65 VAL B CA 1
ATOM 2961 C C . VAL B 1 65 ? 12.156 -10.156 -3.445 1 98.38 65 VAL B C 1
ATOM 2963 O O . VAL B 1 65 ? 11.727 -10.602 -2.377 1 98.38 65 VAL B O 1
ATOM 2966 N N . THR B 1 66 ? 13.008 -9.195 -3.586 1 97.12 66 THR B N 1
ATOM 2967 C CA . THR B 1 66 ? 13.523 -8.594 -2.363 1 97.12 66 THR B CA 1
ATOM 2968 C C . THR B 1 66 ? 12.555 -7.555 -1.815 1 97.12 66 THR B C 1
ATOM 2970 O O . THR B 1 66 ? 11.75 -6.988 -2.564 1 97.12 66 THR B O 1
ATOM 2973 N N . ALA B 1 67 ? 12.641 -7.203 -0.543 1 93.31 67 ALA B N 1
ATOM 2974 C CA . ALA B 1 67 ? 11.602 -6.5 0.208 1 93.31 67 ALA B CA 1
ATOM 2975 C C . ALA B 1 67 ? 11.688 -4.992 -0.024 1 93.31 67 ALA B C 1
ATOM 2977 O O . ALA B 1 67 ? 10.852 -4.234 0.475 1 93.31 67 ALA B O 1
ATOM 2978 N N . ASN B 1 68 ? 12.664 -4.48 -0.761 1 91.75 68 ASN B N 1
ATOM 2979 C CA . ASN B 1 68 ? 12.805 -3.055 -1.031 1 91.75 68 ASN B CA 1
ATOM 2980 C C . ASN B 1 68 ? 11.93 -2.617 -2.205 1 91.75 68 ASN B C 1
ATOM 2982 O O . ASN B 1 68 ? 12.062 -1.493 -2.695 1 91.75 68 ASN B O 1
ATOM 2986 N N . GLN B 1 69 ? 11.039 -3.438 -2.613 1 92.75 69 GLN B N 1
ATOM 2987 C CA . GLN B 1 69 ? 10.195 -3.209 -3.785 1 92.75 69 GLN B CA 1
ATOM 2988 C C . GLN B 1 69 ? 8.758 -2.914 -3.377 1 92.75 69 GLN B C 1
ATOM 2990 O O . GLN B 1 69 ? 8.414 -2.967 -2.193 1 92.75 69 GLN B O 1
ATOM 2995 N N . GLN B 1 70 ? 7.969 -2.449 -4.359 1 97.25 70 GLN B N 1
ATOM 2996 C CA . GLN B 1 70 ? 6.523 -2.396 -4.152 1 97.25 70 GLN B CA 1
ATOM 2997 C C . GLN B 1 70 ? 5.883 -3.758 -4.406 1 97.25 70 GLN B C 1
ATOM 2999 O O . GLN B 1 70 ? 6.348 -4.523 -5.254 1 97.25 70 GLN B O 1
ATOM 3004 N N . PHE B 1 71 ? 4.934 -4.121 -3.607 1 98.75 71 PHE B N 1
ATOM 3005 C CA . PHE B 1 71 ? 4.078 -5.293 -3.766 1 98.75 71 PHE B CA 1
ATOM 3006 C C . PHE B 1 71 ? 2.656 -4.879 -4.133 1 98.75 71 PHE B C 1
ATOM 3008 O O . PHE B 1 71 ? 1.816 -4.68 -3.25 1 98.75 71 PHE B O 1
ATOM 3015 N N . VAL B 1 72 ? 2.344 -4.754 -5.449 1 98.88 72 VAL B N 1
ATOM 3016 C CA . VAL B 1 72 ? 1.048 -4.332 -5.973 1 98.88 72 VAL B CA 1
ATOM 3017 C C . VAL B 1 72 ? 0.208 -5.555 -6.324 1 98.88 72 VAL B C 1
ATOM 3019 O O . VAL B 1 72 ? 0.726 -6.539 -6.855 1 98.88 72 VAL B O 1
ATOM 3022 N N . CYS B 1 73 ? -1.086 -5.434 -6.055 1 98.81 73 CYS B N 1
ATOM 3023 C CA . CYS B 1 73 ? -1.954 -6.59 -6.254 1 98.81 73 CYS B CA 1
ATOM 3024 C C . CYS B 1 73 ? -3.223 -6.195 -7 1 98.81 73 CYS B C 1
ATOM 3026 O O . CYS B 1 73 ? -3.719 -5.078 -6.844 1 98.81 73 CYS B O 1
ATOM 3028 N N . GLN B 1 74 ? -3.68 -7.129 -7.789 1 98.12 74 GLN B N 1
ATOM 3029 C CA . GLN B 1 74 ? -5.016 -7.039 -8.367 1 98.12 74 GLN B CA 1
ATOM 3030 C C . GLN B 1 74 ? -6.016 -7.883 -7.582 1 98.12 74 GLN B C 1
ATOM 3032 O O . GLN B 1 74 ? -5.727 -9.023 -7.223 1 98.12 74 GLN B O 1
ATOM 3037 N N . GLY B 1 75 ? -7.164 -7.223 -7.312 1 96.31 75 GLY B N 1
ATOM 3038 C CA . GLY B 1 75 ? -8.242 -7.941 -6.656 1 96.31 75 GLY B CA 1
ATOM 3039 C C . GLY B 1 75 ? -9.328 -8.398 -7.617 1 96.31 75 GLY B C 1
ATOM 3040 O O . GLY B 1 75 ? -9.672 -7.676 -8.555 1 96.31 75 GLY B O 1
ATOM 3041 N N . ALA B 1 76 ? -9.859 -9.633 -7.391 1 93.62 76 ALA B N 1
ATOM 3042 C CA . ALA B 1 76 ? -10.977 -10.172 -8.164 1 93.62 76 ALA B CA 1
ATOM 3043 C C . ALA B 1 76 ? -10.703 -10.055 -9.664 1 93.62 76 ALA B C 1
ATOM 3045 O O . ALA B 1 76 ? -11.5 -9.461 -10.398 1 93.62 76 ALA B O 1
ATOM 3046 N N . ASN B 1 77 ? -9.641 -10.688 -10.133 1 96.75 77 ASN B N 1
ATOM 3047 C CA . ASN B 1 77 ? -9.211 -10.523 -11.516 1 96.75 77 ASN B CA 1
ATOM 3048 C C . ASN B 1 77 ? -9.391 -11.805 -12.32 1 96.75 77 ASN B C 1
ATOM 3050 O O . ASN B 1 77 ? -8.75 -11.992 -13.359 1 96.75 77 ASN B O 1
ATOM 3054 N N . TYR B 1 78 ? -10.102 -12.797 -11.797 1 96.31 78 TYR B N 1
ATOM 3055 C CA . TYR B 1 78 ? -10.594 -13.984 -12.492 1 96.31 78 TYR B CA 1
ATOM 3056 C C . TYR B 1 78 ? -12.109 -14.047 -12.461 1 96.31 78 TYR B C 1
ATOM 3058 O O . TYR B 1 78 ? -12.727 -13.875 -11.398 1 96.31 78 TYR B O 1
ATOM 3066 N N . ARG B 1 79 ? -12.68 -14.336 -13.531 1 89.25 79 ARG B N 1
ATOM 3067 C CA . ARG B 1 79 ? -14.125 -14.25 -13.688 1 89.25 79 ARG B CA 1
ATOM 3068 C C . ARG B 1 79 ? -14.844 -15.094 -12.625 1 89.25 79 ARG B C 1
ATOM 3070 O O . ARG B 1 79 ? -15.727 -14.594 -11.93 1 89.25 79 ARG B O 1
ATOM 3077 N N . GLN B 1 80 ? -14.43 -16.312 -12.523 1 86.69 80 GLN B N 1
ATOM 3078 C CA . GLN B 1 80 ? -15.102 -17.203 -11.578 1 86.69 80 GLN B CA 1
ATOM 3079 C C . GLN B 1 80 ? -14.883 -16.75 -10.141 1 86.69 80 GLN B C 1
ATOM 3081 O O . GLN B 1 80 ? -15.773 -16.891 -9.305 1 86.69 80 GLN B O 1
ATOM 3086 N N . HIS B 1 81 ? -13.758 -16.219 -9.836 1 87 81 HIS B N 1
ATOM 3087 C CA . HIS B 1 81 ? -13.492 -15.664 -8.508 1 87 81 HIS B CA 1
ATOM 3088 C C . HIS B 1 81 ? -14.375 -14.453 -8.227 1 87 81 HIS B C 1
ATOM 3090 O O . HIS B 1 81 ? -14.828 -14.258 -7.098 1 87 81 HIS B O 1
ATOM 3096 N N . MET B 1 82 ? -14.617 -13.633 -9.227 1 85.25 82 MET B N 1
ATOM 3097 C CA . MET B 1 82 ? -15.539 -12.508 -9.07 1 85.25 82 MET B CA 1
ATOM 3098 C C . MET B 1 82 ? -16.922 -12.984 -8.625 1 85.25 82 MET B C 1
ATOM 3100 O O . MET B 1 82 ? -17.484 -12.453 -7.676 1 85.25 82 MET B O 1
ATOM 3104 N N . ILE B 1 83 ? -17.375 -14 -9.289 1 79.75 83 ILE B N 1
ATOM 3105 C CA . ILE B 1 83 ? -18.688 -14.555 -8.984 1 79.75 83 ILE B CA 1
ATOM 3106 C C . ILE B 1 83 ? -18.703 -15.102 -7.559 1 79.75 83 ILE B C 1
ATOM 3108 O O . ILE B 1 83 ? -19.609 -14.797 -6.777 1 79.75 83 ILE B O 1
ATOM 3112 N N . GLU B 1 84 ? -17.656 -15.82 -7.18 1 81.06 84 GLU B N 1
ATOM 3113 C CA . GLU B 1 84 ? -17.516 -16.391 -5.848 1 81.06 84 GLU B CA 1
ATOM 3114 C C . GLU B 1 84 ? -17.453 -15.312 -4.777 1 81.06 84 GLU B C 1
ATOM 3116 O O . GLU B 1 84 ? -17.875 -15.531 -3.641 1 81.06 84 GLU B O 1
ATOM 3121 N N . SER B 1 85 ? -16.922 -14.164 -5.156 1 78.69 85 SER B N 1
ATOM 3122 C CA . SER B 1 85 ? -16.75 -13.055 -4.227 1 78.69 85 SER B CA 1
ATOM 3123 C C . SER B 1 85 ? -17.969 -12.141 -4.215 1 78.69 85 SER B C 1
ATOM 3125 O O . SER B 1 85 ? -17.906 -11.031 -3.672 1 78.69 85 SER B O 1
ATOM 3127 N N . GLY B 1 86 ? -19.031 -12.539 -4.945 1 76.25 86 GLY B N 1
ATOM 3128 C CA . GLY B 1 86 ? -20.281 -11.805 -4.926 1 76.25 86 GLY B CA 1
ATOM 3129 C C . GLY B 1 86 ? -20.312 -10.648 -5.906 1 76.25 86 GLY B C 1
ATOM 3130 O O . GLY B 1 86 ? -21.156 -9.75 -5.789 1 76.25 86 GLY B O 1
ATOM 3131 N N . MET B 1 87 ? -19.391 -10.656 -6.777 1 78 87 MET B N 1
ATOM 3132 C CA . MET B 1 87 ? -19.344 -9.609 -7.793 1 78 87 MET B CA 1
ATOM 3133 C C . MET B 1 87 ? -19.906 -10.109 -9.117 1 78 87 MET B C 1
ATOM 3135 O O . MET B 1 87 ? -19.875 -11.305 -9.398 1 78 87 MET B O 1
ATOM 3139 N N . ASP B 1 88 ? -20.438 -9.148 -9.844 1 79.12 88 ASP B N 1
ATOM 3140 C CA . ASP B 1 88 ? -20.859 -9.422 -11.219 1 79.12 88 ASP B CA 1
ATOM 3141 C C . ASP B 1 88 ? -19.766 -9.023 -12.211 1 79.12 88 ASP B C 1
ATOM 3143 O O . ASP B 1 88 ? -19.531 -7.84 -12.438 1 79.12 88 ASP B O 1
ATOM 3147 N N . PRO B 1 89 ? -19.172 -10.023 -12.828 1 81 89 PRO B N 1
ATOM 3148 C CA . PRO B 1 89 ? -18.047 -9.727 -13.727 1 81 89 PRO B CA 1
ATOM 3149 C C . PRO B 1 89 ? -18.453 -8.812 -14.883 1 81 89 PRO B C 1
ATOM 3151 O O . PRO B 1 89 ? -17.609 -8.094 -15.422 1 81 89 PRO B O 1
ATOM 3154 N N . ASP B 1 90 ? -19.656 -8.836 -15.242 1 81.62 90 ASP B N 1
ATOM 3155 C CA . ASP B 1 90 ? -20.125 -8.023 -16.359 1 81.62 90 ASP B CA 1
ATOM 3156 C C . ASP B 1 90 ? -20.438 -6.598 -15.906 1 81.62 90 ASP B C 1
ATOM 3158 O O . ASP B 1 90 ? -20.531 -5.684 -16.734 1 81.62 90 ASP B O 1
ATOM 3162 N N . ALA B 1 91 ? -20.547 -6.52 -14.648 1 79 91 ALA B N 1
ATOM 3163 C CA . ALA B 1 91 ? -20.875 -5.207 -14.094 1 79 91 ALA B CA 1
ATOM 3164 C C . ALA B 1 91 ? -19.625 -4.484 -13.609 1 79 91 ALA B C 1
ATOM 3166 O O . ALA B 1 91 ? -19.578 -3.252 -13.586 1 79 91 ALA B O 1
ATOM 3167 N N . LYS B 1 92 ? -18.688 -5.266 -13.188 1 77.94 92 LYS B N 1
ATOM 3168 C CA . LYS B 1 92 ? -17.453 -4.637 -12.734 1 77.94 92 LYS B CA 1
ATOM 3169 C C . LYS B 1 92 ? -16.688 -4.004 -13.906 1 77.94 92 LYS B C 1
ATOM 3171 O O . LYS B 1 92 ? -16.297 -4.699 -14.844 1 77.94 92 LYS B O 1
ATOM 3176 N N . LYS B 1 93 ? -16.469 -2.684 -13.773 1 87 93 LYS B N 1
ATOM 3177 C CA . LYS B 1 93 ? -15.852 -1.976 -14.891 1 87 93 LYS B CA 1
ATOM 3178 C C . LYS B 1 93 ? -14.531 -1.328 -14.477 1 87 93 LYS B C 1
ATOM 3180 O O . LYS B 1 93 ? -14.094 -0.348 -15.078 1 87 93 LYS B O 1
ATOM 3185 N N . PHE B 1 94 ? -14.023 -1.879 -13.406 1 94.25 94 PHE B N 1
ATOM 3186 C CA . PHE B 1 94 ? -12.758 -1.292 -12.969 1 94.25 94 PHE B CA 1
ATOM 3187 C C . PHE B 1 94 ? -11.773 -2.375 -12.555 1 94.25 94 PHE B C 1
ATOM 3189 O O . PHE B 1 94 ? -12.172 -3.484 -12.195 1 94.25 94 PHE B O 1
ATOM 3196 N N . ASN B 1 95 ? -10.516 -2.107 -12.695 1 96.81 95 ASN B N 1
ATOM 3197 C CA . ASN B 1 95 ? -9.398 -2.906 -12.195 1 96.81 95 ASN B CA 1
ATOM 3198 C C . ASN B 1 95 ? -9.125 -2.625 -10.727 1 96.81 95 ASN B C 1
ATOM 3200 O O . ASN B 1 95 ? -8.617 -1.557 -10.375 1 96.81 95 ASN B O 1
ATOM 3204 N N . MET B 1 96 ? -9.492 -3.539 -9.852 1 96.94 96 MET B N 1
ATOM 3205 C CA . MET B 1 96 ? -9.312 -3.326 -8.414 1 96.94 96 MET B CA 1
ATOM 3206 C C . MET B 1 96 ? -7.848 -3.494 -8.023 1 96.94 96 MET B C 1
ATOM 3208 O O . MET B 1 96 ? -7.258 -4.555 -8.242 1 96.94 96 MET B O 1
ATOM 3212 N N . ILE B 1 97 ? -7.246 -2.447 -7.5 1 98.62 97 ILE B N 1
ATOM 3213 C CA . ILE B 1 97 ? -5.828 -2.451 -7.152 1 98.62 97 ILE B CA 1
ATOM 3214 C C . ILE B 1 97 ? -5.664 -2.18 -5.656 1 98.62 97 ILE B C 1
ATOM 3216 O O . ILE B 1 97 ? -6.328 -1.302 -5.102 1 98.62 97 ILE B O 1
ATOM 3220 N N . PHE B 1 98 ? -4.852 -2.953 -4.984 1 98.44 98 PHE B N 1
ATOM 3221 C CA . PHE B 1 98 ? -4.41 -2.734 -3.611 1 98.44 98 PHE B CA 1
ATOM 3222 C C . PHE B 1 98 ? -2.947 -3.121 -3.445 1 98.44 98 PHE B C 1
ATOM 3224 O O . PHE B 1 98 ? -2.26 -3.408 -4.426 1 98.44 98 PHE B O 1
ATOM 3231 N N . THR B 1 99 ? -2.418 -3.037 -2.227 1 98.62 99 THR B N 1
ATOM 3232 C CA . THR B 1 99 ? -1.027 -3.41 -1.992 1 98.62 99 THR B CA 1
ATOM 3233 C C . THR B 1 99 ? -0.903 -4.277 -0.743 1 98.62 99 THR B C 1
ATOM 3235 O O . THR B 1 99 ? -1.847 -4.379 0.045 1 98.62 99 THR B O 1
ATOM 3238 N N . LYS B 1 100 ? 0.175 -4.91 -0.646 1 98.75 100 LYS B N 1
ATOM 3239 C CA . LYS B 1 100 ? 0.631 -5.578 0.57 1 98.75 100 LYS B CA 1
ATOM 3240 C C . LYS B 1 100 ? 1.889 -4.914 1.123 1 98.75 100 LYS B C 1
ATOM 3242 O O . LYS B 1 100 ? 2.621 -4.25 0.387 1 98.75 100 LYS B O 1
ATOM 3247 N N . ALA B 1 101 ? 2.09 -5.059 2.43 1 98.69 101 ALA B N 1
ATOM 3248 C CA . ALA B 1 101 ? 3.396 -4.691 2.971 1 98.69 101 ALA B CA 1
ATOM 3249 C C . ALA B 1 101 ? 4.488 -5.609 2.43 1 98.69 101 ALA B C 1
ATOM 3251 O O . ALA B 1 101 ? 4.289 -6.82 2.309 1 98.69 101 ALA B O 1
ATOM 3252 N N . THR B 1 102 ? 5.617 -5.035 2.141 1 98.12 102 THR B N 1
ATOM 3253 C CA . THR B 1 102 ? 6.676 -5.848 1.55 1 98.12 102 THR B CA 1
ATOM 3254 C C . THR B 1 102 ? 7.293 -6.77 2.594 1 98.12 102 THR B C 1
ATOM 3256 O O . THR B 1 102 ? 7.945 -7.762 2.248 1 98.12 102 THR B O 1
ATOM 3259 N N . SER B 1 103 ? 7.035 -6.457 3.854 1 98.31 103 SER B N 1
ATOM 3260 C CA . SER B 1 103 ? 7.59 -7.273 4.93 1 98.31 103 SER B CA 1
ATOM 3261 C C . SER B 1 103 ? 6.926 -8.648 4.977 1 98.31 103 SER B C 1
ATOM 3263 O O . SER B 1 103 ? 7.395 -9.547 5.676 1 98.31 103 SER B O 1
ATOM 3265 N N . CYS B 1 104 ? 5.867 -8.805 4.215 1 98.75 104 CYS B N 1
ATOM 3266 C CA . CYS B 1 104 ? 5.219 -10.109 4.227 1 98.75 104 CYS B CA 1
ATOM 3267 C C . CYS B 1 104 ? 5.922 -11.078 3.281 1 98.75 104 CYS B C 1
ATOM 3269 O O . CYS B 1 104 ? 5.664 -12.281 3.312 1 98.75 104 CYS B O 1
ATOM 3271 N N . ILE B 1 105 ? 6.797 -10.602 2.432 1 98.88 105 ILE B N 1
ATOM 3272 C CA . ILE B 1 105 ? 7.473 -11.422 1.435 1 98.88 105 ILE B CA 1
ATOM 3273 C C . ILE B 1 105 ? 8.414 -12.398 2.127 1 98.88 105 ILE B C 1
ATOM 3275 O O . ILE B 1 105 ? 9.328 -11.992 2.855 1 98.88 105 ILE B O 1
ATOM 3279 N N . VAL B 1 106 ? 8.25 -13.641 1.896 1 98.75 106 VAL B N 1
ATOM 3280 C CA . VAL B 1 106 ? 9.102 -14.695 2.445 1 98.75 106 VAL B CA 1
ATOM 3281 C C . VAL B 1 106 ? 9.367 -15.75 1.376 1 98.75 106 VAL B C 1
ATOM 3283 O O . VAL B 1 106 ? 8.758 -15.727 0.305 1 98.75 106 VAL B O 1
ATOM 3286 N N . ALA B 1 107 ? 10.281 -16.625 1.668 1 98.81 107 ALA B N 1
ATOM 3287 C CA . ALA B 1 107 ? 10.672 -17.688 0.735 1 98.81 107 ALA B CA 1
ATOM 3288 C C . ALA B 1 107 ? 9.523 -18.656 0.5 1 98.81 107 ALA B C 1
ATOM 3290 O O . ALA B 1 107 ? 8.625 -18.781 1.335 1 98.81 107 ALA B O 1
ATOM 3291 N N . ALA B 1 108 ? 9.617 -19.375 -0.563 1 98.75 108 ALA B N 1
ATOM 3292 C CA . ALA B 1 108 ? 8.57 -20.25 -1.062 1 98.75 108 ALA B CA 1
ATOM 3293 C C . ALA B 1 108 ? 8.312 -21.406 -0.088 1 98.75 108 ALA B C 1
ATOM 3295 O O . ALA B 1 108 ? 7.242 -22.016 -0.117 1 98.75 108 ALA B O 1
ATOM 3296 N N . ASN B 1 109 ? 9.258 -21.719 0.732 1 98.69 109 ASN B N 1
ATOM 3297 C CA . ASN B 1 109 ? 9.102 -22.844 1.643 1 98.69 109 ASN B CA 1
ATOM 3298 C C . ASN B 1 109 ? 9.023 -22.391 3.096 1 98.69 109 ASN B C 1
ATOM 3300 O O . ASN B 1 109 ? 9.211 -23.188 4.016 1 98.69 109 ASN B O 1
ATOM 3304 N N . SER B 1 110 ? 8.773 -21.109 3.338 1 98.69 110 SER B N 1
ATOM 3305 C CA . SER B 1 110 ? 8.664 -20.578 4.691 1 98.69 110 SER B CA 1
ATOM 3306 C C . SER B 1 110 ? 7.348 -20.984 5.34 1 98.69 110 SER B C 1
ATOM 3308 O O . SER B 1 110 ? 6.328 -21.141 4.656 1 98.69 110 SER B O 1
ATOM 3310 N N . PRO B 1 111 ? 7.371 -21.188 6.656 1 98.69 111 PRO B N 1
ATOM 3311 C CA . PRO B 1 111 ? 6.082 -21.312 7.344 1 98.69 111 PRO B CA 1
ATOM 3312 C C . PRO B 1 111 ? 5.242 -20.047 7.262 1 98.69 111 PRO B C 1
ATOM 3314 O O . PRO B 1 111 ? 5.789 -18.953 7.16 1 98.69 111 PRO B O 1
ATOM 3317 N N . VAL B 1 112 ? 4 -20.172 7.219 1 98.88 112 VAL B N 1
ATOM 3318 C CA . VAL B 1 112 ? 3.055 -19.078 7.348 1 98.88 112 VAL B CA 1
ATOM 3319 C C . VAL B 1 112 ? 2.498 -19.031 8.766 1 98.88 112 VAL B C 1
ATOM 3321 O O . VAL B 1 112 ? 1.868 -20 9.219 1 98.88 112 VAL B O 1
ATOM 3324 N N . VAL B 1 113 ? 2.699 -17.953 9.438 1 98.75 113 VAL B N 1
ATOM 3325 C CA . VAL B 1 113 ? 2.297 -17.828 10.836 1 98.75 113 VAL B CA 1
ATOM 3326 C C . VAL B 1 113 ? 0.902 -17.203 10.914 1 98.75 113 VAL B C 1
ATOM 3328 O O . VAL B 1 113 ? 0.683 -16.078 10.453 1 98.75 113 VAL B O 1
ATOM 3331 N N . LYS B 1 114 ? 0.03 -17.938 11.406 1 98.5 114 LYS B N 1
ATOM 3332 C CA . LYS B 1 114 ? -1.326 -17.453 11.656 1 98.5 114 LYS B CA 1
ATOM 3333 C C . LYS B 1 114 ? -1.408 -16.703 12.984 1 98.5 114 LYS B C 1
ATOM 3335 O O . LYS B 1 114 ? -1.28 -17.312 14.055 1 98.5 114 LYS B O 1
ATOM 3340 N N . PRO B 1 115 ? -1.636 -15.383 12.906 1 97.5 115 PRO B N 1
ATOM 3341 C CA . PRO B 1 115 ? -1.779 -14.664 14.172 1 97.5 115 PRO B CA 1
ATOM 3342 C C . PRO B 1 115 ? -2.902 -15.227 15.047 1 97.5 115 PRO B C 1
ATOM 3344 O O . PRO B 1 115 ? -3.9 -15.727 14.523 1 97.5 115 PRO B O 1
ATOM 3347 N N . ARG B 1 116 ? -2.809 -15.07 16.344 1 96.5 116 ARG B N 1
ATOM 3348 C CA . ARG B 1 116 ? -3.729 -15.672 17.312 1 96.5 116 ARG B CA 1
ATOM 3349 C C . ARG B 1 116 ? -5.148 -15.156 17.094 1 96.5 116 ARG B C 1
ATOM 3351 O O . ARG B 1 116 ? -6.117 -15.898 17.281 1 96.5 116 ARG B O 1
ATOM 3358 N N . HIS B 1 117 ? -5.234 -13.938 16.688 1 96 117 HIS B N 1
ATOM 3359 C CA . HIS B 1 117 ? -6.555 -13.32 16.609 1 96 117 HIS B CA 1
ATOM 3360 C C . HIS B 1 117 ? -7.203 -13.594 15.258 1 96 117 HIS B C 1
ATOM 3362 O O . HIS B 1 117 ? -8.383 -13.289 15.055 1 96 117 HIS B O 1
ATOM 3368 N N . VAL B 1 118 ? -6.488 -14.133 14.305 1 97.5 118 VAL B N 1
ATOM 3369 C CA . VAL B 1 118 ? -7.008 -14.438 12.969 1 97.5 118 VAL B CA 1
ATOM 3370 C C . VAL B 1 118 ? -7.703 -15.797 12.984 1 97.5 118 VAL B C 1
ATOM 3372 O O . VAL B 1 118 ? -7.09 -16.812 13.32 1 97.5 118 VAL B O 1
ATOM 3375 N N . ARG B 1 119 ? -8.93 -15.82 12.625 1 96.94 119 ARG B N 1
ATOM 3376 C CA . ARG B 1 119 ? -9.711 -17.047 12.609 1 96.94 119 ARG B CA 1
ATOM 3377 C C . ARG B 1 119 ? -9.828 -17.609 11.195 1 96.94 119 ARG B C 1
ATOM 3379 O O . ARG B 1 119 ? -9.875 -18.828 11 1 96.94 119 ARG B O 1
ATOM 3386 N N . PHE B 1 120 ? -9.93 -16.766 10.211 1 98.25 120 PHE B N 1
ATOM 3387 C CA . PHE B 1 120 ? -10.258 -17.188 8.852 1 98.25 120 PHE B CA 1
ATOM 3388 C C . PHE B 1 120 ? -9.086 -16.922 7.914 1 98.25 120 PHE B C 1
ATOM 3390 O O . PHE B 1 120 ? -9.172 -16.047 7.039 1 98.25 120 PHE B O 1
ATOM 3397 N N . LEU B 1 121 ? -7.996 -17.688 8.078 1 98.81 121 LEU B N 1
ATOM 3398 C CA . LEU B 1 121 ? -6.82 -17.609 7.215 1 98.81 121 LEU B CA 1
ATOM 3399 C C . LEU B 1 121 ? -7.07 -18.328 5.887 1 98.81 121 LEU B C 1
ATOM 3401 O O . LEU B 1 121 ? -7.484 -19.484 5.867 1 98.81 121 LEU B O 1
ATOM 3405 N N . ASP B 1 122 ? -6.867 -17.594 4.836 1 98.75 122 ASP B N 1
ATOM 3406 C CA . ASP B 1 122 ? -7.211 -18.062 3.492 1 98.75 122 ASP B CA 1
ATOM 3407 C C . ASP B 1 122 ? -5.988 -18.062 2.578 1 98.75 122 ASP B C 1
ATOM 3409 O O . ASP B 1 122 ? -4.945 -17.5 2.932 1 98.75 122 ASP B O 1
ATOM 3413 N N . TYR B 1 123 ? -6.012 -18.766 1.519 1 98.88 123 TYR B N 1
ATOM 3414 C CA . TYR B 1 123 ? -4.973 -18.922 0.506 1 98.88 123 TYR B CA 1
ATOM 3415 C C . TYR B 1 123 ? -5.43 -18.344 -0.832 1 98.88 123 TYR B C 1
ATOM 3417 O O . TYR B 1 123 ? -6.629 -18.297 -1.114 1 98.88 123 TYR B O 1
ATOM 3425 N N . GLU B 1 124 ? -4.492 -17.844 -1.599 1 98.81 124 GLU B N 1
ATOM 3426 C CA . GLU B 1 124 ? -4.773 -17.297 -2.926 1 98.81 124 GLU B CA 1
ATOM 3427 C C . GLU B 1 124 ? -3.568 -17.453 -3.852 1 98.81 124 GLU B C 1
ATOM 3429 O O . GLU B 1 124 ? -2.662 -16.625 -3.842 1 98.81 124 GLU B O 1
ATOM 3434 N N . ILE B 1 125 ? -3.537 -18.438 -4.688 1 98.94 125 ILE B N 1
ATOM 3435 C CA . ILE B 1 125 ? -2.447 -18.562 -5.652 1 98.94 125 ILE B CA 1
ATOM 3436 C C . ILE B 1 125 ? -2.578 -17.469 -6.711 1 98.94 125 ILE B C 1
ATOM 3438 O O . ILE B 1 125 ? -3.682 -17.172 -7.18 1 98.94 125 ILE B O 1
ATOM 3442 N N . GLU B 1 126 ? -1.509 -16.875 -7.039 1 98.94 126 GLU B N 1
ATOM 3443 C CA . GLU B 1 126 ? -1.491 -15.836 -8.07 1 98.94 126 GLU B CA 1
ATOM 3444 C C . GLU B 1 126 ? -0.229 -15.93 -8.922 1 98.94 126 GLU B C 1
ATOM 3446 O O . GLU B 1 126 ? 0.812 -16.391 -8.453 1 98.94 126 GLU B O 1
ATOM 3451 N N . LEU B 1 127 ? -0.361 -15.5 -10.195 1 98.94 127 LEU B N 1
ATOM 3452 C CA . LEU B 1 127 ? 0.808 -15.211 -11.016 1 98.94 127 LEU B CA 1
ATOM 3453 C C . LEU B 1 127 ? 1.383 -13.836 -10.68 1 98.94 127 LEU B C 1
ATOM 3455 O O . LEU B 1 127 ? 0.662 -12.836 -10.695 1 98.94 127 LEU B O 1
ATOM 3459 N N . GLY B 1 128 ? 2.65 -13.812 -10.328 1 98.94 128 GLY B N 1
ATOM 3460 C CA . GLY B 1 128 ? 3.346 -12.547 -10.125 1 98.94 128 GLY B CA 1
ATOM 3461 C C . GLY B 1 128 ? 4.199 -12.141 -11.305 1 98.94 128 GLY B C 1
ATOM 3462 O O . GLY B 1 128 ? 4.844 -12.977 -11.938 1 98.94 128 GLY B O 1
ATOM 3463 N N . LEU B 1 129 ? 4.215 -10.852 -11.617 1 98.88 129 LEU B N 1
ATOM 3464 C CA . LEU B 1 129 ? 5.09 -10.25 -12.617 1 98.88 129 LEU B CA 1
ATOM 3465 C C . LEU B 1 129 ? 6.156 -9.383 -11.953 1 98.88 129 LEU B C 1
ATOM 3467 O O . LEU B 1 129 ? 5.855 -8.617 -11.031 1 98.88 129 LEU B O 1
ATOM 3471 N N . ILE B 1 130 ? 7.344 -9.5 -12.406 1 98.88 130 ILE B N 1
ATOM 3472 C CA . ILE B 1 130 ? 8.43 -8.656 -11.922 1 98.88 130 ILE B CA 1
ATOM 3473 C C . ILE B 1 130 ? 8.812 -7.633 -12.992 1 98.88 130 ILE B C 1
ATOM 3475 O O . ILE B 1 130 ? 9.117 -8 -14.125 1 98.88 130 ILE B O 1
ATOM 3479 N N . LEU B 1 131 ? 8.82 -6.43 -12.625 1 98.81 131 LEU B N 1
ATOM 3480 C CA . LEU B 1 131 ? 9.086 -5.352 -13.57 1 98.81 131 LEU B CA 1
ATOM 3481 C C . LEU B 1 131 ? 10.562 -5.312 -13.953 1 98.81 131 LEU B C 1
ATOM 3483 O O . LEU B 1 131 ? 11.43 -5.488 -13.102 1 98.81 131 LEU B O 1
ATOM 3487 N N . LYS B 1 132 ? 10.766 -4.992 -15.172 1 98 132 LYS B N 1
ATOM 3488 C CA . LYS B 1 132 ? 12.094 -4.988 -15.789 1 98 132 LYS B CA 1
ATOM 3489 C C . LYS B 1 132 ? 12.734 -3.607 -15.703 1 98 132 LYS B C 1
ATOM 3491 O O . LYS B 1 132 ? 13.961 -3.492 -15.648 1 98 132 LYS B O 1
ATOM 3496 N N . ARG B 1 133 ? 11.938 -2.615 -15.727 1 98.12 133 ARG B N 1
ATOM 3497 C CA . ARG B 1 133 ? 12.43 -1.244 -15.789 1 98.12 133 ARG B CA 1
ATOM 3498 C C . ARG B 1 133 ? 11.492 -0.286 -15.07 1 98.12 133 ARG B C 1
ATOM 3500 O O . ARG B 1 133 ? 10.336 -0.633 -14.789 1 98.12 133 ARG B O 1
ATOM 3507 N N . ASP B 1 134 ? 12 0.901 -14.852 1 98.44 134 ASP B N 1
ATOM 3508 C CA . ASP B 1 134 ? 11.203 1.949 -14.227 1 98.44 134 ASP B CA 1
ATOM 3509 C C . ASP B 1 134 ? 10.141 2.479 -15.195 1 98.44 134 ASP B C 1
ATOM 3511 O O . ASP B 1 134 ? 10.398 2.6 -16.391 1 98.44 134 ASP B O 1
ATOM 3515 N N . ILE B 1 135 ? 8.977 2.699 -14.672 1 98.69 135 ILE B N 1
ATOM 3516 C CA . ILE B 1 135 ? 7.898 3.412 -15.352 1 98.69 135 ILE B CA 1
ATOM 3517 C C . ILE B 1 135 ? 7.516 4.656 -14.555 1 98.69 135 ILE B C 1
ATOM 3519 O O . ILE B 1 135 ? 6.867 4.551 -13.516 1 98.69 135 ILE B O 1
ATOM 3523 N N . THR B 1 136 ? 7.898 5.875 -15.039 1 98.44 136 THR B N 1
ATOM 3524 C CA . THR B 1 136 ? 7.758 7.078 -14.227 1 98.44 136 THR B CA 1
ATOM 3525 C C . THR B 1 136 ? 6.844 8.086 -14.914 1 98.44 136 THR B C 1
ATOM 3527 O O . THR B 1 136 ? 6.816 9.266 -14.539 1 98.44 136 THR B O 1
ATOM 3530 N N . SER B 1 137 ? 6.23 7.676 -15.953 1 97.88 137 SER B N 1
ATOM 3531 C CA . SER B 1 137 ? 5.207 8.438 -16.672 1 97.88 137 SER B CA 1
ATOM 3532 C C . SER B 1 137 ? 4.215 7.512 -17.359 1 97.88 137 SER B C 1
ATOM 3534 O O . SER B 1 137 ? 4.441 6.301 -17.453 1 97.88 137 SER B O 1
ATOM 3536 N N . ARG B 1 138 ? 3.092 8.023 -17.75 1 97.31 138 ARG B N 1
ATOM 3537 C CA . ARG B 1 138 ? 2.104 7.227 -18.469 1 97.31 138 ARG B CA 1
ATOM 3538 C C . ARG B 1 138 ? 2.717 6.578 -19.703 1 97.31 138 ARG B C 1
ATOM 3540 O O . ARG B 1 138 ? 3.43 7.234 -20.469 1 97.31 138 ARG B O 1
ATOM 3547 N N . GLN B 1 139 ? 2.518 5.332 -19.828 1 98.19 139 GLN B N 1
ATOM 3548 C CA . GLN B 1 139 ? 3.004 4.566 -20.969 1 98.19 139 GLN B CA 1
ATOM 3549 C C . GLN B 1 139 ? 1.871 3.787 -21.625 1 98.19 139 GLN B C 1
ATOM 3551 O O . GLN B 1 139 ? 0.917 3.381 -20.969 1 98.19 139 GLN B O 1
ATOM 3556 N N . ARG B 1 140 ? 1.97 3.611 -22.922 1 98.19 140 ARG B N 1
ATOM 3557 C CA . ARG B 1 140 ? 1.109 2.664 -23.625 1 98.19 140 ARG B CA 1
ATOM 3558 C C . ARG B 1 140 ? 1.766 1.291 -23.703 1 98.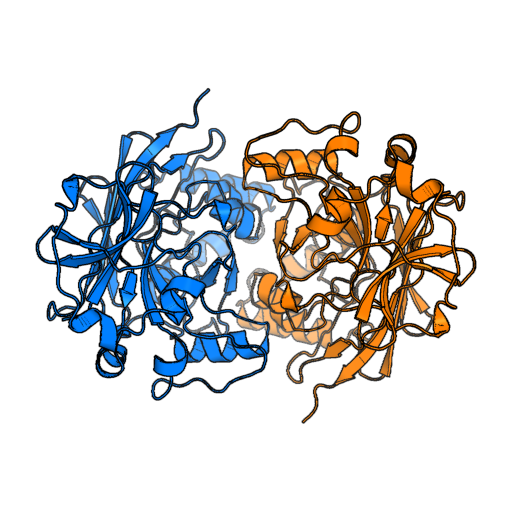19 140 ARG B C 1
ATOM 3560 O O . ARG B 1 140 ? 2.633 1.065 -24.562 1 98.19 140 ARG B O 1
ATOM 3567 N N . ILE B 1 141 ? 1.406 0.457 -22.906 1 98.69 141 ILE B N 1
ATOM 3568 C CA . ILE B 1 141 ? 1.935 -0.902 -22.859 1 98.69 141 ILE B CA 1
ATOM 3569 C C . ILE B 1 141 ? 0.931 -1.866 -23.484 1 98.69 141 ILE B C 1
ATOM 3571 O O . ILE B 1 141 ? -0.255 -1.846 -23.156 1 98.69 141 ILE B O 1
ATOM 3575 N N . THR B 1 142 ? 1.343 -2.607 -24.422 1 98.25 142 THR B N 1
ATOM 3576 C CA . THR B 1 142 ? 0.554 -3.6 -25.141 1 98.25 142 THR B CA 1
ATOM 3577 C C . THR B 1 142 ? 1.201 -4.98 -25.047 1 98.25 142 THR B C 1
ATOM 3579 O O . THR B 1 142 ? 2.295 -5.121 -24.5 1 98.25 142 THR B O 1
ATOM 3582 N N . ASP B 1 143 ? 0.511 -5.949 -25.609 1 97.25 143 ASP B N 1
ATOM 3583 C CA . ASP B 1 143 ? 1.088 -7.289 -25.641 1 97.25 143 ASP B CA 1
ATOM 3584 C C . ASP B 1 143 ? 2.383 -7.309 -26.453 1 97.25 143 ASP B C 1
ATOM 3586 O O . ASP B 1 143 ? 3.305 -8.062 -26.141 1 97.25 143 ASP B O 1
ATOM 3590 N N . ALA B 1 144 ? 2.471 -6.449 -27.406 1 97.69 144 ALA B N 1
ATOM 3591 C CA . ALA B 1 144 ? 3.6 -6.445 -28.328 1 97.69 144 ALA B CA 1
ATOM 3592 C C . ALA B 1 144 ? 4.863 -5.918 -27.656 1 97.69 144 ALA B C 1
ATOM 3594 O O . ALA B 1 144 ? 5.973 -6.316 -28 1 97.69 144 ALA B O 1
ATOM 3595 N N . ASN B 1 145 ? 4.734 -5.016 -26.688 1 98.25 145 ASN B N 1
ATOM 3596 C CA . ASN B 1 145 ? 5.926 -4.438 -26.078 1 98.25 145 ASN B CA 1
ATOM 3597 C C . ASN B 1 145 ? 6.027 -4.801 -24.594 1 98.25 145 ASN B C 1
ATOM 3599 O O . ASN B 1 145 ? 6.883 -4.273 -23.891 1 98.25 145 ASN B O 1
ATOM 3603 N N . LEU B 1 146 ? 5.188 -5.684 -24.156 1 98.56 146 LEU B N 1
ATOM 3604 C CA . LEU B 1 146 ? 5.156 -6.078 -22.766 1 98.56 146 LEU B CA 1
ATOM 3605 C C . LEU B 1 146 ? 6.52 -6.594 -22.312 1 98.56 146 LEU B C 1
ATOM 3607 O O . LEU B 1 146 ? 6.922 -6.375 -21.156 1 98.56 146 LEU B O 1
ATOM 3611 N N . HIS B 1 147 ? 7.301 -7.188 -23.188 1 97.69 147 HIS B N 1
ATOM 3612 C CA . HIS B 1 147 ? 8.602 -7.773 -22.891 1 97.69 147 HIS B CA 1
ATOM 3613 C C . HIS B 1 147 ? 9.609 -6.695 -22.5 1 97.69 147 HIS B C 1
ATOM 3615 O O . HIS B 1 147 ? 10.656 -7 -21.906 1 97.69 147 HIS B O 1
ATOM 3621 N N . ASP B 1 148 ? 9.312 -5.438 -22.812 1 98.12 148 ASP B N 1
ATOM 3622 C CA . ASP B 1 148 ? 10.188 -4.336 -22.422 1 98.12 148 ASP B CA 1
ATOM 3623 C C . ASP B 1 148 ? 9.992 -3.971 -20.953 1 98.12 148 ASP B C 1
ATOM 3625 O O . ASP B 1 148 ? 10.828 -3.285 -20.359 1 98.12 148 ASP B O 1
ATOM 3629 N N . TYR B 1 149 ? 8.898 -4.457 -20.328 1 98.56 149 TYR B N 1
ATOM 3630 C CA . TYR B 1 149 ? 8.516 -3.941 -19.016 1 98.56 149 TYR B CA 1
ATOM 3631 C C . TYR B 1 149 ? 8.531 -5.047 -17.969 1 98.56 149 TYR B C 1
ATOM 3633 O O . TYR B 1 149 ? 8.609 -4.77 -16.766 1 98.56 149 TYR B O 1
ATOM 3641 N N . VAL B 1 150 ? 8.422 -6.254 -18.375 1 98.62 150 VAL B N 1
ATOM 3642 C CA . VAL B 1 150 ? 8.367 -7.387 -17.453 1 98.62 150 VAL B CA 1
ATOM 3643 C C . VAL B 1 150 ? 9.578 -8.289 -17.672 1 98.62 150 VAL B C 1
ATOM 3645 O O . VAL B 1 150 ? 9.875 -8.672 -18.812 1 98.62 150 VAL B O 1
ATOM 3648 N N . ALA B 1 151 ? 10.25 -8.617 -16.625 1 98.06 151 ALA B N 1
ATOM 3649 C CA . ALA B 1 151 ? 11.469 -9.406 -16.719 1 98.06 151 ALA B CA 1
ATOM 3650 C C . ALA B 1 151 ? 11.195 -10.883 -16.422 1 98.06 151 ALA B C 1
ATOM 3652 O O . ALA B 1 151 ? 11.844 -11.766 -16.984 1 98.06 151 ALA B O 1
ATOM 3653 N N . ALA B 1 152 ? 10.258 -11.125 -15.523 1 98.62 152 ALA B N 1
ATOM 3654 C CA . ALA B 1 152 ? 10.117 -12.477 -14.984 1 98.62 152 ALA B CA 1
ATOM 3655 C C . ALA B 1 152 ? 8.719 -12.695 -14.414 1 98.62 152 ALA B C 1
ATOM 3657 O O . ALA B 1 152 ? 7.953 -11.742 -14.25 1 98.62 152 ALA B O 1
ATOM 3658 N N . ILE B 1 153 ? 8.43 -13.93 -14.203 1 98.81 153 ILE B N 1
ATOM 3659 C CA . ILE B 1 153 ? 7.203 -14.312 -13.5 1 98.81 153 ILE B CA 1
ATOM 3660 C C . ILE B 1 153 ? 7.543 -15.227 -12.328 1 98.81 153 ILE B C 1
ATOM 3662 O O . ILE B 1 153 ? 8.617 -15.828 -12.289 1 98.81 153 ILE B O 1
ATOM 3666 N N . VAL B 1 154 ? 6.629 -15.312 -11.375 1 98.88 154 VAL B N 1
ATOM 3667 C CA . VAL B 1 154 ? 6.836 -16.047 -10.125 1 98.88 154 VAL B CA 1
ATOM 3668 C C . VAL B 1 154 ? 5.492 -16.516 -9.578 1 98.88 154 VAL B C 1
ATOM 3670 O O . VAL B 1 154 ? 4.438 -16.031 -10 1 98.88 154 VAL B O 1
ATOM 3673 N N . ILE B 1 155 ? 5.531 -17.5 -8.703 1 98.94 155 ILE B N 1
ATOM 3674 C CA . ILE B 1 155 ? 4.348 -17.891 -7.941 1 98.94 155 ILE B CA 1
ATOM 3675 C C . ILE B 1 155 ? 4.203 -16.984 -6.719 1 98.94 155 ILE B C 1
ATOM 3677 O O . ILE B 1 155 ? 5.18 -16.719 -6.016 1 98.94 155 ILE B O 1
ATOM 3681 N N . VAL B 1 156 ? 3.053 -16.484 -6.52 1 98.94 156 VAL B N 1
ATOM 3682 C CA . VAL B 1 156 ? 2.701 -15.742 -5.312 1 98.94 156 VAL B CA 1
ATOM 3683 C C . VAL B 1 156 ? 1.54 -16.438 -4.602 1 98.94 156 VAL B C 1
ATOM 3685 O O . VAL B 1 156 ? 0.582 -16.875 -5.242 1 98.94 156 VAL B O 1
ATOM 3688 N N . ASN B 1 157 ? 1.63 -16.609 -3.344 1 98.94 157 ASN B N 1
ATOM 3689 C CA . ASN B 1 157 ? 0.455 -16.938 -2.541 1 98.94 157 ASN B CA 1
ATOM 3690 C C . ASN B 1 157 ? 0.045 -15.758 -1.654 1 98.94 157 ASN B C 1
ATOM 3692 O O . ASN B 1 157 ? 0.747 -15.422 -0.699 1 98.94 157 ASN B O 1
ATOM 3696 N N . ASP B 1 158 ? -1.04 -15.164 -1.947 1 98.81 158 ASP B N 1
ATOM 3697 C CA . ASP B 1 158 ? -1.555 -13.977 -1.268 1 98.81 158 ASP B CA 1
ATOM 3698 C C . ASP B 1 158 ? -2.432 -14.367 -0.079 1 98.81 158 ASP B C 1
ATOM 3700 O O . ASP B 1 158 ? -3.645 -14.148 -0.1 1 98.81 158 ASP B O 1
ATOM 3704 N N . TYR B 1 159 ? -1.808 -14.859 0.961 1 98.94 159 TYR B N 1
ATOM 3705 C CA . TYR B 1 159 ? -2.551 -15.242 2.156 1 98.94 159 TYR B CA 1
ATOM 3706 C C . TYR B 1 159 ? -3.32 -14.055 2.723 1 98.94 159 TYR B C 1
ATOM 3708 O O . TYR B 1 159 ? -2.855 -12.914 2.652 1 98.94 159 TYR B O 1
ATOM 3716 N N . SER B 1 160 ? -4.473 -14.359 3.299 1 98.62 160 SER B N 1
ATOM 3717 C CA . SER B 1 160 ? -5.398 -13.305 3.713 1 98.62 160 SER B CA 1
ATOM 3718 C C . SER B 1 160 ? -6.074 -13.656 5.035 1 98.62 160 SER B C 1
ATOM 3720 O O . SER B 1 160 ? -6.566 -14.773 5.211 1 98.62 160 SER B O 1
ATOM 3722 N N . ALA B 1 161 ? -6.031 -12.742 5.98 1 98.69 161 ALA B N 1
ATOM 3723 C CA . ALA B 1 161 ? -6.902 -12.805 7.152 1 98.69 161 ALA B CA 1
ATOM 3724 C C . ALA B 1 161 ? -8.273 -12.203 6.855 1 98.69 161 ALA B C 1
ATOM 3726 O O . ALA B 1 161 ? -8.461 -10.992 6.977 1 98.69 161 ALA B O 1
ATOM 3727 N N . ARG B 1 162 ? -9.211 -13.094 6.582 1 97.62 162 ARG B N 1
ATOM 3728 C CA . ARG B 1 162 ? -10.477 -12.641 6.027 1 97.62 162 ARG B CA 1
ATOM 3729 C C . ARG B 1 162 ? -11.312 -11.922 7.086 1 97.62 162 ARG B C 1
ATOM 3731 O O . ARG B 1 162 ? -12.086 -11.016 6.766 1 97.62 162 ARG B O 1
ATOM 3738 N N . ASP B 1 163 ? -11.164 -12.25 8.359 1 96.75 163 ASP B N 1
ATOM 3739 C CA . ASP B 1 163 ? -11.898 -11.602 9.445 1 96.75 163 ASP B CA 1
ATOM 3740 C C . ASP B 1 163 ? -11.297 -10.234 9.773 1 96.75 163 ASP B C 1
ATOM 3742 O O . ASP B 1 163 ? -11.859 -9.484 10.57 1 96.75 163 ASP B O 1
ATOM 3746 N N . VAL B 1 164 ? -10.195 -9.883 9.188 1 97 164 VAL B N 1
ATOM 3747 C CA . VAL B 1 164 ? -9.617 -8.539 9.25 1 97 164 VAL B CA 1
ATOM 3748 C C . VAL B 1 164 ? -9.922 -7.789 7.957 1 97 164 VAL B C 1
ATOM 3750 O O . VAL B 1 164 ? -10.422 -6.664 7.988 1 97 164 VAL B O 1
ATOM 3753 N N . GLN B 1 165 ? -9.703 -8.414 6.863 1 96.56 165 GLN B N 1
ATOM 3754 C CA . GLN B 1 165 ? -9.805 -7.828 5.531 1 96.56 165 GLN B CA 1
ATOM 3755 C C . GLN B 1 165 ? -11.227 -7.344 5.25 1 96.56 165 GLN B C 1
ATOM 3757 O O . GLN B 1 165 ? -11.43 -6.195 4.852 1 96.56 165 GLN B O 1
ATOM 3762 N N . ILE B 1 166 ? -12.172 -8.211 5.441 1 93.31 166 ILE B N 1
ATOM 3763 C CA . ILE B 1 166 ? -13.508 -7.969 4.922 1 93.31 166 ILE B CA 1
ATOM 3764 C C . ILE B 1 166 ? -14.219 -6.941 5.797 1 93.31 166 ILE B C 1
ATOM 3766 O O . ILE B 1 166 ? -14.672 -5.902 5.305 1 93.31 166 ILE B O 1
ATOM 3770 N N . PRO B 1 167 ? -14.273 -7.156 7.156 1 91.38 167 PRO B N 1
ATOM 3771 C CA . PRO B 1 167 ? -14.992 -6.164 7.961 1 91.38 167 PRO B CA 1
ATOM 3772 C C . PRO B 1 167 ? -14.328 -4.785 7.926 1 91.38 167 PRO B C 1
ATOM 3774 O O . PRO B 1 167 ? -15 -3.773 8.141 1 91.38 167 PRO B O 1
ATOM 3777 N N . GLN B 1 168 ? -13.039 -4.73 7.641 1 93.25 168 GLN B N 1
ATOM 3778 C CA . GLN B 1 168 ? -12.352 -3.445 7.723 1 93.25 168 GLN B CA 1
ATOM 3779 C C . GLN B 1 168 ? -12.375 -2.727 6.375 1 93.25 168 GLN B C 1
ATOM 3781 O O . GLN B 1 168 ? -11.867 -1.608 6.254 1 93.25 168 GLN B O 1
ATOM 3786 N N . MET B 1 169 ? -12.867 -3.307 5.348 1 89.81 169 MET B N 1
ATOM 3787 C CA . MET B 1 169 ? -13.242 -2.711 4.07 1 89.81 169 MET B CA 1
ATOM 3788 C C . MET B 1 169 ? -12.008 -2.453 3.209 1 89.81 169 MET B C 1
ATOM 3790 O O . MET B 1 169 ? -12.125 -2.25 2 1 89.81 169 MET B O 1
ATOM 3794 N N . GLN B 1 170 ? -10.844 -2.336 3.859 1 96 170 GLN B N 1
ATOM 3795 C CA . GLN B 1 170 ? -9.578 -2.215 3.143 1 96 170 GLN B CA 1
ATOM 3796 C C . GLN B 1 170 ? -8.758 -3.49 3.264 1 96 170 GLN B C 1
ATOM 3798 O O . GLN B 1 170 ? -8.695 -4.102 4.336 1 96 170 GLN B O 1
ATOM 3803 N N . PHE B 1 171 ? -8.109 -3.855 2.193 1 98.25 171 PHE B N 1
ATOM 3804 C CA . PHE B 1 171 ? -7.457 -5.156 2.117 1 98.25 171 PHE B CA 1
ATOM 3805 C C . PHE B 1 171 ? -6.113 -5.133 2.834 1 98.25 171 PHE B C 1
ATOM 3807 O O . PHE B 1 171 ? -5.676 -6.145 3.385 1 98.25 171 PHE B O 1
ATOM 3814 N N . TYR B 1 172 ? -5.469 -4.047 2.955 1 98.69 172 TYR B N 1
ATOM 3815 C CA . TYR B 1 172 ? -4.051 -3.893 3.264 1 98.69 172 TYR B CA 1
ATOM 3816 C C . TYR B 1 172 ? -3.686 -4.645 4.539 1 98.69 172 TYR B C 1
ATOM 3818 O O . TYR B 1 172 ? -2.828 -5.531 4.52 1 98.69 172 TYR B O 1
ATOM 3826 N N . LYS B 1 173 ? -4.387 -4.438 5.645 1 98.44 173 LYS B N 1
ATOM 3827 C CA . LYS B 1 173 ? -4.004 -5.055 6.914 1 98.44 173 LYS B CA 1
ATOM 3828 C C . LYS B 1 173 ? -4.16 -6.57 6.855 1 98.44 173 LYS B C 1
ATOM 3830 O O . LYS B 1 173 ? -3.238 -7.309 7.203 1 98.44 173 LYS B O 1
ATOM 3835 N N . GLY B 1 174 ? -5.27 -6.984 6.359 1 98.69 174 GLY B N 1
ATOM 3836 C CA . GLY B 1 174 ? -5.559 -8.406 6.355 1 98.69 174 GLY B CA 1
ATOM 3837 C C . GLY B 1 174 ? -4.641 -9.203 5.441 1 98.69 174 GLY B C 1
ATOM 3838 O O . GLY B 1 174 ? -4.555 -10.422 5.551 1 98.69 174 GLY B O 1
ATOM 3839 N N . LYS B 1 175 ? -3.951 -8.5 4.559 1 98.81 175 LYS B N 1
ATOM 3840 C CA . LYS B 1 175 ? -3.139 -9.18 3.555 1 98.81 175 LYS B CA 1
ATOM 3841 C C . LYS B 1 175 ? -1.651 -8.953 3.801 1 98.81 175 LYS B C 1
ATOM 3843 O O . LYS B 1 175 ? -0.807 -9.484 3.08 1 98.81 175 LYS B O 1
ATOM 3848 N N . SER B 1 176 ? -1.319 -8.219 4.926 1 98.88 176 SER B N 1
ATOM 3849 C CA . SER B 1 176 ? 0.041 -7.707 5.039 1 98.88 176 SER B CA 1
ATOM 3850 C C . SER B 1 176 ? 0.767 -8.312 6.234 1 98.88 176 SER B C 1
ATOM 3852 O O . SER B 1 176 ? 1.902 -7.941 6.535 1 98.88 176 SER B O 1
ATOM 3854 N N . PHE B 1 177 ? 0.139 -9.234 6.945 1 98.81 177 PHE B N 1
ATOM 3855 C CA . PHE B 1 177 ? 0.85 -9.82 8.07 1 98.81 177 PHE B CA 1
ATOM 3856 C C . PHE B 1 177 ? 2.174 -10.43 7.621 1 98.81 177 PHE B C 1
ATOM 3858 O O . PHE B 1 177 ? 2.271 -10.969 6.516 1 98.81 177 PHE B O 1
ATOM 3865 N N . ARG B 1 178 ? 3.037 -10.383 8.586 1 98.25 178 ARG B N 1
ATOM 3866 C CA . ARG B 1 178 ? 4.328 -10.984 8.273 1 98.25 178 ARG B CA 1
ATOM 3867 C C . ARG B 1 178 ? 4.16 -12.43 7.824 1 98.25 178 ARG B C 1
ATOM 3869 O O . ARG B 1 178 ? 3.344 -13.172 8.383 1 98.25 178 ARG B O 1
ATOM 3876 N N . THR B 1 179 ? 4.738 -12.938 6.809 1 98.62 179 THR B N 1
ATOM 3877 C CA . THR B 1 179 ? 4.828 -14.266 6.215 1 98.62 179 THR B CA 1
ATOM 3878 C C . THR B 1 179 ? 3.656 -14.516 5.27 1 98.62 179 THR B C 1
ATOM 3880 O O . THR B 1 179 ? 3.516 -15.609 4.723 1 98.62 179 THR B O 1
ATOM 3883 N N . PHE B 1 180 ? 2.697 -13.523 5.074 1 98.94 180 PHE B N 1
ATOM 3884 C CA . PHE B 1 180 ? 1.485 -13.719 4.289 1 98.94 180 PHE B CA 1
ATOM 3885 C C . PHE B 1 180 ? 1.777 -13.578 2.799 1 98.94 180 PHE B C 1
ATOM 3887 O O . PHE B 1 180 ? 0.854 -13.5 1.985 1 98.94 180 PHE B O 1
ATOM 3894 N N . GLY B 1 181 ? 3.004 -13.492 2.4 1 98.88 181 GLY B N 1
ATOM 3895 C CA . GLY B 1 181 ? 3.316 -13.312 0.992 1 98.88 181 GLY B CA 1
ATOM 3896 C C . GLY B 1 181 ? 4.484 -14.156 0.524 1 98.88 181 GLY B C 1
ATOM 3897 O O . GLY B 1 181 ? 5.516 -13.633 0.108 1 98.88 181 GLY B O 1
ATOM 3898 N N . PRO B 1 182 ? 4.383 -15.43 0.643 1 98.94 182 PRO B N 1
ATOM 3899 C CA . PRO B 1 182 ? 5.422 -16.25 0.017 1 98.94 182 PRO B CA 1
ATOM 3900 C C . PRO B 1 182 ? 5.504 -16.047 -1.494 1 98.94 182 PRO B C 1
ATOM 3902 O O . PRO B 1 182 ? 4.477 -15.953 -2.166 1 98.94 182 PRO B O 1
ATOM 3905 N N . VAL B 1 183 ? 6.688 -15.961 -1.943 1 98.94 183 VAL B N 1
ATOM 3906 C CA . VAL B 1 183 ? 6.977 -15.766 -3.359 1 98.94 183 VAL B CA 1
ATOM 3907 C C . VAL B 1 183 ? 8.031 -16.766 -3.82 1 98.94 183 VAL B C 1
ATOM 3909 O O . VAL B 1 183 ? 9.016 -17 -3.121 1 98.94 183 VAL B O 1
ATOM 3912 N N . GLY B 1 184 ? 7.863 -17.328 -5.016 1 98.75 184 GLY B N 1
ATOM 3913 C CA . GLY B 1 184 ? 8.867 -18.234 -5.562 1 98.75 184 GLY B CA 1
ATOM 3914 C C . GLY B 1 184 ? 8.383 -19.656 -5.684 1 98.75 184 GLY B C 1
ATOM 3915 O O . GLY B 1 184 ? 7.176 -19.906 -5.715 1 98.75 184 GLY B O 1
ATOM 3916 N N . PRO B 1 185 ? 9.195 -20.562 -5.902 1 98.62 185 PRO B N 1
ATOM 3917 C CA . PRO B 1 185 ? 10.594 -20.484 -5.477 1 98.62 185 PRO B CA 1
ATOM 3918 C C . PRO B 1 185 ? 11.484 -19.781 -6.492 1 98.62 185 PRO B C 1
ATOM 3920 O O . PRO B 1 185 ? 12.523 -19.234 -6.129 1 98.62 185 PRO B O 1
ATOM 3923 N N . TYR B 1 186 ? 11.133 -19.781 -7.762 1 98.62 186 TYR B N 1
ATOM 3924 C CA . TYR B 1 186 ? 12.047 -19.328 -8.805 1 98.62 186 TYR B CA 1
ATOM 3925 C C . TYR B 1 186 ? 11.57 -18.016 -9.414 1 98.62 186 TYR B C 1
ATOM 3927 O O . TYR B 1 186 ? 10.367 -17.75 -9.477 1 98.62 186 TYR B O 1
ATOM 3935 N N . LEU B 1 187 ? 12.539 -17.266 -9.766 1 98.44 187 LEU B N 1
ATOM 3936 C CA . LEU B 1 187 ? 12.32 -16.234 -10.773 1 98.44 187 LEU B CA 1
ATOM 3937 C C . LEU B 1 187 ? 12.422 -16.812 -12.18 1 98.44 187 LEU B C 1
ATOM 3939 O O . LEU B 1 187 ? 13.508 -17.203 -12.617 1 98.44 187 LEU B O 1
ATOM 3943 N N . CYS B 1 188 ? 11.312 -16.922 -12.852 1 98.5 188 CYS B N 1
ATOM 3944 C CA . CYS B 1 188 ? 11.344 -17.391 -14.234 1 98.5 188 CYS B CA 1
ATOM 3945 C C . CYS B 1 188 ? 11.586 -16.234 -15.203 1 98.5 188 CYS B C 1
ATOM 3947 O O . CYS B 1 188 ? 10.672 -15.461 -15.484 1 98.5 188 CYS B O 1
ATOM 3949 N N . LEU B 1 189 ? 12.797 -16.141 -15.648 1 98.25 189 LEU B N 1
ATOM 3950 C CA . LEU B 1 189 ? 13.141 -15.07 -16.594 1 98.25 189 LEU B CA 1
ATOM 3951 C C . LEU B 1 189 ? 12.555 -15.344 -17.969 1 98.25 189 LEU B C 1
ATOM 3953 O O . LEU B 1 189 ? 12.609 -16.469 -18.453 1 98.25 189 LEU B O 1
ATOM 3957 N N . LEU B 1 190 ? 12.031 -14.281 -18.547 1 96.56 190 LEU B N 1
ATOM 3958 C CA . LEU B 1 190 ? 11.312 -14.453 -19.797 1 96.56 190 LEU B CA 1
ATOM 3959 C C . LEU B 1 190 ? 12.102 -13.875 -20.969 1 96.56 190 LEU B C 1
ATOM 3961 O O . LEU B 1 190 ? 12.727 -12.82 -20.828 1 96.56 190 LEU B O 1
ATOM 3965 N N . GLU B 1 191 ? 12.07 -14.578 -22.047 1 94.81 191 GLU B N 1
ATOM 3966 C CA . GLU B 1 191 ? 12.438 -14.008 -23.328 1 94.81 191 GLU B CA 1
ATOM 3967 C C . GLU B 1 191 ? 11.211 -13.523 -24.094 1 94.81 191 GLU B C 1
ATOM 3969 O O . GLU B 1 191 ? 10.078 -13.891 -23.75 1 94.81 191 GLU B O 1
ATOM 3974 N N . GLN B 1 192 ? 11.484 -12.719 -25.062 1 94.5 192 GLN B N 1
ATOM 3975 C CA . GLN B 1 192 ? 10.375 -12.141 -25.812 1 94.5 192 GLN B CA 1
ATOM 3976 C C . GLN B 1 192 ? 9.422 -13.219 -26.312 1 94.5 192 GLN B C 1
ATOM 3978 O O . GLN B 1 192 ? 8.203 -13.047 -26.266 1 94.5 192 GLN B O 1
ATOM 3983 N N . ARG B 1 193 ? 9.883 -14.344 -26.719 1 93.25 193 ARG B N 1
ATOM 3984 C CA . ARG B 1 193 ? 9.094 -15.414 -27.328 1 93.25 193 ARG B CA 1
ATOM 3985 C C . ARG B 1 193 ? 8.172 -16.062 -26.297 1 93.25 193 ARG B C 1
ATOM 3987 O O . ARG B 1 193 ? 7.242 -16.781 -26.656 1 93.25 193 ARG B O 1
ATOM 3994 N N . ASP B 1 194 ? 8.43 -15.852 -25.047 1 95 194 ASP B N 1
ATOM 3995 C CA . ASP B 1 194 ? 7.691 -16.531 -23.969 1 95 194 ASP B CA 1
ATOM 3996 C C . ASP B 1 194 ? 6.41 -15.773 -23.625 1 95 194 ASP B C 1
ATOM 3998 O O . ASP B 1 194 ? 5.504 -16.328 -23 1 95 194 ASP B O 1
ATOM 4002 N N . PHE B 1 195 ? 6.262 -14.57 -23.953 1 96.31 195 PHE B N 1
ATOM 4003 C CA . PHE B 1 195 ? 5.254 -13.664 -23.406 1 96.31 195 PHE B CA 1
ATOM 4004 C C . PHE B 1 195 ? 3.854 -14.102 -23.828 1 96.31 195 PHE B C 1
ATOM 4006 O O . PHE B 1 195 ? 2.904 -13.992 -23.047 1 96.31 195 PHE B O 1
ATOM 4013 N N . PRO B 1 196 ? 3.645 -14.648 -25 1 95 196 PRO B N 1
ATOM 4014 C CA . PRO B 1 196 ? 2.303 -15.141 -25.328 1 95 196 PRO B CA 1
ATOM 4015 C C . PRO B 1 196 ? 1.832 -16.219 -24.359 1 95 196 PRO B C 1
ATOM 4017 O O . PRO B 1 196 ? 0.628 -16.375 -24.141 1 95 196 PRO B O 1
ATOM 4020 N N . LYS B 1 197 ? 2.699 -16.922 -23.719 1 95.62 197 LYS B N 1
ATOM 4021 C CA . LYS B 1 197 ? 2.363 -18.016 -22.828 1 95.62 197 LYS B CA 1
ATOM 4022 C C . LYS B 1 197 ? 1.783 -17.5 -21.516 1 95.62 197 LYS B C 1
ATOM 4024 O O . LYS B 1 197 ? 1.182 -18.25 -20.75 1 95.62 197 LYS B O 1
ATOM 4029 N N . LEU B 1 198 ? 2.012 -16.234 -21.203 1 96.94 198 LEU B N 1
ATOM 4030 C CA . LEU B 1 198 ? 1.461 -15.648 -19.984 1 96.94 198 LEU B CA 1
ATOM 4031 C C . LEU B 1 198 ? -0.06 -15.758 -19.969 1 96.94 198 LEU B C 1
ATOM 4033 O O . LEU B 1 198 ? -0.68 -15.672 -18.906 1 96.94 198 LEU B O 1
ATOM 4037 N N . LYS B 1 199 ? -0.642 -16 -21.094 1 95.69 199 LYS B N 1
ATOM 4038 C CA . LYS B 1 199 ? -2.094 -16.094 -21.203 1 95.69 199 LYS B CA 1
ATOM 4039 C C . LYS B 1 199 ? -2.555 -17.547 -21.156 1 95.69 199 LYS B C 1
ATOM 4041 O O . LYS B 1 199 ? -3.74 -17.844 -21.344 1 95.69 199 LYS B O 1
ATOM 4046 N N . ALA B 1 200 ? -1.674 -18.422 -20.922 1 96.38 200 ALA B N 1
ATOM 4047 C CA . ALA B 1 200 ? -2.021 -19.828 -20.984 1 96.38 200 ALA B CA 1
ATOM 4048 C C . ALA B 1 200 ? -1.273 -20.641 -19.922 1 96.38 200 ALA B C 1
ATOM 4050 O O . ALA B 1 200 ? -0.79 -21.734 -20.188 1 96.38 200 ALA B O 1
ATOM 4051 N N . LEU B 1 201 ? -1.073 -20.094 -18.812 1 98.44 201 LEU B N 1
ATOM 4052 C CA . LEU B 1 201 ? -0.481 -20.812 -17.688 1 98.44 201 LEU B CA 1
ATOM 4053 C C . LEU B 1 201 ? -1.562 -21.406 -16.797 1 98.44 201 LEU B C 1
ATOM 4055 O O . LEU B 1 201 ? -2.592 -20.781 -16.547 1 98.44 201 LEU B O 1
ATOM 4059 N N . ASP B 1 202 ? -1.333 -22.594 -16.375 1 98.56 202 ASP B N 1
ATOM 4060 C CA . ASP B 1 202 ? -2.234 -23.25 -15.445 1 98.56 202 ASP B CA 1
ATOM 4061 C C . ASP B 1 202 ? -1.786 -23.031 -14 1 98.56 202 ASP B C 1
ATOM 4063 O O . ASP B 1 202 ? -0.597 -23.141 -13.695 1 98.56 202 ASP B O 1
ATOM 4067 N N . LEU B 1 203 ? -2.705 -22.703 -13.148 1 98.75 203 LEU B N 1
ATOM 4068 C CA . LEU B 1 203 ? -2.471 -22.547 -11.719 1 98.75 203 LEU B CA 1
ATOM 4069 C C . LEU B 1 203 ? -3.188 -23.641 -10.922 1 98.75 203 LEU B C 1
ATOM 4071 O O . LEU B 1 203 ? -4.355 -23.938 -11.18 1 98.75 203 LEU B O 1
ATOM 4075 N N . THR B 1 204 ? -2.516 -24.234 -10 1 98.81 204 THR B N 1
ATOM 4076 C CA . THR B 1 204 ? -3.121 -25.203 -9.102 1 98.81 204 THR B CA 1
ATOM 4077 C C . THR B 1 204 ? -2.633 -25 -7.668 1 98.81 204 THR B C 1
ATOM 4079 O O . THR B 1 204 ? -1.439 -24.797 -7.438 1 98.81 204 THR B O 1
ATOM 4082 N N . LEU B 1 205 ? -3.496 -24.984 -6.707 1 98.94 205 LEU B N 1
ATOM 4083 C CA . LEU B 1 205 ? -3.168 -24.953 -5.285 1 98.94 205 LEU B CA 1
ATOM 4084 C C . LEU B 1 205 ? -3.875 -26.062 -4.535 1 98.94 205 LEU B C 1
ATOM 4086 O O . LEU B 1 205 ? -5.074 -26.281 -4.719 1 98.94 205 LEU B O 1
ATOM 4090 N N . THR B 1 206 ? -3.145 -26.766 -3.729 1 98.94 206 THR B N 1
ATOM 4091 C CA . THR B 1 206 ? -3.697 -27.828 -2.893 1 98.94 206 THR B CA 1
ATOM 4092 C C . THR B 1 206 ? -3.473 -27.531 -1.414 1 98.94 206 THR B C 1
ATOM 4094 O O . THR B 1 206 ? -2.506 -26.859 -1.054 1 98.94 206 THR B O 1
ATOM 4097 N N . VAL B 1 207 ? -4.355 -27.953 -0.598 1 98.94 207 VAL B N 1
ATOM 4098 C CA . VAL B 1 207 ? -4.203 -28 0.853 1 98.94 207 VAL B CA 1
ATOM 4099 C C . VAL B 1 207 ? -4.266 -29.453 1.331 1 98.94 207 VAL B C 1
ATOM 4101 O O . VAL B 1 207 ? -5.277 -30.125 1.137 1 98.94 207 VAL B O 1
ATOM 4104 N N . ASN B 1 208 ? -3.17 -29.906 1.898 1 98.75 208 ASN B N 1
ATOM 4105 C CA . ASN B 1 208 ? -3.059 -31.297 2.32 1 98.75 208 ASN B CA 1
ATOM 4106 C C . ASN B 1 208 ? -3.369 -32.25 1.174 1 98.75 208 ASN B C 1
ATOM 4108 O O . ASN B 1 208 ? -4.098 -33.219 1.354 1 98.75 208 ASN B O 1
ATOM 4112 N N . GLY B 1 209 ? -2.969 -31.859 0.06 1 98.56 209 GLY B N 1
ATOM 4113 C CA . GLY B 1 209 ? -3.061 -32.75 -1.093 1 98.56 209 GLY B CA 1
ATOM 4114 C C . GLY B 1 209 ? -4.367 -32.594 -1.853 1 98.56 209 GLY B C 1
ATOM 4115 O O . GLY B 1 209 ? -4.516 -33.156 -2.947 1 98.56 209 GLY B O 1
ATOM 4116 N N . THR B 1 210 ? -5.324 -31.906 -1.304 1 98.62 210 THR B N 1
ATOM 4117 C CA . THR B 1 210 ? -6.613 -31.719 -1.959 1 98.62 210 THR B CA 1
ATOM 4118 C C . THR B 1 210 ? -6.613 -30.422 -2.777 1 98.62 210 THR B C 1
ATOM 4120 O O . THR B 1 210 ? -6.305 -29.359 -2.254 1 98.62 210 THR B O 1
ATOM 4123 N N . VAL B 1 211 ? -7 -30.531 -4.055 1 98.75 211 VAL B N 1
ATOM 4124 C CA . VAL B 1 211 ? -7.051 -29.359 -4.918 1 98.75 211 VAL B CA 1
ATOM 4125 C C . VAL B 1 211 ? -8.117 -28.391 -4.41 1 98.75 211 VAL B C 1
ATOM 4127 O O . VAL B 1 211 ? -9.273 -28.766 -4.223 1 98.75 211 VAL B O 1
ATOM 4130 N N . ARG B 1 212 ? -7.695 -27.156 -4.137 1 98.44 212 ARG B N 1
ATOM 4131 C CA . ARG B 1 212 ? -8.617 -26.109 -3.713 1 98.44 212 ARG B CA 1
ATOM 4132 C C . ARG B 1 212 ? -8.836 -25.094 -4.824 1 98.44 212 ARG B C 1
ATOM 4134 O O . ARG B 1 212 ? -9.938 -24.562 -4.984 1 98.44 212 ARG B O 1
ATOM 4141 N N . GLN B 1 213 ? -7.785 -24.797 -5.539 1 98.5 213 GLN B N 1
ATOM 4142 C CA . GLN B 1 213 ? -7.852 -23.859 -6.652 1 98.5 213 GLN B CA 1
ATOM 4143 C C . GLN B 1 213 ? -7.234 -24.469 -7.914 1 98.5 213 GLN B C 1
ATOM 4145 O O . GLN B 1 213 ? -6.207 -25.141 -7.852 1 98.5 213 GLN B O 1
ATOM 4150 N N . GLN B 1 214 ? -7.871 -24.266 -9 1 98.12 214 GLN B N 1
ATOM 4151 C CA . GLN B 1 214 ? -7.41 -24.688 -10.32 1 98.12 214 GLN B CA 1
ATOM 4152 C C . GLN B 1 214 ? -7.992 -23.812 -11.422 1 98.12 214 GLN B C 1
ATOM 4154 O O . GLN B 1 214 ? -9.211 -23.672 -11.531 1 98.12 214 GLN B O 1
ATOM 4159 N N . ASP B 1 215 ? -7.164 -23.172 -12.125 1 97.94 215 ASP B N 1
ATOM 4160 C CA . ASP B 1 215 ? -7.605 -22.266 -13.188 1 97.94 215 ASP B CA 1
ATOM 4161 C C . ASP B 1 215 ? -6.477 -22 -14.18 1 97.94 215 ASP B C 1
ATOM 4163 O O . ASP B 1 215 ? -5.434 -22.656 -14.141 1 97.94 215 ASP B O 1
ATOM 4167 N N . SER B 1 216 ? -6.695 -21.125 -15.133 1 97.88 216 SER B N 1
ATOM 4168 C CA . SER B 1 216 ? -5.734 -20.703 -16.156 1 97.88 216 SER B CA 1
ATOM 4169 C C . SER B 1 216 ? -5.676 -19.188 -16.25 1 97.88 216 SER B C 1
ATOM 4171 O O . SER B 1 216 ? -6.695 -18.516 -16.109 1 97.88 216 SER B O 1
ATOM 4173 N N . THR B 1 217 ? -4.512 -18.688 -16.609 1 97.94 217 THR B N 1
ATOM 4174 C CA . THR B 1 217 ? -4.355 -17.25 -16.781 1 97.94 217 THR B CA 1
ATOM 4175 C C . THR B 1 217 ? -5.145 -16.766 -18 1 97.94 217 THR B C 1
ATOM 4177 O O . THR B 1 217 ? -5.305 -15.555 -18.203 1 97.94 217 THR B O 1
ATOM 4180 N N . SER B 1 218 ? -5.66 -17.656 -18.797 1 96.62 218 SER B N 1
ATOM 4181 C CA . SER B 1 218 ? -6.547 -17.266 -19.891 1 96.62 218 SER B CA 1
ATOM 4182 C C . SER B 1 218 ? -7.832 -16.625 -19.359 1 96.62 218 SER B C 1
ATOM 4184 O O . SER B 1 218 ? -8.555 -15.977 -20.109 1 96.62 218 SER B O 1
ATOM 4186 N N . ASN B 1 219 ? -8.102 -16.828 -18.109 1 95.88 219 ASN B N 1
ATOM 4187 C CA . ASN B 1 219 ? -9.352 -16.344 -17.516 1 95.88 219 ASN B CA 1
ATOM 4188 C C . ASN B 1 219 ? -9.148 -15.023 -16.781 1 95.88 219 ASN B C 1
ATOM 4190 O O . ASN B 1 219 ? -10.055 -14.562 -16.078 1 95.88 219 ASN B O 1
ATOM 4194 N N . LEU B 1 220 ? -7.988 -14.422 -16.906 1 95.62 220 LEU B N 1
ATOM 4195 C CA . LEU B 1 220 ? -7.785 -13.086 -16.359 1 95.62 220 LEU B CA 1
ATOM 4196 C C . LEU B 1 220 ? -8.734 -12.078 -16.984 1 95.62 220 LEU B C 1
ATOM 4198 O O . LEU B 1 220 ? -8.93 -12.078 -18.203 1 95.62 220 LEU B O 1
ATOM 4202 N N . VAL B 1 221 ? -9.289 -11.227 -16.188 1 95.5 221 VAL B N 1
ATOM 4203 C CA . VAL B 1 221 ? -10.195 -10.188 -16.672 1 95.5 221 VAL B CA 1
ATOM 4204 C C . VAL B 1 221 ? -9.398 -9.016 -17.234 1 95.5 221 VAL B C 1
ATOM 4206 O O . VAL B 1 221 ? -9.656 -8.555 -18.344 1 95.5 221 VAL B O 1
ATOM 4209 N N . TYR B 1 222 ? -8.492 -8.531 -16.453 1 96.69 222 TYR B N 1
ATOM 4210 C CA . TYR B 1 222 ? -7.52 -7.535 -16.875 1 96.69 222 TYR B CA 1
ATOM 4211 C C . TYR B 1 222 ? -6.133 -8.148 -17.016 1 96.69 222 TYR B C 1
ATOM 4213 O O . TYR B 1 222 ? -5.586 -8.68 -16.031 1 96.69 222 TYR B O 1
ATOM 4221 N N . GLY B 1 223 ? -5.574 -8.055 -18.188 1 96.94 223 GLY B N 1
ATOM 4222 C CA . GLY B 1 223 ? -4.273 -8.648 -18.422 1 96.94 223 GLY B CA 1
ATOM 4223 C C . GLY B 1 223 ? -3.119 -7.766 -17.984 1 96.94 223 GLY B C 1
ATOM 4224 O O . GLY B 1 223 ? -3.328 -6.613 -17.594 1 96.94 223 GLY B O 1
ATOM 4225 N N . PRO B 1 224 ? -1.915 -8.312 -18.094 1 98.19 224 PRO B N 1
ATOM 4226 C CA . PRO B 1 224 ? -0.719 -7.594 -17.641 1 98.19 224 PRO B CA 1
ATOM 4227 C C . PRO B 1 224 ? -0.521 -6.262 -18.375 1 98.19 224 PRO B C 1
ATOM 4229 O O . PRO B 1 224 ? -0.247 -5.246 -17.734 1 98.19 224 PRO B O 1
ATOM 4232 N N . ALA B 1 225 ? -0.66 -6.234 -19.672 1 98.5 225 ALA B N 1
ATOM 4233 C CA . ALA B 1 225 ? -0.416 -5.023 -20.453 1 98.5 225 ALA B CA 1
ATOM 4234 C C . ALA B 1 225 ? -1.404 -3.922 -20.078 1 98.5 225 ALA B C 1
ATOM 4236 O O . ALA B 1 225 ? -1.009 -2.781 -19.844 1 98.5 225 ALA B O 1
ATOM 4237 N N . GLU B 1 226 ? -2.658 -4.328 -20 1 98 226 GLU B N 1
ATOM 4238 C CA . GLU B 1 226 ? -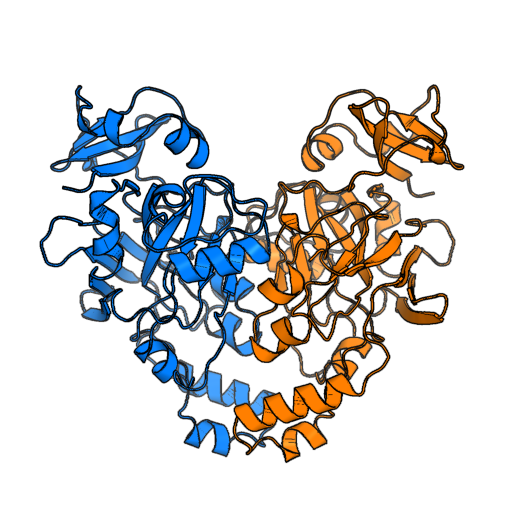3.711 -3.387 -19.625 1 98 226 GLU B CA 1
ATOM 4239 C C . GLU B 1 226 ? -3.486 -2.836 -18.219 1 98 226 GLU B C 1
ATOM 4241 O O . GLU B 1 226 ? -3.613 -1.632 -18 1 98 226 GLU B O 1
ATOM 4246 N N . THR B 1 227 ? -3.133 -3.666 -17.359 1 98.62 227 THR B N 1
ATOM 4247 C CA . THR B 1 227 ? -2.928 -3.275 -15.969 1 98.62 227 THR B CA 1
ATOM 4248 C C . THR B 1 227 ? -1.734 -2.334 -15.844 1 98.62 227 THR B C 1
ATOM 4250 O O . THR B 1 227 ? -1.819 -1.303 -15.172 1 98.62 227 THR B O 1
ATOM 4253 N N . LEU B 1 228 ? -0.637 -2.674 -16.484 1 98.88 228 LEU B N 1
ATOM 4254 C CA . LEU B 1 228 ? 0.555 -1.839 -16.391 1 98.88 228 LEU B CA 1
ATOM 4255 C C . LEU B 1 228 ? 0.331 -0.489 -17.062 1 98.88 228 LEU B C 1
ATOM 4257 O O . LEU B 1 228 ? 0.849 0.532 -16.594 1 98.88 228 LEU B O 1
ATOM 4261 N N . THR B 1 229 ? -0.449 -0.49 -18.125 1 98.81 229 THR B N 1
ATOM 4262 C CA . THR B 1 229 ? -0.822 0.775 -18.75 1 98.81 229 THR B CA 1
ATOM 4263 C C . THR B 1 229 ? -1.61 1.646 -17.781 1 98.81 229 THR B C 1
ATOM 4265 O O . THR B 1 229 ? -1.306 2.828 -17.609 1 98.81 229 THR B O 1
ATOM 4268 N N . GLU B 1 230 ? -2.57 1.069 -17.172 1 98.56 230 GLU B N 1
ATOM 4269 C CA . GLU B 1 230 ? -3.398 1.804 -16.219 1 98.56 230 GLU B CA 1
ATOM 4270 C C . GLU B 1 230 ? -2.562 2.342 -15.062 1 98.56 230 GLU B C 1
ATOM 4272 O O . GLU B 1 230 ? -2.637 3.527 -14.734 1 98.56 230 GLU B O 1
ATOM 4277 N N . LEU B 1 231 ? -1.728 1.499 -14.492 1 98.81 231 LEU B N 1
ATOM 4278 C CA . LEU B 1 231 ? -0.941 1.876 -13.32 1 98.81 231 LEU B CA 1
ATOM 4279 C C . LEU B 1 231 ? 0.103 2.928 -13.68 1 98.81 231 LEU B C 1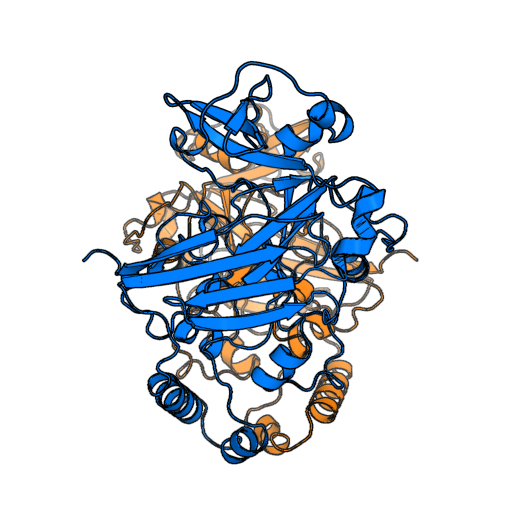
ATOM 4281 O O . LEU B 1 231 ? 0.424 3.797 -12.867 1 98.81 231 LEU B O 1
ATOM 4285 N N . SER B 1 232 ? 0.637 2.869 -14.938 1 98.81 232 SER B N 1
ATOM 4286 C CA . SER B 1 232 ? 1.617 3.857 -15.367 1 98.81 232 SER B CA 1
ATOM 4287 C C . SER B 1 232 ? 1.028 5.266 -15.352 1 98.81 232 SER B C 1
ATOM 4289 O O . SER B 1 232 ? 1.761 6.25 -15.227 1 98.81 232 SER B O 1
ATOM 4291 N N . GLY B 1 233 ? -0.26 5.34 -15.445 1 98.25 233 GLY B N 1
ATOM 4292 C CA . GLY B 1 233 ? -0.94 6.621 -15.391 1 98.25 233 GLY B CA 1
ATOM 4293 C C . GLY B 1 233 ? -1.218 7.09 -13.977 1 98.25 233 GLY B C 1
ATOM 4294 O O . GLY B 1 233 ? -1.595 8.242 -13.758 1 98.25 233 GLY B O 1
ATOM 4295 N N . VAL B 1 234 ? -1.007 6.273 -13 1 98.69 234 VAL B N 1
ATOM 4296 C CA . VAL B 1 234 ? -1.364 6.574 -11.617 1 98.69 234 VAL B CA 1
ATOM 4297 C C . VAL B 1 234 ? -0.105 6.91 -10.82 1 98.69 234 VAL B C 1
ATOM 4299 O O . VAL B 1 234 ? -0.022 7.969 -10.195 1 98.69 234 VAL B O 1
ATOM 4302 N N . HIS B 1 235 ? 0.888 6.02 -10.898 1 98.69 235 HIS B N 1
ATOM 4303 C CA . HIS B 1 235 ? 2.061 6.195 -10.055 1 98.69 235 HIS B CA 1
ATOM 4304 C C . HIS B 1 235 ? 3.299 5.57 -10.688 1 98.69 235 HIS B C 1
ATOM 4306 O O . HIS B 1 235 ? 3.205 4.914 -11.727 1 98.69 235 HIS B O 1
ATOM 4312 N N . ASP B 1 236 ? 4.445 5.805 -10.07 1 98.69 236 ASP B N 1
ATOM 4313 C CA . ASP B 1 236 ? 5.695 5.23 -10.555 1 98.69 236 ASP B CA 1
ATOM 4314 C C . ASP B 1 236 ? 5.797 3.75 -10.188 1 98.69 236 ASP B C 1
ATOM 4316 O O . ASP B 1 236 ? 5.316 3.332 -9.133 1 98.69 236 ASP B O 1
ATOM 4320 N N . LEU B 1 237 ? 6.316 3.016 -11.047 1 98.62 237 LEU B N 1
ATOM 4321 C CA . LEU B 1 237 ? 6.754 1.641 -10.836 1 98.62 237 LEU B CA 1
ATOM 4322 C C . LEU B 1 237 ? 8.25 1.503 -11.094 1 98.62 237 LEU B C 1
ATOM 4324 O O . LEU B 1 237 ? 8.812 2.232 -11.914 1 98.62 237 LEU B O 1
ATOM 4328 N N . HIS B 1 238 ? 8.867 0.571 -10.391 1 98.31 238 HIS B N 1
ATOM 4329 C CA . HIS B 1 238 ? 10.312 0.451 -10.5 1 98.31 238 HIS B CA 1
ATOM 4330 C C . HIS B 1 238 ? 10.727 -0.98 -10.828 1 98.31 238 HIS B C 1
ATOM 4332 O O . HIS B 1 238 ? 9.984 -1.924 -10.547 1 98.31 238 HIS B O 1
ATOM 4338 N N . ALA B 1 239 ? 11.93 -1.073 -11.445 1 98.44 239 ALA B N 1
ATOM 4339 C CA . ALA B 1 239 ? 12.508 -2.4 -11.648 1 98.44 239 ALA B CA 1
ATOM 4340 C C . ALA B 1 239 ? 12.531 -3.195 -10.352 1 98.44 239 ALA B C 1
ATOM 4342 O O . ALA B 1 239 ? 12.906 -2.666 -9.297 1 98.44 239 ALA B O 1
ATOM 4343 N N . GLY B 1 240 ? 12.047 -4.426 -10.445 1 98.44 240 GLY B N 1
ATOM 4344 C CA . GLY B 1 240 ? 12.047 -5.285 -9.273 1 98.44 240 GLY B CA 1
ATOM 4345 C C . GLY B 1 240 ? 10.719 -5.312 -8.555 1 98.44 240 GLY B C 1
ATOM 4346 O O . GLY B 1 240 ? 10.469 -6.191 -7.723 1 98.44 240 GLY B O 1
ATOM 4347 N N . ASP B 1 241 ? 9.82 -4.332 -8.859 1 98.69 241 ASP B N 1
ATOM 4348 C CA . ASP B 1 241 ? 8.5 -4.344 -8.242 1 98.69 241 ASP B CA 1
ATOM 4349 C C . ASP B 1 241 ? 7.727 -5.605 -8.633 1 98.69 241 ASP B C 1
ATOM 4351 O O . ASP B 1 241 ? 7.938 -6.164 -9.703 1 98.69 241 ASP B O 1
ATOM 4355 N N . LEU B 1 242 ? 6.887 -6.02 -7.727 1 98.88 242 LEU B N 1
ATOM 4356 C CA . LEU B 1 242 ? 6.047 -7.199 -7.914 1 98.88 242 LEU B CA 1
ATOM 4357 C C . LEU B 1 242 ? 4.598 -6.801 -8.156 1 98.88 242 LEU B C 1
ATOM 4359 O O . LEU B 1 242 ? 4.031 -6.012 -7.395 1 98.88 242 LEU B O 1
ATOM 4363 N N . LEU B 1 243 ? 4.004 -7.25 -9.227 1 98.88 243 LEU B N 1
ATOM 4364 C CA . LEU B 1 243 ? 2.572 -7.16 -9.492 1 98.88 243 LEU B CA 1
ATOM 4365 C C . LEU B 1 243 ? 1.925 -8.539 -9.445 1 98.88 243 LEU B C 1
ATOM 4367 O O . LEU B 1 243 ? 2.17 -9.375 -10.32 1 98.88 243 LEU B O 1
ATOM 4371 N N . ALA B 1 244 ? 1.146 -8.797 -8.406 1 98.94 244 ALA B N 1
ATOM 4372 C CA . ALA B 1 244 ? 0.362 -10.031 -8.328 1 98.94 244 ALA B CA 1
ATOM 4373 C C . ALA B 1 244 ? -0.974 -9.875 -9.047 1 98.94 244 ALA B C 1
ATOM 4375 O O . ALA B 1 244 ? -1.692 -8.898 -8.836 1 98.94 244 ALA B O 1
ATOM 4376 N N . THR B 1 245 ? -1.416 -10.828 -9.828 1 98.69 245 THR B N 1
ATOM 4377 C CA . THR B 1 245 ? -2.418 -10.57 -10.859 1 98.69 245 THR B CA 1
ATOM 4378 C C . THR B 1 245 ? -3.779 -11.109 -10.438 1 98.69 245 THR B C 1
ATOM 4380 O O . THR B 1 245 ? -4.672 -11.289 -11.266 1 98.69 245 THR B O 1
ATOM 4383 N N . GLY B 1 246 ? -3.924 -11.43 -9.172 1 98.12 246 GLY B N 1
ATOM 4384 C CA . GLY B 1 246 ? -5.207 -11.938 -8.711 1 98.12 246 GLY B CA 1
ATOM 4385 C C . GLY B 1 246 ? -5.238 -13.445 -8.562 1 98.12 246 GLY B C 1
ATOM 4386 O O . GLY B 1 246 ? -4.305 -14.133 -8.984 1 98.12 246 GLY B O 1
ATOM 4387 N N . THR B 1 247 ? -6.297 -13.938 -7.992 1 98.31 247 THR B N 1
ATOM 4388 C CA . THR B 1 247 ? -6.414 -15.352 -7.676 1 98.31 247 THR B CA 1
ATOM 4389 C C . THR B 1 247 ? -7.668 -15.945 -8.312 1 98.31 247 THR B C 1
ATOM 4391 O O . THR B 1 247 ? -8.672 -15.25 -8.492 1 98.31 247 THR B O 1
ATOM 4394 N N . PRO B 1 248 ? -7.648 -17.203 -8.68 1 97.38 248 PRO B N 1
ATOM 4395 C CA . PRO B 1 248 ? -8.844 -17.891 -9.188 1 97.38 248 PRO B CA 1
ATOM 4396 C C . PRO B 1 248 ? -9.836 -18.234 -8.078 1 97.38 248 PRO B C 1
ATOM 4398 O O . PRO B 1 248 ? -9.586 -17.938 -6.91 1 97.38 248 PRO B O 1
ATOM 4401 N N . ALA B 1 249 ? -10.945 -18.812 -8.508 1 96 249 ALA B N 1
ATOM 4402 C CA . ALA B 1 249 ? -11.945 -19.312 -7.562 1 96 249 ALA B CA 1
ATOM 4403 C C . ALA B 1 249 ? -11.383 -20.453 -6.715 1 96 249 ALA B C 1
ATOM 4405 O O . ALA B 1 249 ? -10.352 -21.031 -7.055 1 96 249 ALA B O 1
ATOM 4406 N N . GLY B 1 250 ? -12.023 -20.719 -5.652 1 96.75 250 GLY B N 1
ATOM 4407 C CA . GLY B 1 250 ? -11.648 -21.844 -4.812 1 96.75 250 GLY B CA 1
ATOM 4408 C C . GLY B 1 250 ? -11.07 -21.422 -3.475 1 96.75 250 GLY B C 1
ATOM 4409 O O . GLY B 1 250 ? -10.602 -22.266 -2.707 1 96.75 250 GLY B O 1
ATOM 4410 N N . CYS B 1 251 ? -11.031 -20.156 -3.148 1 96.31 251 CYS B N 1
ATOM 4411 C CA . CYS B 1 251 ? -10.625 -19.703 -1.823 1 96.31 251 CYS B CA 1
ATOM 4412 C C . CYS B 1 251 ? -11.562 -20.25 -0.751 1 96.31 251 CYS B C 1
ATOM 4414 O O . CYS B 1 251 ? -12.625 -20.781 -1.064 1 96.31 251 CYS B O 1
ATOM 4416 N N . ALA B 1 252 ? -11.164 -20.125 0.45 1 96.62 252 ALA B N 1
ATOM 4417 C CA . ALA B 1 252 ? -12.008 -20.562 1.561 1 96.62 252 ALA B CA 1
ATOM 4418 C C . ALA B 1 252 ? -13.188 -19.609 1.749 1 96.62 252 ALA B C 1
ATOM 4420 O O . ALA B 1 252 ? -14.289 -20.031 2.086 1 96.62 252 ALA B O 1
ATOM 4421 N N . LEU B 1 253 ? -12.922 -18.391 1.485 1 94.38 253 LEU B N 1
ATOM 4422 C CA . LEU B 1 253 ? -13.938 -17.359 1.668 1 94.38 253 LEU B CA 1
ATOM 4423 C C . LEU B 1 253 ? -15.164 -17.641 0.803 1 94.38 253 LEU B C 1
ATOM 4425 O O . LEU B 1 253 ? -15.031 -18 -0.369 1 94.38 253 LEU B O 1
ATOM 4429 N N . SER B 1 254 ? -16.297 -17.578 1.411 1 85.62 254 SER B N 1
ATOM 4430 C CA . SER B 1 254 ? -17.562 -17.625 0.701 1 85.62 254 SER B CA 1
ATOM 4431 C C . SER B 1 254 ? -18.406 -16.391 0.977 1 85.62 254 SER B C 1
ATOM 4433 O O . SER B 1 254 ? -18.688 -16.062 2.133 1 85.62 254 SER B O 1
ATOM 4435 N N . ILE B 1 255 ? -18.625 -15.711 -0.027 1 79.31 255 ILE B N 1
ATOM 4436 C CA . ILE B 1 255 ? -19.484 -14.547 0.143 1 79.31 255 ILE B CA 1
ATOM 4437 C C . ILE B 1 255 ? -20.922 -14.906 -0.212 1 79.31 255 ILE B C 1
ATOM 4439 O O . ILE B 1 255 ? -21.172 -15.602 -1.201 1 79.31 255 ILE B O 1
ATOM 4443 N N . PRO B 1 256 ? -21.797 -14.516 0.646 1 76.75 256 PRO B N 1
ATOM 4444 C CA . PRO B 1 256 ? -23.203 -14.852 0.391 1 76.75 256 PRO B CA 1
ATOM 4445 C C . PRO B 1 256 ? -23.688 -14.367 -0.978 1 76.75 256 PRO B C 1
ATOM 4447 O O . PRO B 1 256 ? -23.156 -13.391 -1.516 1 76.75 256 PRO B O 1
ATOM 4450 N N . SER B 1 257 ? -24.641 -15.094 -1.501 1 74.56 257 SER B N 1
ATOM 4451 C CA . SER B 1 257 ? -25.219 -14.742 -2.797 1 74.56 257 SER B CA 1
ATOM 4452 C C . SER B 1 257 ? -25.828 -13.344 -2.77 1 74.56 257 SER B C 1
ATOM 4454 O O . SER B 1 257 ? -26.172 -12.836 -1.703 1 74.56 257 SER B O 1
ATOM 4456 N N . PRO B 1 258 ? -25.922 -12.797 -3.914 1 72.69 258 PRO B N 1
ATOM 4457 C CA . PRO B 1 258 ? -26.562 -11.484 -3.973 1 72.69 258 PRO B CA 1
ATOM 4458 C C . PRO B 1 258 ? -27.953 -11.477 -3.365 1 72.69 258 PRO B C 1
ATOM 4460 O O . PRO B 1 258 ? -28.344 -10.5 -2.715 1 72.69 258 PRO B O 1
ATOM 4463 N N . LEU B 1 259 ? -28.672 -12.562 -3.605 1 74.31 259 LEU B N 1
ATOM 4464 C CA . LEU B 1 259 ? -30.016 -12.656 -3.043 1 74.31 259 LEU B CA 1
ATOM 4465 C C . LEU B 1 259 ? -29.984 -12.594 -1.521 1 74.31 259 LEU B C 1
ATOM 4467 O O . LEU B 1 259 ? -30.781 -11.883 -0.905 1 74.31 259 LEU B O 1
ATOM 4471 N N . LYS B 1 260 ? -29.062 -13.305 -0.894 1 78.62 260 LYS B N 1
ATOM 4472 C CA . LYS B 1 260 ? -28.922 -13.289 0.56 1 78.62 260 LYS B CA 1
ATOM 4473 C C . LYS B 1 260 ? -28.453 -11.93 1.054 1 78.62 260 LYS B C 1
ATOM 4475 O O . LYS B 1 260 ? -28.875 -11.461 2.113 1 78.62 260 LYS B O 1
ATOM 4480 N N . GLN B 1 261 ? -27.531 -11.344 0.212 1 76.5 261 GLN B N 1
ATOM 4481 C CA . GLN B 1 261 ? -27.047 -10.008 0.564 1 76.5 261 GLN B CA 1
ATOM 4482 C C . GLN B 1 261 ? -28.188 -9 0.566 1 76.5 261 GLN B C 1
ATOM 4484 O O . GLN B 1 261 ? -28.266 -8.133 1.441 1 76.5 261 GLN B O 1
ATOM 4489 N N . ARG B 1 262 ? -29.156 -9.164 -0.332 1 76.69 262 ARG B N 1
ATOM 4490 C CA . ARG B 1 262 ? -30.312 -8.273 -0.406 1 76.69 262 ARG B CA 1
ATOM 4491 C C . ARG B 1 262 ? -31.266 -8.508 0.766 1 76.69 262 ARG B C 1
ATOM 4493 O O . ARG B 1 262 ? -31.875 -7.562 1.273 1 76.69 262 ARG B O 1
ATOM 4500 N N . ALA B 1 263 ? -31.219 -9.688 1.156 1 82.56 263 ALA B N 1
ATOM 4501 C CA . ALA B 1 263 ? -32.156 -10.062 2.227 1 82.56 263 ALA B CA 1
ATOM 4502 C C . ALA B 1 263 ? -31.719 -9.445 3.555 1 82.56 263 ALA B C 1
ATOM 4504 O O . ALA B 1 263 ? -32.562 -9.172 4.414 1 82.56 263 ALA B O 1
ATOM 4505 N N . VAL B 1 264 ? -30.453 -9.188 3.682 1 82.81 264 VAL B N 1
ATOM 4506 C CA . VAL B 1 264 ? -29.984 -8.664 4.957 1 82.81 264 VAL B CA 1
ATOM 4507 C C . VAL B 1 264 ? -29.578 -7.199 4.801 1 82.81 264 VAL B C 1
ATOM 4509 O O . VAL B 1 264 ? -29.047 -6.594 5.727 1 82.81 264 VAL B O 1
ATOM 4512 N N . ALA B 1 265 ? -29.875 -6.664 3.656 1 79 265 ALA B N 1
ATOM 4513 C CA . ALA B 1 265 ? -29.406 -5.336 3.279 1 79 265 ALA B CA 1
ATOM 4514 C C . ALA B 1 265 ? -29.906 -4.281 4.266 1 79 265 ALA B C 1
ATOM 4516 O O . ALA B 1 265 ? -29.219 -3.281 4.512 1 79 265 ALA B O 1
ATOM 4517 N N . LEU B 1 266 ? -30.984 -4.531 4.914 1 81.62 266 LEU B N 1
ATOM 4518 C CA . LEU B 1 266 ? -31.594 -3.518 5.758 1 81.62 266 LEU B CA 1
ATOM 4519 C C . LEU B 1 266 ? -31.188 -3.699 7.215 1 81.62 266 LEU B C 1
ATOM 4521 O O . LEU B 1 266 ? -31.516 -2.861 8.062 1 81.62 266 LEU B O 1
ATOM 4525 N N . PHE B 1 267 ? -30.406 -4.73 7.473 1 84.06 267 PHE B N 1
ATOM 4526 C CA . PHE B 1 267 ? -29.969 -4.977 8.844 1 84.06 267 PHE B CA 1
ATOM 4527 C C . PHE B 1 267 ? -28.828 -4.039 9.219 1 84.06 267 PHE B C 1
ATOM 4529 O O . PHE B 1 267 ? -28.062 -3.594 8.359 1 84.06 267 PHE B O 1
ATOM 4536 N N . PRO B 1 268 ? -28.797 -3.76 10.484 1 81.38 268 PRO B N 1
ATOM 4537 C CA . PRO B 1 268 ? -27.656 -2.973 10.945 1 81.38 268 PRO B CA 1
ATOM 4538 C C . PRO B 1 268 ? -26.312 -3.643 10.633 1 81.38 268 PRO B C 1
ATOM 4540 O O . PRO B 1 268 ? -26.234 -4.871 10.547 1 81.38 268 PRO B O 1
ATOM 4543 N N . GLU B 1 269 ? -25.281 -2.869 10.445 1 81 269 GLU B N 1
ATOM 4544 C CA . GLU B 1 269 ? -23.953 -3.352 10.086 1 81 269 GLU B CA 1
ATOM 4545 C C . GLU B 1 269 ? -23.453 -4.387 11.086 1 81 269 GLU B C 1
ATOM 4547 O O . GLU B 1 269 ? -22.859 -5.395 10.703 1 81 269 GLU B O 1
ATOM 4552 N N . SER B 1 270 ? -23.688 -4.121 12.367 1 84.56 270 SER B N 1
ATOM 4553 C CA . SER B 1 270 ? -23.219 -5.043 13.406 1 84.56 270 SER B CA 1
ATOM 4554 C C . SER B 1 270 ? -23.828 -6.434 13.211 1 84.56 270 SER B C 1
ATOM 4556 O O . SER B 1 270 ? -23.156 -7.441 13.438 1 84.56 270 SER B O 1
ATOM 4558 N N . VAL B 1 271 ? -25.062 -6.465 12.773 1 86.88 271 VAL B N 1
ATOM 4559 C CA . VAL B 1 271 ? -25.75 -7.734 12.547 1 86.88 271 VAL B CA 1
ATOM 4560 C C . VAL B 1 271 ? -25.203 -8.406 11.289 1 86.88 271 VAL B C 1
ATOM 4562 O O . VAL B 1 271 ? -24.984 -9.617 11.273 1 86.88 271 VAL B O 1
ATOM 4565 N N . LYS B 1 272 ? -24.984 -7.629 10.328 1 85.56 272 LYS B N 1
ATOM 4566 C CA . LYS B 1 272 ? -24.438 -8.156 9.078 1 85.56 272 LYS B CA 1
ATOM 4567 C C . LYS B 1 272 ? -23.094 -8.82 9.312 1 85.56 272 LYS B C 1
ATOM 4569 O O . LYS B 1 272 ? -22.828 -9.914 8.805 1 85.56 272 LYS B O 1
ATOM 4574 N N . TRP B 1 273 ? -22.25 -8.164 10.133 1 87.81 273 TRP B N 1
ATOM 4575 C CA . TRP B 1 273 ? -20.922 -8.695 10.383 1 87.81 273 TRP B CA 1
ATOM 4576 C C . TRP B 1 273 ? -21 -9.953 11.242 1 87.81 273 TRP B C 1
ATOM 4578 O O . TRP B 1 273 ? -20.219 -10.891 11.062 1 87.81 273 TRP B O 1
ATOM 4588 N N . LYS B 1 274 ? -21.922 -9.922 12.203 1 89.62 274 LYS B N 1
ATOM 4589 C CA . LYS B 1 274 ? -22.141 -11.125 13 1 89.62 274 LYS B CA 1
ATOM 4590 C C . LYS B 1 274 ? -22.562 -12.297 12.117 1 89.62 274 LYS B C 1
ATOM 4592 O O . LYS B 1 274 ? -22.094 -13.422 12.312 1 89.62 274 LYS B O 1
ATOM 4597 N N . MET B 1 275 ? -23.438 -12.047 11.227 1 89.38 275 MET B N 1
ATOM 4598 C CA . MET B 1 275 ? -23.891 -13.078 10.297 1 89.38 275 MET B CA 1
ATOM 4599 C C . MET B 1 275 ? -22.75 -13.555 9.414 1 89.38 275 MET B C 1
ATOM 4601 O O . MET B 1 275 ? -22.578 -14.758 9.188 1 89.38 275 MET B O 1
ATOM 4605 N N . PHE B 1 276 ? -22 -12.625 8.93 1 88.88 276 PHE B N 1
ATOM 4606 C CA . PHE B 1 276 ? -20.812 -12.945 8.133 1 88.88 276 PHE B CA 1
ATOM 4607 C C . PHE B 1 276 ? -19.891 -13.883 8.898 1 88.88 276 PHE B C 1
ATOM 4609 O O . PHE B 1 276 ? -19.469 -14.922 8.375 1 88.88 276 PHE B O 1
ATOM 4616 N N . MET B 1 277 ? -19.578 -13.516 10.133 1 92.69 277 MET B N 1
ATOM 4617 C CA . MET B 1 277 ? -18.672 -14.297 10.969 1 92.69 277 MET B CA 1
ATOM 4618 C C . MET B 1 277 ? -19.219 -15.703 11.203 1 92.69 277 MET B C 1
ATOM 4620 O O . MET B 1 277 ? -18.469 -16.672 11.18 1 92.69 277 MET B O 1
ATOM 4624 N N . LYS B 1 278 ? -20.484 -15.758 11.438 1 92.5 278 LYS B N 1
ATOM 4625 C CA . LYS B 1 278 ? -21.125 -17.047 11.68 1 92.5 278 LYS B CA 1
ATOM 4626 C C . LYS B 1 278 ? -21.031 -17.953 10.453 1 92.5 278 LYS B C 1
ATOM 4628 O O . LYS B 1 278 ? -20.703 -19.125 10.555 1 92.5 278 LYS B O 1
ATOM 4633 N N . VAL B 1 279 ? -21.328 -17.391 9.312 1 91.19 279 VAL B N 1
ATOM 4634 C CA . VAL B 1 279 ? -21.281 -18.141 8.07 1 91.19 279 VAL B CA 1
ATOM 4635 C C . VAL B 1 279 ? -19.859 -18.625 7.812 1 91.19 279 VAL B C 1
ATOM 4637 O O . VAL B 1 279 ? -19.641 -19.797 7.477 1 91.19 279 VAL B O 1
ATOM 4640 N N . GLN B 1 280 ? -18.891 -17.734 7.969 1 94.12 280 GLN B N 1
ATOM 4641 C CA . GLN B 1 280 ? -17.5 -18.078 7.719 1 94.12 280 GLN B CA 1
ATOM 4642 C C . GLN B 1 280 ? -17 -19.125 8.711 1 94.12 280 GLN B C 1
ATOM 4644 O O . GLN B 1 280 ? -16.188 -19.984 8.359 1 94.12 280 GLN B O 1
ATOM 4649 N N . ALA B 1 281 ? -17.484 -19.062 9.945 1 95.25 281 ALA B N 1
ATOM 4650 C CA . ALA B 1 281 ? -17.062 -20 10.984 1 95.25 281 ALA B CA 1
ATOM 4651 C C . ALA B 1 281 ? -17.469 -21.422 10.625 1 95.25 281 ALA B C 1
ATOM 4653 O O . ALA B 1 281 ? -16.875 -22.375 11.133 1 95.25 281 ALA B O 1
ATOM 4654 N N . GLY B 1 282 ? -18.438 -21.562 9.797 1 94.5 282 GLY B N 1
ATOM 4655 C CA . GLY B 1 282 ? -18.891 -22.875 9.398 1 94.5 282 GLY B CA 1
ATOM 4656 C C . GLY B 1 282 ? -18.062 -23.484 8.273 1 94.5 282 GLY B C 1
ATOM 4657 O O . GLY B 1 282 ? -18.203 -24.656 7.961 1 94.5 282 GLY B O 1
ATOM 4658 N N . ARG B 1 283 ? -17.203 -22.703 7.695 1 94.5 283 ARG B N 1
ATOM 4659 C CA . ARG B 1 283 ? -16.391 -23.172 6.582 1 94.5 283 ARG B CA 1
ATOM 4660 C C . ARG B 1 283 ? -15.172 -23.953 7.086 1 94.5 283 ARG B C 1
ATOM 4662 O O . ARG B 1 283 ? -14.406 -23.438 7.91 1 94.5 283 ARG B O 1
ATOM 4669 N N . THR B 1 284 ? -14.945 -25.109 6.57 1 95.38 284 THR B N 1
ATOM 4670 C CA . THR B 1 284 ? -13.844 -25.969 7.008 1 95.38 284 THR B CA 1
ATOM 4671 C C . THR B 1 284 ? -12.609 -25.734 6.148 1 95.38 284 THR B C 1
ATOM 4673 O O . THR B 1 284 ? -11.539 -26.281 6.426 1 95.38 284 THR B O 1
ATOM 4676 N N . GLN B 1 285 ? -12.766 -24.906 5.121 1 97.06 285 GLN B N 1
ATOM 4677 C CA . GLN B 1 285 ? -11.711 -24.734 4.133 1 97.06 285 GLN B CA 1
ATOM 4678 C C . GLN B 1 285 ? -10.625 -23.797 4.641 1 97.06 285 GLN B C 1
ATOM 4680 O O . GLN B 1 285 ? -9.531 -23.719 4.07 1 97.06 285 GLN B O 1
ATOM 4685 N N . TYR B 1 286 ? -10.922 -23.047 5.688 1 98.56 286 TYR B N 1
ATOM 4686 C CA . TYR B 1 286 ? -9.922 -22.125 6.219 1 98.56 286 TYR B CA 1
ATOM 4687 C C . TYR B 1 286 ? -8.734 -22.891 6.793 1 98.56 286 TYR B C 1
ATOM 4689 O O . TYR B 1 286 ? -8.891 -23.984 7.336 1 98.56 286 TYR B O 1
ATOM 4697 N N . LEU B 1 287 ? -7.625 -22.266 6.758 1 98.81 287 LEU B N 1
ATOM 4698 C CA . LEU B 1 287 ? -6.371 -22.922 7.117 1 98.81 287 LEU B CA 1
ATOM 4699 C C . LEU B 1 287 ? -6.203 -22.969 8.633 1 98.81 287 LEU B C 1
ATOM 4701 O O . LEU B 1 287 ? -6.586 -22.047 9.336 1 98.81 287 LEU B O 1
ATOM 4705 N N . LYS B 1 288 ? -5.582 -24.047 9.117 1 98 288 LYS B N 1
ATOM 4706 C CA . LYS B 1 288 ? -5.219 -24.25 10.516 1 98 288 LYS B CA 1
ATOM 4707 C C . LYS B 1 288 ? -3.777 -24.734 10.648 1 98 288 LYS B C 1
ATOM 4709 O O . LYS B 1 288 ? -3.182 -25.188 9.672 1 98 288 LYS B O 1
ATOM 4714 N N . ALA B 1 289 ? -3.283 -24.594 11.844 1 98.25 289 ALA B N 1
ATOM 4715 C CA . ALA B 1 289 ? -1.923 -25.047 12.109 1 98.25 289 ALA B CA 1
ATOM 4716 C C . ALA B 1 289 ? -1.745 -26.5 11.664 1 98.25 289 ALA B C 1
ATOM 4718 O O . ALA B 1 289 ? -2.607 -27.344 11.922 1 98.25 289 ALA B O 1
ATOM 4719 N N . GLY B 1 290 ? -0.658 -26.734 10.977 1 98.62 290 GLY B N 1
ATOM 4720 C CA . GLY B 1 290 ? -0.347 -28.078 10.516 1 98.62 290 GLY B CA 1
ATOM 4721 C C . GLY B 1 290 ? -0.733 -28.312 9.062 1 98.62 290 GLY B C 1
ATOM 4722 O O . GLY B 1 290 ? -0.255 -29.266 8.438 1 98.62 290 GLY B O 1
ATOM 4723 N N . ASP B 1 291 ? -1.671 -27.516 8.516 1 98.88 291 ASP B N 1
ATOM 4724 C CA . ASP B 1 291 ? -2.035 -27.641 7.105 1 98.88 291 ASP B CA 1
ATOM 4725 C C . ASP B 1 291 ? -0.831 -27.391 6.199 1 98.88 291 ASP B C 1
ATOM 4727 O O . ASP B 1 291 ? 0.007 -26.531 6.5 1 98.88 291 ASP B O 1
ATOM 4731 N N . ILE B 1 292 ? -0.732 -28.109 5.109 1 98.94 292 ILE B N 1
ATOM 4732 C CA . ILE B 1 292 ? 0.291 -27.922 4.082 1 98.94 292 ILE B CA 1
ATOM 4733 C C . ILE B 1 292 ? -0.348 -27.391 2.807 1 98.94 292 ILE B C 1
ATOM 4735 O O . ILE B 1 292 ? -1.254 -28.016 2.246 1 98.94 292 ILE B O 1
ATOM 4739 N N . VAL B 1 293 ? 0.115 -26.219 2.398 1 98.94 293 VAL B N 1
ATOM 4740 C CA . VAL B 1 293 ? -0.376 -25.594 1.177 1 98.94 293 VAL B CA 1
ATOM 4741 C C . VAL B 1 293 ? 0.679 -25.703 0.079 1 98.94 293 VAL B C 1
ATOM 4743 O O . VAL B 1 293 ? 1.847 -25.375 0.296 1 98.94 293 VAL B O 1
ATOM 4746 N N . GLU B 1 294 ? 0.305 -26.188 -1.083 1 98.94 294 GLU B N 1
ATOM 4747 C CA . GLU B 1 294 ? 1.204 -26.25 -2.232 1 98.94 294 GLU B CA 1
ATOM 4748 C C . GLU B 1 294 ? 0.618 -25.516 -3.434 1 98.94 294 GLU B C 1
ATOM 4750 O O . GLU B 1 294 ? -0.579 -25.625 -3.711 1 98.94 294 GLU B O 1
ATOM 4755 N N . ALA B 1 295 ? 1.394 -24.75 -4.102 1 98.94 295 ALA B N 1
ATOM 4756 C CA . ALA B 1 295 ? 0.995 -23.969 -5.27 1 98.94 295 ALA B CA 1
ATOM 4757 C C . ALA B 1 295 ? 1.924 -24.234 -6.449 1 98.94 295 ALA B C 1
ATOM 4759 O O . ALA B 1 295 ? 3.145 -24.281 -6.289 1 98.94 295 ALA B O 1
ATOM 4760 N N . ARG B 1 296 ? 1.323 -24.391 -7.625 1 98.75 296 ARG B N 1
ATOM 4761 C CA . ARG B 1 296 ? 2.072 -24.656 -8.844 1 98.75 296 ARG B CA 1
ATOM 4762 C C . ARG B 1 296 ? 1.518 -23.844 -10.016 1 98.75 296 ARG B C 1
ATOM 4764 O O . ARG B 1 296 ? 0.301 -23.688 -10.156 1 98.75 296 ARG B O 1
ATOM 4771 N N . ILE B 1 297 ? 2.363 -23.328 -10.828 1 98.88 297 ILE B N 1
ATOM 4772 C CA . ILE B 1 297 ? 2.006 -22.672 -12.086 1 98.88 297 ILE B CA 1
ATOM 4773 C C . ILE B 1 297 ? 2.887 -23.203 -13.211 1 98.88 297 ILE B C 1
ATOM 4775 O O . ILE B 1 297 ? 4.113 -23.25 -13.078 1 98.88 297 ILE B O 1
ATOM 4779 N N . ALA B 1 298 ? 2.291 -23.594 -14.281 1 98.31 298 ALA B N 1
ATOM 4780 C CA . ALA B 1 298 ? 3.033 -24.141 -15.422 1 98.31 298 ALA B CA 1
ATOM 4781 C C . ALA B 1 298 ? 2.227 -24.016 -16.703 1 98.31 298 ALA B C 1
ATOM 4783 O O . ALA B 1 298 ? 1.008 -23.828 -16.672 1 98.31 298 ALA B O 1
ATOM 4784 N N . SER B 1 299 ? 2.939 -24.016 -17.781 1 97.12 299 SER B N 1
ATOM 4785 C CA . SER B 1 299 ? 2.26 -24.094 -19.062 1 97.12 299 SER B CA 1
ATOM 4786 C C . SER B 1 299 ? 1.891 -25.531 -19.406 1 97.12 299 SER B C 1
ATOM 4788 O O . SER B 1 299 ? 2.543 -26.484 -18.938 1 97.12 299 SER B O 1
ATOM 4790 N N . ARG B 1 300 ? 0.885 -25.688 -20.203 1 92.44 300 ARG B N 1
ATOM 4791 C CA . ARG B 1 300 ? 0.418 -27.031 -20.562 1 92.44 300 ARG B CA 1
ATOM 4792 C C . ARG B 1 300 ? 1.477 -27.781 -21.344 1 92.44 300 ARG B C 1
ATOM 4794 O O . ARG B 1 300 ? 1.619 -29 -21.203 1 92.44 300 ARG B O 1
ATOM 4801 N N . ASP B 1 301 ? 2.189 -27.047 -22.141 1 91.56 301 ASP B N 1
ATOM 4802 C CA . ASP B 1 301 ? 3.182 -27.703 -23 1 91.56 301 ASP B CA 1
ATOM 4803 C C . ASP B 1 301 ? 4.465 -27.984 -22.234 1 91.56 301 ASP B C 1
ATOM 4805 O O . ASP B 1 301 ? 5.418 -28.547 -22.781 1 91.56 301 ASP B O 1
ATOM 4809 N N . GLY B 1 302 ? 4.57 -27.578 -21 1 90.06 302 GLY B N 1
ATOM 4810 C CA . GLY B 1 302 ? 5.691 -27.906 -20.141 1 90.06 302 GLY B CA 1
ATOM 4811 C C . GLY B 1 302 ? 6.879 -26.969 -20.328 1 90.06 302 GLY B C 1
ATOM 4812 O O . GLY B 1 302 ? 7.887 -27.094 -19.625 1 90.06 302 GLY B O 1
ATOM 4813 N N . THR B 1 303 ? 6.789 -26.016 -21.172 1 93.38 303 THR B N 1
ATOM 4814 C CA . THR B 1 303 ? 7.914 -25.141 -21.469 1 93.38 303 THR B CA 1
ATOM 4815 C C . THR B 1 303 ? 8.125 -24.125 -20.344 1 93.38 303 THR B C 1
ATOM 4817 O O . THR B 1 303 ? 9.219 -23.578 -20.203 1 93.38 303 THR B O 1
ATOM 4820 N N . ILE B 1 304 ? 7.121 -23.812 -19.609 1 96.75 304 ILE B N 1
ATOM 4821 C CA . ILE B 1 304 ? 7.211 -23 -18.406 1 96.75 304 ILE B CA 1
ATOM 4822 C C . ILE B 1 304 ? 6.73 -23.797 -17.203 1 96.75 304 ILE B C 1
ATOM 4824 O O . ILE B 1 304 ? 5.625 -24.344 -17.219 1 96.75 304 ILE B O 1
ATOM 4828 N N . ASP B 1 305 ? 7.508 -23.969 -16.297 1 97.25 305 ASP B N 1
ATOM 4829 C CA . ASP B 1 305 ? 7.219 -24.594 -15 1 97.25 305 ASP B CA 1
ATOM 4830 C C . ASP B 1 305 ? 7.863 -23.812 -13.859 1 97.25 305 ASP B C 1
ATOM 4832 O O . ASP B 1 305 ? 9.086 -23.828 -13.695 1 97.25 305 ASP B O 1
ATOM 4836 N N . LEU B 1 306 ? 7.051 -23.141 -13.031 1 98.44 306 LEU B N 1
ATOM 4837 C CA . LEU B 1 306 ? 7.562 -22.219 -12.016 1 98.44 306 LEU B CA 1
ATOM 4838 C C . LEU B 1 306 ? 7.898 -22.969 -10.727 1 98.44 306 LEU B C 1
ATOM 4840 O O . LEU B 1 306 ? 8.141 -22.344 -9.695 1 98.44 306 LEU B O 1
ATOM 4844 N N . GLY B 1 307 ? 7.875 -24.266 -10.766 1 97.56 307 GLY B N 1
ATOM 4845 C CA . GLY B 1 307 ? 8.18 -25.047 -9.57 1 97.56 307 GLY B CA 1
ATOM 4846 C C . GLY B 1 307 ? 7.004 -25.156 -8.625 1 97.56 307 GLY B C 1
ATOM 4847 O O . GLY B 1 307 ? 5.848 -25.094 -9.047 1 97.56 307 GLY B O 1
ATOM 4848 N N . VAL B 1 308 ? 7.305 -25.531 -7.391 1 98.38 308 VAL B N 1
ATOM 4849 C CA . VAL B 1 308 ? 6.277 -25.734 -6.375 1 98.38 308 VAL B CA 1
ATOM 4850 C C . VAL B 1 308 ? 6.578 -24.875 -5.148 1 98.38 308 VAL B C 1
ATOM 4852 O O . VAL B 1 308 ? 7.707 -24.875 -4.652 1 98.38 308 VAL B O 1
ATOM 4855 N N . GLN B 1 309 ? 5.664 -24.078 -4.797 1 98.88 309 GLN B N 1
ATOM 4856 C CA . GLN B 1 309 ? 5.684 -23.391 -3.512 1 98.88 309 GLN B CA 1
ATOM 4857 C C . GLN B 1 309 ? 4.992 -24.219 -2.43 1 98.88 309 GLN B C 1
ATOM 4859 O O . GLN B 1 309 ? 3.881 -24.703 -2.629 1 98.88 309 GLN B O 1
ATOM 4864 N N . ARG B 1 310 ? 5.621 -24.391 -1.329 1 98.88 310 ARG B N 1
ATOM 4865 C CA . ARG B 1 310 ? 5.082 -25.203 -0.25 1 98.88 310 ARG B CA 1
ATOM 4866 C C . ARG B 1 310 ? 5.195 -24.484 1.093 1 98.88 310 ARG B C 1
ATOM 4868 O O . ARG B 1 310 ? 6.297 -24.141 1.523 1 98.88 310 ARG B O 1
ATOM 4875 N N . ASN B 1 311 ? 4.113 -24.312 1.791 1 98.88 311 ASN B N 1
ATOM 4876 C CA . ASN B 1 311 ? 4.078 -23.641 3.088 1 98.88 311 ASN B CA 1
ATOM 4877 C C . ASN B 1 311 ? 3.334 -24.484 4.129 1 98.88 311 ASN B C 1
ATOM 4879 O O . ASN B 1 311 ? 2.281 -25.047 3.838 1 98.88 311 ASN B O 1
ATOM 4883 N N . GLU B 1 312 ? 3.873 -24.531 5.254 1 98.94 312 GLU B N 1
ATOM 4884 C CA . GLU B 1 312 ? 3.17 -25.078 6.41 1 98.94 312 GLU B CA 1
ATOM 4885 C C . GLU B 1 312 ? 2.592 -23.969 7.281 1 98.94 312 GLU B C 1
ATOM 4887 O O . GLU B 1 312 ? 3.273 -22.984 7.574 1 98.94 312 GLU B O 1
ATOM 4892 N N . ILE B 1 313 ? 1.388 -24.109 7.68 1 98.88 313 ILE B N 1
ATOM 4893 C CA . ILE B 1 313 ? 0.743 -23.141 8.555 1 98.88 313 ILE B CA 1
ATOM 4894 C C . ILE B 1 313 ? 1.137 -23.406 10 1 98.88 313 ILE B C 1
ATOM 4896 O O . ILE B 1 313 ? 1.084 -24.547 10.469 1 98.88 313 ILE B O 1
ATOM 4900 N N . MET B 1 314 ? 1.546 -22.344 10.641 1 98.69 314 MET B N 1
ATOM 4901 C CA . MET B 1 314 ? 1.928 -22.438 12.047 1 98.69 314 MET B CA 1
ATOM 4902 C C . MET B 1 314 ? 1.158 -21.422 12.883 1 98.69 314 MET B C 1
ATOM 4904 O O . MET B 1 314 ? 0.868 -20.312 12.414 1 98.69 314 MET B O 1
ATOM 4908 N N . ASP B 1 315 ? 0.872 -21.75 14.125 1 97.19 315 ASP B N 1
ATOM 4909 C CA . ASP B 1 315 ? 0.308 -20.766 15.047 1 97.19 315 ASP B CA 1
ATOM 4910 C C . ASP B 1 315 ? 1.374 -19.781 15.523 1 97.19 315 ASP B C 1
ATOM 4912 O O . ASP B 1 315 ? 2.547 -20.141 15.641 1 97.19 315 ASP B O 1
ATOM 4916 N N . GLU B 1 316 ? 0.932 -18.625 15.75 1 94.5 316 GLU B N 1
ATOM 4917 C CA . GLU B 1 316 ? 1.818 -17.656 16.406 1 94.5 316 GLU B CA 1
ATOM 4918 C C . GLU B 1 316 ? 2.271 -18.156 17.766 1 94.5 316 GLU B C 1
ATOM 4920 O O . GLU B 1 316 ? 1.469 -18.688 18.531 1 94.5 316 GLU B O 1
ATOM 4925 N N . ALA B 1 317 ? 3.469 -18.047 18.016 1 87.44 317 ALA B N 1
ATOM 4926 C CA . ALA B 1 317 ? 3.988 -18.484 19.312 1 87.44 317 ALA B CA 1
ATOM 4927 C C . ALA B 1 317 ? 3.373 -17.672 20.438 1 87.44 317 ALA B C 1
ATOM 4929 O O . ALA B 1 317 ? 3.039 -16.5 20.266 1 87.44 317 ALA B O 1
ATOM 4930 N N . ALA B 1 318 ? 3.047 -18.344 21.547 1 72.5 318 ALA B N 1
ATOM 4931 C CA . ALA B 1 318 ? 2.467 -17.688 22.719 1 72.5 318 ALA B CA 1
ATOM 4932 C C . ALA B 1 318 ? 3.412 -16.641 23.297 1 72.5 318 ALA B C 1
ATOM 4934 O O . ALA B 1 318 ? 4.633 -16.812 23.25 1 72.5 318 ALA B O 1
#

Solvent-accessible surface area (backbone atoms only — not comparable to full-atom values): 32051 Å² total; per-residue (Å²): 115,60,47,34,31,36,25,29,34,49,97,89,39,76,42,41,19,43,50,56,94,64,24,27,32,68,48,90,74,84,59,94,36,39,34,55,40,52,72,74,49,51,61,82,62,58,75,69,64,79,73,76,67,41,57,46,89,75,42,43,73,34,36,42,59,43,61,92,35,56,37,37,32,35,48,67,22,16,54,64,18,17,48,48,64,56,41,54,64,88,69,58,86,71,86,34,46,46,50,38,47,33,57,4,54,28,21,22,69,40,62,28,53,43,51,84,86,56,75,39,35,32,62,30,58,23,55,24,38,26,28,51,40,70,33,84,48,68,47,91,45,37,83,88,54,36,63,71,42,40,38,28,37,32,40,28,35,55,24,30,27,46,76,46,17,59,82,50,59,32,56,29,64,22,33,10,29,49,36,24,27,28,27,15,39,25,36,33,39,55,54,72,87,48,56,75,49,65,46,50,26,36,38,39,28,24,52,72,82,42,79,46,29,71,48,47,43,63,46,41,70,67,49,70,30,60,48,52,24,55,44,20,62,29,31,59,44,44,40,32,20,35,40,34,53,22,30,56,40,53,46,45,76,74,46,66,50,66,69,58,48,58,70,48,54,81,52,56,66,72,56,49,51,51,49,48,52,54,58,55,68,69,46,80,66,38,58,49,68,72,41,38,39,37,37,38,41,29,30,86,85,59,49,39,66,44,55,66,21,39,30,39,31,33,64,48,80,131,116,60,46,35,32,35,25,27,33,50,95,88,38,77,43,40,20,43,52,57,95,65,24,26,32,67,47,90,74,85,58,93,37,38,34,54,39,52,72,73,50,52,62,83,62,57,74,69,64,79,72,76,66,41,58,46,89,73,42,45,74,32,36,41,58,42,61,92,37,57,38,38,34,36,49,66,22,16,53,66,18,17,48,49,64,54,40,53,64,90,68,58,85,72,85,34,44,47,50,38,48,33,56,4,53,29,22,21,68,41,62,29,54,43,50,84,86,56,75,40,35,33,62,30,56,22,56,24,38,26,28,53,40,70,33,84,48,67,50,90,46,37,82,88,54,35,62,70,42,41,37,28,38,31,39,29,34,53,24,30,28,46,75,47,17,59,83,50,58,31,56,29,63,22,34,10,30,48,38,24,27,27,25,15,36,25,36,33,39,55,54,75,86,48,57,74,48,64,46,48,26,36,38,40,30,25,52,71,81,41,80,45,28,70,49,46,43,63,47,42,69,69,48,71,30,59,47,52,24,55,45,20,62,30,31,61,46,43,40,31,19,36,40,33,53,22,30,58,38,52,46,46,74,73,46,64,49,64,70,58,48,56,70,47,55,81,49,56,66,72,55,49,50,50,50,49,50,54,58,55,67,68,47,81,66,39,58,49,68,73,41,38,38,37,37,35,42,30,29,86,87,59,48,39,66,45,55,66,20,39,30,39,32,35,64,49,79,131

Organism: NCBI:txid488447

pLDDT: mean 95.25, std 6.0, range [68.81, 98.94]

Nearest PDB structures (foldseek):
  8suu-assembly1_B  TM=8.045E-01  e=1.408E-25  Bacillus subtilis
  3r6o-assembly1_A-2  TM=8.694E-01  e=8.528E-23  Mycobacteroides abscessus ATCC 19977
  6v77-assembly1_B  TM=8.154E-01  e=2.481E-22  Mycolicibacterium smegmatis MC2 155
  6v77-assembly1_A  TM=8.149E-01  e=4.816E-21  Mycolicibacterium smegmatis MC2 155
  3v77-assembly1_A  TM=8.986E-01  e=4.210E-17  Oleispira antarctica

Secondary structure (DSSP, 8-state):
-PEEEEEEEETTEEEEEEEETTEEEEPSS--SSHHHHHHH--HHHHTT--S--EEGGGSEE--SS-TTS-EEEEES-BHHHHHHTT--TTT--S-EEEE--GGGEE-TTPPEEE-TT---EE--EEEEEEE-S-B-S-----TTTGGGTEEEEEEEE--EEHHHHTTTS-SHHHH-STT-EEB-SEEEE--GGGGGGGGSEEEEEEETTEEEEEEEGGGBSS-HHHHHHHHHTTS-B-TT-EEE----S--S--PPPHHHHHHTTTS-HHHHHHHHHHHHHT-S-SB-TT-EEEEEEEETTSS-EEEEEEEEEEEPP-/-PEEEEEEEETTEEEEEEEETTEEEEPSS--SSHHHHHHH--HHHHTT--S--EEGGGSEE--SS-TTS-EEEEES-BHHHHHHTT--TTT--S-EEEE--GGGEE-TTPPEEE-TT---EE--EEEEEEE-S-B-S-----TTTGGGTEEEEEEEE--EEHHHHTTTS-SHHHH-STT-EEB-SEEEE--GGGGGGGGSEEEEEEETTEEEEEEEGGGBSS-HHHHHHHHHTTS-B-TT-EEE----S--S--PPPHHHHHHTTTS-HHHHHHHHHHHHHT-S-S--TT-EEEEEEEETTSS-EEEEEEEEEEEPP-